Protein AF-A0AAJ6CI31-F1 (afdb_monomer_lite)

Radius of gyration: 35.27 Å; chains: 1; bounding box: 76×98×104 Å

Organism: NCBI:txid253288

Structure (mmCIF, N/CA/C/O backbone):
data_AF-A0AAJ6CI31-F1
#
_entry.id   AF-A0AAJ6CI31-F1
#
loop_
_atom_site.group_PDB
_atom_site.id
_atom_site.type_symbol
_atom_site.label_atom_id
_atom_site.label_alt_id
_atom_site.label_comp_id
_atom_site.label_asym_id
_atom_site.label_entity_id
_atom_site.label_seq_id
_atom_site.pdbx_PDB_ins_code
_atom_site.Cartn_x
_atom_site.Cartn_y
_atom_site.Cartn_z
_atom_site.occupancy
_atom_site.B_iso_or_equiv
_atom_site.auth_seq_id
_atom_site.auth_comp_id
_atom_site.auth_asym_id
_atom_site.auth_atom_id
_atom_site.pdbx_PDB_model_num
ATOM 1 N N . MET A 1 1 ? 13.721 4.854 -47.690 1.00 51.12 1 MET A N 1
ATOM 2 C CA . MET A 1 1 ? 14.120 5.705 -48.837 1.00 51.12 1 MET A CA 1
ATOM 3 C C . MET A 1 1 ? 13.159 5.573 -50.008 1.00 51.12 1 MET A C 1
ATOM 5 O O . MET A 1 1 ? 12.505 6.559 -50.286 1.00 51.12 1 MET A O 1
ATOM 9 N N . VAL A 1 2 ? 12.984 4.397 -50.630 1.00 42.69 2 VAL A N 1
ATOM 10 C CA . VAL A 1 2 ? 12.002 4.215 -51.731 1.00 42.69 2 VAL A CA 1
ATOM 11 C C . VAL A 1 2 ? 10.577 4.599 -51.308 1.00 42.69 2 VAL A C 1
ATOM 13 O O . VAL A 1 2 ? 9.932 5.374 -51.995 1.00 42.69 2 VAL A O 1
ATOM 16 N N . ALA A 1 3 ? 10.131 4.178 -50.120 1.00 44.16 3 ALA A N 1
ATOM 17 C CA . ALA A 1 3 ? 8.831 4.589 -49.576 1.00 44.16 3 ALA A CA 1
ATOM 18 C C . ALA A 1 3 ? 8.696 6.113 -49.361 1.00 44.16 3 ALA A C 1
ATOM 20 O O . ALA A 1 3 ? 7.618 6.657 -49.529 1.00 44.16 3 ALA A O 1
ATOM 21 N N . LEU A 1 4 ? 9.794 6.809 -49.045 1.00 49.81 4 LEU A N 1
ATOM 22 C CA . LEU A 1 4 ? 9.805 8.262 -48.825 1.00 49.81 4 LEU A CA 1
ATOM 23 C C . LEU A 1 4 ? 9.842 9.058 -50.133 1.00 49.81 4 LEU A C 1
ATOM 25 O O . LEU A 1 4 ? 9.200 10.097 -50.235 1.00 49.81 4 LEU A O 1
ATOM 29 N N . LEU A 1 5 ? 10.558 8.542 -51.134 1.00 49.31 5 LEU A N 1
ATOM 30 C CA . LEU A 1 5 ? 10.564 9.084 -52.493 1.00 49.31 5 LEU A CA 1
ATOM 31 C C . LEU A 1 5 ? 9.191 8.915 -53.155 1.00 49.31 5 LEU A C 1
ATOM 33 O O . LEU A 1 5 ? 8.713 9.831 -53.812 1.00 49.31 5 LEU A O 1
ATOM 37 N N . ASN A 1 6 ? 8.521 7.787 -52.903 1.00 44.12 6 ASN A N 1
ATOM 38 C CA . ASN A 1 6 ? 7.146 7.550 -53.345 1.00 44.12 6 ASN A CA 1
ATOM 39 C C . ASN A 1 6 ? 6.120 8.458 -52.639 1.00 44.12 6 ASN A C 1
ATOM 41 O O . ASN A 1 6 ? 5.031 8.659 -53.166 1.00 44.12 6 ASN A O 1
ATOM 45 N N . GLU A 1 7 ? 6.461 9.020 -51.475 1.00 48.44 7 GLU A N 1
ATOM 46 C CA . GLU A 1 7 ? 5.644 9.992 -50.728 1.00 48.44 7 GLU A CA 1
ATOM 47 C C . GLU A 1 7 ? 5.974 11.458 -51.075 1.00 48.44 7 GLU A C 1
ATOM 49 O O . GLU A 1 7 ? 5.431 12.371 -50.458 1.00 48.44 7 GLU A O 1
ATOM 54 N N . GLY A 1 8 ? 6.840 11.702 -52.068 1.00 46.19 8 GLY A N 1
ATOM 55 C CA . GLY A 1 8 ? 7.150 13.047 -52.567 1.00 46.19 8 GLY A CA 1
ATOM 56 C C . GLY A 1 8 ? 8.189 13.821 -51.750 1.00 46.19 8 GLY A C 1
ATOM 57 O O . GLY A 1 8 ? 8.361 15.018 -51.967 1.00 46.19 8 GLY A O 1
ATOM 58 N N . TYR A 1 9 ? 8.902 13.172 -50.824 1.00 52.16 9 TYR A N 1
ATOM 59 C CA . TYR A 1 9 ? 10.015 13.808 -50.118 1.00 52.16 9 TYR A CA 1
ATOM 60 C C . TYR A 1 9 ? 11.269 13.822 -51.002 1.00 52.16 9 TYR A C 1
ATOM 62 O O . TYR A 1 9 ? 11.850 12.772 -51.284 1.00 52.16 9 TYR A O 1
ATOM 70 N N . GLU A 1 10 ? 11.713 15.011 -51.412 1.00 52.81 10 GLU A N 1
ATOM 71 C CA . GLU A 1 10 ? 12.963 15.181 -52.156 1.00 52.81 10 GLU A CA 1
ATOM 72 C C . GLU A 1 10 ? 14.174 14.875 -51.259 1.00 52.81 10 GLU A C 1
ATOM 74 O O . GLU A 1 10 ? 14.308 15.398 -50.149 1.00 52.81 10 GLU A O 1
ATOM 79 N N . LEU A 1 11 ? 15.078 14.010 -51.735 1.00 52.03 11 LEU A N 1
ATOM 80 C CA . LEU A 1 11 ? 16.403 13.864 -51.133 1.00 52.03 11 LEU A CA 1
ATOM 81 C C . LEU A 1 11 ? 17.182 15.150 -51.430 1.00 52.03 11 LEU A C 1
ATOM 83 O O . LEU A 1 11 ? 17.403 15.446 -52.605 1.00 52.03 11 LEU A O 1
ATOM 87 N N . PRO A 1 12 ? 17.623 15.911 -50.417 1.00 52.44 12 PRO A N 1
ATOM 88 C CA . PRO A 1 12 ? 18.374 17.129 -50.671 1.00 52.44 12 PRO A CA 1
ATOM 89 C C . PRO A 1 12 ? 19.657 16.766 -51.410 1.00 52.44 12 PRO A C 1
ATOM 91 O O . PRO A 1 12 ? 20.409 15.906 -50.949 1.00 52.44 12 PRO A O 1
ATOM 94 N N . ILE A 1 13 ? 19.934 17.446 -52.521 1.00 50.19 13 ILE A N 1
ATOM 95 C CA . ILE A 1 13 ? 21.174 17.290 -53.300 1.00 50.19 13 ILE A CA 1
ATOM 96 C C . ILE A 1 13 ? 22.408 17.416 -52.381 1.00 50.19 13 ILE A C 1
ATOM 98 O O . ILE A 1 13 ? 23.344 16.629 -52.485 1.00 50.19 13 ILE A O 1
ATOM 102 N N . ALA A 1 14 ? 22.329 18.272 -51.355 1.00 45.56 14 ALA A N 1
ATOM 103 C CA . ALA A 1 14 ? 23.337 18.427 -50.306 1.00 45.56 14 ALA A CA 1
ATOM 104 C C . ALA A 1 14 ? 23.653 17.141 -49.503 1.00 45.56 14 ALA A C 1
ATOM 106 O O . ALA A 1 14 ? 24.770 16.983 -49.025 1.00 45.56 14 ALA A O 1
ATOM 107 N N . VAL A 1 15 ? 22.707 16.205 -49.348 1.00 48.69 15 VAL A N 1
ATOM 108 C CA . VAL A 1 15 ? 22.927 14.908 -48.667 1.00 48.69 15 VAL A CA 1
ATOM 109 C C . VAL A 1 15 ? 23.720 13.945 -49.556 1.00 48.69 15 VAL A C 1
ATOM 111 O O . VAL A 1 15 ? 24.491 13.133 -49.049 1.00 48.69 15 VAL A O 1
ATOM 114 N N . ILE A 1 16 ? 23.556 14.055 -50.877 1.00 49.38 16 ILE A N 1
ATOM 115 C CA . ILE A 1 16 ? 24.309 13.290 -51.880 1.00 49.38 16 ILE A CA 1
ATOM 116 C C . ILE A 1 16 ? 25.720 13.887 -52.043 1.00 49.38 16 ILE A C 1
ATOM 118 O O . ILE A 1 16 ? 26.695 13.149 -52.168 1.00 49.38 16 ILE A O 1
ATOM 122 N N . GLU A 1 17 ? 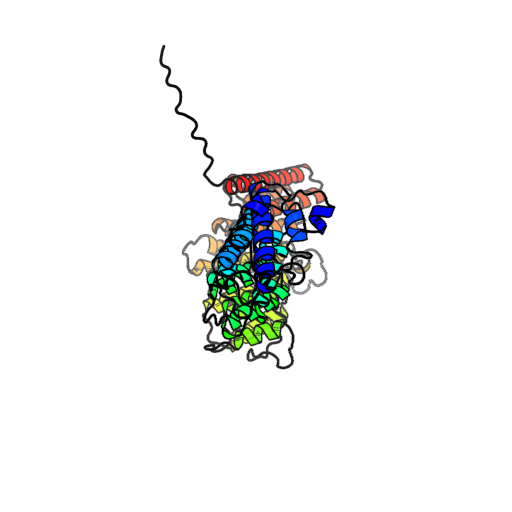25.842 15.215 -51.975 1.00 45.06 17 GLU A N 1
ATOM 123 C CA . GLU A 1 17 ? 27.107 15.952 -52.102 1.00 45.06 17 GLU A CA 1
ATOM 124 C C . GLU A 1 17 ? 27.970 15.949 -50.826 1.00 45.06 17 GLU A C 1
ATOM 126 O O . GLU A 1 17 ? 29.191 16.055 -50.919 1.00 45.06 17 GLU A O 1
ATOM 131 N N . ALA A 1 18 ? 27.376 15.774 -49.637 1.00 43.75 18 ALA A N 1
ATOM 132 C CA . ALA A 1 18 ? 28.099 15.669 -48.362 1.00 43.75 18 ALA A CA 1
ATOM 133 C C . ALA A 1 18 ? 28.802 14.310 -48.144 1.00 43.75 18 ALA A C 1
ATOM 135 O O . ALA A 1 18 ? 29.528 14.139 -47.159 1.00 43.75 18 ALA A O 1
ATOM 136 N N . CYS A 1 19 ? 28.620 13.341 -49.050 1.00 43.75 19 CYS A N 1
ATOM 137 C CA . CYS A 1 19 ? 29.377 12.093 -49.037 1.00 43.75 19 CYS A CA 1
ATOM 138 C C . CYS A 1 19 ? 30.865 12.369 -49.341 1.00 43.75 19 CYS A C 1
ATOM 140 O O . CYS A 1 19 ? 31.175 12.931 -50.393 1.00 43.75 19 CYS A O 1
ATOM 142 N N . PRO A 1 20 ? 31.819 11.959 -48.479 1.00 44.19 20 PRO A N 1
ATOM 143 C CA . PRO A 1 20 ? 33.236 12.228 -48.711 1.00 44.19 20 PRO A CA 1
ATOM 144 C C . PRO A 1 20 ? 33.724 11.561 -50.008 1.00 44.19 20 PRO A C 1
ATOM 146 O O . PRO A 1 20 ? 33.775 10.335 -50.107 1.00 44.19 20 PRO A O 1
ATOM 149 N N . GLN A 1 21 ? 34.100 12.388 -50.989 1.00 46.25 21 GLN A N 1
ATOM 150 C CA . GLN A 1 21 ? 34.782 12.015 -52.235 1.00 46.25 21 GLN A CA 1
ATOM 151 C C . GLN A 1 21 ? 36.153 11.399 -51.894 1.00 46.25 21 GLN A C 1
ATOM 153 O O . GLN A 1 21 ? 37.054 12.126 -51.477 1.00 46.25 21 GLN A O 1
ATOM 158 N N . PRO A 1 22 ? 36.326 10.068 -52.007 1.00 44.25 22 PRO A N 1
ATOM 159 C CA . PRO A 1 22 ? 37.068 9.580 -53.174 1.00 44.25 22 PRO A CA 1
ATOM 160 C C . PRO A 1 22 ? 36.561 8.217 -53.684 1.00 44.25 22 PRO A C 1
ATOM 162 O O . PRO A 1 22 ? 36.974 7.184 -53.170 1.00 44.25 22 PRO A O 1
ATOM 165 N N . TRP A 1 23 ? 35.674 8.171 -54.690 1.00 43.44 23 TRP A N 1
ATOM 166 C CA . TRP A 1 23 ? 35.120 6.874 -55.147 1.00 43.44 23 TRP A CA 1
ATOM 167 C C . TRP A 1 23 ? 34.718 6.835 -56.626 1.00 43.44 23 TRP A C 1
ATOM 169 O O . TRP A 1 23 ? 33.735 6.190 -56.984 1.00 43.44 23 TRP A O 1
ATOM 179 N N . LYS A 1 24 ? 35.461 7.498 -57.524 1.00 35.47 24 LYS A N 1
ATOM 180 C CA . LYS A 1 24 ? 35.184 7.339 -58.963 1.00 35.47 24 LYS A CA 1
ATOM 181 C C . LYS A 1 24 ? 35.595 5.976 -59.522 1.00 35.47 24 LYS A C 1
ATOM 183 O O . LYS A 1 24 ? 35.001 5.574 -60.514 1.00 35.47 24 LYS A O 1
ATOM 188 N N . HIS A 1 25 ? 36.515 5.227 -58.909 1.00 38.72 25 HIS A N 1
ATOM 189 C CA . HIS A 1 25 ? 36.983 3.944 -59.455 1.00 38.72 25 HIS A CA 1
ATOM 190 C C . HIS A 1 25 ? 37.160 2.881 -58.359 1.00 38.72 25 HIS A C 1
ATOM 192 O O . HIS A 1 25 ? 38.184 2.866 -57.687 1.00 38.72 25 HIS A O 1
ATOM 198 N N . SER A 1 26 ? 36.154 2.017 -58.177 1.00 36.81 26 SER A N 1
ATOM 199 C CA . SER A 1 26 ? 36.257 0.591 -57.796 1.00 36.81 26 SER A CA 1
ATOM 200 C C . SER A 1 26 ? 34.900 0.111 -57.266 1.00 36.81 26 SER A C 1
ATOM 202 O O . SER A 1 26 ? 34.461 0.512 -56.193 1.00 36.81 26 SER A O 1
ATOM 204 N N . MET A 1 27 ? 34.200 -0.725 -58.036 1.00 40.22 27 MET A N 1
ATOM 205 C CA . MET A 1 27 ? 32.965 -1.376 -57.597 1.00 40.22 27 MET A CA 1
ATOM 206 C C . MET A 1 27 ? 33.307 -2.662 -56.838 1.00 40.22 27 MET A C 1
ATOM 208 O O . MET A 1 27 ? 33.505 -3.722 -57.429 1.00 40.22 27 MET A O 1
ATOM 212 N N . HIS A 1 28 ? 33.357 -2.571 -55.513 1.00 44.81 28 HIS A N 1
ATOM 213 C CA . HIS A 1 28 ? 33.280 -3.730 -54.626 1.00 44.81 28 HIS A CA 1
ATOM 214 C C . HIS A 1 28 ? 32.063 -3.578 -53.709 1.00 44.81 28 HIS A C 1
ATOM 216 O O . HIS A 1 28 ? 31.867 -2.516 -53.118 1.00 44.81 28 HIS A O 1
ATOM 222 N N . ASP A 1 29 ? 31.262 -4.640 -53.565 1.00 53.91 29 ASP A N 1
ATOM 223 C CA . ASP A 1 29 ? 29.960 -4.646 -52.868 1.00 53.91 29 ASP A CA 1
ATOM 224 C C . ASP A 1 29 ? 29.991 -4.016 -51.464 1.00 53.91 29 ASP A C 1
ATOM 226 O O . ASP A 1 29 ? 29.069 -3.303 -51.070 1.00 53.91 29 ASP A O 1
ATOM 230 N N . ARG A 1 30 ? 31.110 -4.151 -50.745 1.00 49.94 30 ARG A N 1
ATOM 231 C CA . ARG A 1 30 ? 31.315 -3.581 -49.400 1.00 49.94 30 ARG A CA 1
ATOM 232 C C . ARG A 1 30 ? 31.361 -2.047 -49.360 1.00 49.94 30 ARG A C 1
ATOM 234 O O . ARG A 1 30 ? 31.043 -1.447 -48.335 1.00 49.94 30 ARG A O 1
ATOM 241 N N . GLN A 1 31 ? 31.766 -1.390 -50.448 1.00 55.78 31 GLN A N 1
ATOM 242 C CA . GLN A 1 31 ? 31.816 0.077 -50.528 1.00 55.78 31 GLN A CA 1
ATOM 243 C C . GLN A 1 31 ? 30.412 0.672 -50.740 1.00 55.78 31 GLN A C 1
ATOM 245 O O . GLN A 1 31 ? 30.079 1.703 -50.152 1.00 55.78 31 GLN A O 1
ATOM 250 N N . ASN A 1 32 ? 29.552 -0.035 -51.483 1.00 63.47 32 ASN A N 1
ATOM 251 C CA . ASN A 1 32 ? 28.141 0.322 -51.666 1.00 63.47 32 ASN A CA 1
ATOM 252 C C . ASN A 1 32 ? 27.343 0.231 -50.357 1.00 63.47 32 ASN A C 1
ATOM 254 O O . ASN A 1 32 ? 26.457 1.047 -50.105 1.00 63.47 32 ASN A O 1
ATOM 258 N N . GLU A 1 33 ? 27.674 -0.735 -49.503 1.00 65.50 33 GLU A N 1
ATOM 259 C CA . GLU A 1 33 ? 27.059 -0.913 -48.185 1.00 65.50 33 GLU A CA 1
ATOM 260 C C . GLU A 1 33 ? 27.354 0.255 -47.232 1.00 65.50 33 GLU A C 1
ATOM 262 O O . GLU A 1 33 ? 26.437 0.817 -46.631 1.00 65.50 33 GLU A O 1
ATOM 267 N N . ALA A 1 34 ? 28.620 0.678 -47.138 1.00 67.81 34 ALA A N 1
ATOM 268 C CA . ALA A 1 34 ? 29.020 1.815 -46.309 1.00 67.81 34 ALA A CA 1
ATOM 269 C C . ALA A 1 34 ? 28.411 3.144 -46.798 1.00 67.81 34 ALA A C 1
ATOM 271 O O . ALA A 1 34 ? 28.054 4.000 -45.985 1.00 67.81 34 ALA A O 1
ATOM 272 N N . LEU A 1 35 ? 28.262 3.306 -48.117 1.00 70.38 35 LEU A N 1
ATOM 273 C CA . LEU A 1 35 ? 27.644 4.481 -48.732 1.00 70.38 35 LEU A CA 1
ATOM 274 C C . LEU A 1 35 ? 26.143 4.568 -48.424 1.00 70.38 35 LEU A C 1
ATOM 276 O O . LEU A 1 35 ? 25.664 5.620 -48.003 1.00 70.38 35 LEU A O 1
ATOM 280 N N . ARG A 1 36 ? 25.402 3.463 -48.579 1.00 71.31 36 ARG A N 1
ATOM 281 C CA . ARG A 1 36 ? 23.963 3.406 -48.260 1.00 71.31 36 ARG A CA 1
ATOM 282 C C . ARG A 1 36 ? 23.693 3.790 -46.808 1.00 71.31 36 ARG A C 1
ATOM 284 O O . ARG A 1 36 ? 22.790 4.571 -46.527 1.00 71.31 36 ARG A O 1
ATOM 291 N N . ASP A 1 37 ? 24.512 3.278 -45.904 1.00 72.69 37 ASP A N 1
ATOM 292 C CA . ASP A 1 37 ? 24.417 3.525 -44.470 1.00 72.69 37 ASP A CA 1
ATOM 293 C C . ASP A 1 37 ? 24.764 4.989 -44.109 1.00 72.69 37 ASP A C 1
ATOM 295 O O . ASP A 1 37 ? 24.095 5.631 -43.293 1.00 72.69 37 ASP A O 1
ATOM 299 N N . HIS A 1 38 ? 25.749 5.579 -44.798 1.00 75.88 38 HIS A N 1
ATOM 300 C CA . HIS A 1 38 ? 26.078 6.999 -44.657 1.00 75.88 38 HIS A CA 1
ATOM 301 C C . HIS A 1 38 ? 24.926 7.904 -45.106 1.00 75.88 38 HIS A C 1
ATOM 303 O O . HIS A 1 38 ? 24.543 8.811 -44.367 1.00 75.88 38 HIS A O 1
ATOM 309 N N . ILE A 1 39 ? 24.339 7.623 -46.274 1.00 75.06 39 ILE A N 1
ATOM 310 C CA . ILE A 1 39 ? 23.202 8.375 -46.822 1.00 75.06 39 ILE A CA 1
ATOM 311 C C . ILE A 1 39 ? 21.995 8.288 -45.883 1.00 75.06 39 ILE A C 1
ATOM 313 O O . ILE A 1 39 ? 21.366 9.307 -45.607 1.00 75.06 39 ILE A O 1
ATOM 317 N N . GLN A 1 40 ? 21.694 7.106 -45.329 1.00 77.75 40 GLN A N 1
ATOM 318 C CA . GLN A 1 40 ? 20.612 6.942 -44.350 1.00 77.75 40 GLN A CA 1
ATOM 319 C C . GLN A 1 40 ? 20.812 7.834 -43.114 1.00 77.75 40 GLN A C 1
ATOM 321 O O . GLN A 1 40 ? 19.867 8.479 -42.655 1.00 77.75 40 GLN A O 1
ATOM 326 N N . CYS A 1 41 ? 22.036 7.902 -42.587 1.00 79.31 41 CYS A N 1
ATOM 327 C CA . CYS A 1 41 ? 22.353 8.731 -41.424 1.00 79.31 41 CYS A CA 1
ATOM 328 C C . CYS A 1 41 ? 22.321 10.228 -41.739 1.00 79.31 41 CYS A C 1
ATOM 330 O O . CYS A 1 41 ? 21.774 11.000 -40.953 1.00 79.31 41 CYS A O 1
ATOM 332 N N . ALA A 1 42 ? 22.880 10.629 -42.883 1.00 79.12 42 ALA A N 1
ATOM 333 C CA . ALA A 1 42 ? 22.899 12.018 -43.325 1.00 79.12 42 ALA A CA 1
ATOM 334 C C . ALA A 1 42 ? 21.482 12.531 -43.593 1.00 79.12 42 ALA A C 1
ATOM 336 O O . ALA A 1 42 ? 21.125 13.622 -43.154 1.00 79.12 42 ALA A O 1
ATOM 337 N N . PHE A 1 43 ? 20.639 11.702 -44.211 1.00 79.00 43 PHE A N 1
ATOM 338 C CA . PHE A 1 43 ? 19.225 11.998 -44.393 1.00 79.00 43 PHE A CA 1
ATOM 339 C C . PHE A 1 43 ? 18.496 12.155 -43.053 1.00 79.00 43 PHE A C 1
ATOM 341 O O . PHE A 1 43 ? 17.795 13.145 -42.853 1.00 79.00 43 PHE A O 1
ATOM 348 N N . LEU A 1 44 ? 18.689 11.228 -42.105 1.00 82.38 44 LEU A N 1
ATOM 349 C CA . LEU A 1 44 ? 18.068 11.330 -40.781 1.00 82.38 44 LEU A CA 1
ATOM 350 C C . LEU A 1 44 ? 18.469 12.632 -40.069 1.00 82.38 44 LEU A C 1
ATOM 352 O O . LEU A 1 44 ? 17.607 13.325 -39.533 1.00 82.38 44 LEU A O 1
ATOM 356 N N . ILE A 1 45 ? 19.756 12.986 -40.081 1.00 83.56 45 ILE A N 1
ATOM 357 C CA . ILE A 1 45 ? 20.252 14.232 -39.477 1.00 83.56 45 ILE A CA 1
ATOM 358 C C . ILE A 1 45 ? 19.638 15.446 -40.172 1.00 83.56 45 ILE A C 1
ATOM 360 O O . ILE A 1 45 ? 19.077 16.304 -39.492 1.00 83.56 45 ILE A O 1
ATOM 364 N N . TYR A 1 46 ? 19.662 15.483 -41.506 1.00 81.44 46 TYR A N 1
ATOM 365 C CA . TYR A 1 46 ? 19.084 16.574 -42.286 1.00 81.44 46 TYR A CA 1
ATOM 366 C C . TYR A 1 46 ? 17.613 16.807 -41.925 1.00 81.44 46 TYR A C 1
ATOM 368 O O . TYR A 1 46 ? 17.208 17.938 -41.649 1.00 81.44 46 TYR A O 1
ATOM 376 N N . VAL A 1 47 ? 16.815 15.738 -41.871 1.00 82.19 47 VAL A N 1
ATOM 377 C CA . VAL A 1 47 ? 15.389 15.825 -41.545 1.00 82.19 47 VAL A CA 1
ATOM 378 C C . VAL A 1 47 ? 15.173 16.318 -40.105 1.00 82.19 47 VAL A C 1
ATOM 380 O O . VAL A 1 47 ? 14.273 17.124 -39.859 1.00 82.19 47 VAL A O 1
ATOM 383 N N . LEU A 1 48 ? 16.011 15.893 -39.153 1.00 82.94 48 LEU A N 1
ATOM 384 C CA . LEU A 1 48 ? 15.932 16.301 -37.742 1.00 82.94 48 LEU A CA 1
ATOM 385 C C . LEU A 1 48 ? 16.374 17.747 -37.480 1.00 82.94 48 LEU A C 1
ATOM 387 O O . LEU A 1 48 ? 15.867 18.399 -36.554 1.00 82.94 48 LEU A O 1
ATOM 391 N N . GLU A 1 49 ? 17.346 18.238 -38.243 1.00 82.19 49 GLU A N 1
ATOM 392 C CA . GLU A 1 49 ? 17.861 19.603 -38.139 1.00 82.19 49 GLU A CA 1
ATOM 393 C C . GLU A 1 49 ? 16.922 20.600 -38.814 1.00 82.19 49 GLU A C 1
ATOM 395 O O . GLU A 1 49 ? 16.545 21.592 -38.189 1.00 82.19 49 GLU A O 1
ATOM 400 N N . ASN A 1 50 ? 16.446 20.278 -40.019 1.00 78.44 50 ASN A N 1
ATOM 401 C CA . ASN A 1 50 ? 15.580 21.151 -40.814 1.00 78.44 50 ASN A CA 1
ATOM 402 C C . ASN A 1 50 ? 14.087 21.006 -40.487 1.00 78.44 50 ASN A C 1
ATOM 404 O O . ASN A 1 50 ? 13.262 21.696 -41.077 1.00 78.44 50 ASN A O 1
ATOM 408 N N . LYS A 1 51 ? 13.719 20.112 -39.553 1.00 76.19 51 LYS A N 1
ATOM 409 C CA . LYS A 1 51 ? 12.319 19.783 -39.213 1.00 76.19 51 LYS A CA 1
ATOM 410 C C . LYS A 1 51 ? 11.478 19.437 -40.452 1.00 76.19 51 LYS A C 1
ATOM 412 O O . LYS A 1 51 ? 10.275 19.680 -40.471 1.00 76.19 51 LYS A O 1
ATOM 417 N N . ALA A 1 52 ? 12.109 18.850 -41.469 1.00 72.56 52 ALA A N 1
ATOM 418 C CA . ALA A 1 52 ? 11.484 18.561 -42.760 1.00 72.56 52 ALA A CA 1
ATOM 419 C C . ALA A 1 52 ? 10.399 17.468 -42.672 1.00 72.56 52 ALA A C 1
ATOM 421 O O . ALA A 1 52 ? 9.639 17.266 -43.614 1.00 72.56 52 ALA A O 1
ATOM 422 N N . MET A 1 53 ? 10.316 16.759 -41.539 1.00 78.69 53 MET A N 1
ATOM 423 C CA . MET A 1 53 ? 9.328 15.714 -41.282 1.00 78.69 53 MET A CA 1
ATOM 424 C C . MET A 1 53 ? 8.895 15.711 -39.806 1.00 78.69 53 MET A C 1
ATOM 426 O O . MET A 1 53 ? 9.736 15.917 -38.922 1.00 78.69 53 MET A O 1
ATOM 430 N N . PRO A 1 54 ? 7.612 15.430 -39.501 1.00 82.31 54 PRO A N 1
ATOM 431 C CA . PRO A 1 54 ? 7.153 15.235 -38.129 1.00 82.31 54 PRO A CA 1
ATOM 432 C C . PRO A 1 54 ? 7.886 14.082 -37.429 1.00 82.31 54 PRO A C 1
ATOM 434 O O . PRO A 1 54 ? 8.070 13.010 -38.004 1.00 82.31 54 PRO A O 1
ATOM 437 N N . LEU A 1 55 ? 8.239 14.261 -36.151 1.00 83.19 55 LEU A N 1
ATOM 438 C CA . LEU A 1 55 ? 8.976 13.253 -35.369 1.00 83.19 55 LEU A CA 1
ATOM 439 C C . LEU A 1 55 ? 8.253 11.900 -35.274 1.00 83.19 55 LEU A C 1
ATOM 441 O O . LEU A 1 55 ? 8.918 10.867 -35.258 1.00 83.19 55 LEU A O 1
ATOM 445 N N . GLY A 1 56 ? 6.915 11.901 -35.223 1.00 79.81 56 GLY A N 1
ATOM 446 C CA . GLY A 1 56 ? 6.115 10.671 -35.226 1.00 79.81 56 GLY A CA 1
ATOM 447 C C . GLY A 1 56 ? 6.308 9.872 -36.514 1.00 79.81 56 GLY A C 1
ATOM 448 O O . GLY A 1 56 ? 6.598 8.681 -36.460 1.00 79.81 56 GLY A O 1
ATOM 449 N N . ARG A 1 57 ? 6.293 10.556 -37.666 1.00 80.31 57 ARG A N 1
ATOM 450 C CA . ARG A 1 57 ? 6.511 9.931 -38.974 1.00 80.31 57 ARG A CA 1
ATOM 451 C C . ARG A 1 57 ? 7.928 9.380 -39.118 1.00 80.31 57 ARG A C 1
ATOM 453 O O . ARG A 1 57 ? 8.107 8.261 -39.585 1.00 80.31 57 ARG A O 1
ATOM 460 N N . ILE A 1 58 ? 8.930 10.123 -38.639 1.00 82.12 58 ILE A N 1
ATOM 461 C CA . ILE A 1 58 ? 10.314 9.627 -38.576 1.00 82.12 58 ILE A CA 1
ATOM 462 C C . ILE A 1 58 ? 10.371 8.337 -37.748 1.00 82.12 58 ILE A C 1
ATOM 464 O O . ILE A 1 58 ? 11.007 7.375 -38.169 1.00 82.12 58 ILE A O 1
ATOM 468 N N . ASN A 1 59 ? 9.689 8.289 -36.599 1.00 82.06 59 ASN A N 1
ATOM 469 C CA . ASN A 1 59 ? 9.678 7.113 -35.733 1.00 82.06 59 ASN A CA 1
ATOM 470 C C . ASN A 1 59 ? 8.993 5.899 -36.381 1.00 82.06 59 ASN A C 1
ATOM 472 O O . ASN A 1 59 ? 9.511 4.799 -36.257 1.00 82.06 59 ASN A O 1
ATOM 476 N N . GLU A 1 60 ? 7.888 6.085 -37.106 1.00 81.31 60 GLU A N 1
ATOM 477 C CA . GLU A 1 60 ? 7.212 5.007 -37.849 1.00 81.31 60 GLU A CA 1
ATOM 478 C C . GLU A 1 60 ? 8.113 4.373 -38.914 1.00 81.31 60 GLU A C 1
ATOM 480 O O . GLU A 1 60 ? 8.110 3.158 -39.091 1.00 81.31 60 GLU A O 1
ATOM 485 N N . ILE A 1 61 ? 8.903 5.196 -39.607 1.00 79.75 61 ILE A N 1
ATOM 486 C CA . ILE A 1 61 ? 9.810 4.736 -40.664 1.00 79.75 61 ILE A CA 1
ATOM 487 C C . ILE A 1 61 ? 11.044 4.061 -40.063 1.00 79.75 61 ILE A C 1
ATOM 489 O O . ILE A 1 61 ? 11.523 3.054 -40.584 1.00 79.75 61 ILE A O 1
ATOM 493 N N . TRP A 1 62 ? 11.595 4.632 -38.988 1.00 80.19 62 TRP A N 1
ATOM 494 C CA . TRP A 1 62 ? 12.841 4.146 -38.396 1.00 80.19 62 TRP A CA 1
ATOM 495 C C . TRP A 1 62 ? 12.641 2.995 -37.404 1.00 80.19 62 TRP A C 1
ATOM 497 O O . TRP A 1 62 ? 13.522 2.154 -37.267 1.00 80.19 62 TRP A O 1
ATOM 507 N N . TYR A 1 63 ? 11.496 2.927 -36.736 1.00 84.06 63 TYR A N 1
ATOM 508 C CA . TYR A 1 63 ? 11.157 1.899 -35.753 1.00 84.06 63 TYR A CA 1
ATOM 509 C C . TYR A 1 63 ? 9.703 1.458 -35.950 1.00 84.06 63 TYR A C 1
ATOM 511 O O . TYR A 1 63 ? 8.851 1.736 -35.093 1.00 84.06 63 TYR A O 1
ATOM 519 N N . PRO A 1 64 ? 9.379 0.780 -37.065 1.00 78.69 64 PRO A N 1
ATOM 520 C CA . PRO A 1 64 ? 8.034 0.260 -37.255 1.00 78.69 64 PRO A CA 1
ATOM 521 C C . PRO A 1 64 ? 7.694 -0.687 -36.104 1.00 78.69 64 PRO A C 1
ATOM 523 O O . PRO A 1 64 ? 8.518 -1.485 -35.656 1.00 78.69 64 PRO A O 1
ATOM 526 N N . ASN A 1 65 ? 6.480 -0.558 -35.569 1.00 76.25 65 ASN A N 1
ATOM 527 C CA . ASN A 1 65 ? 6.028 -1.288 -34.378 1.00 76.25 65 ASN A CA 1
ATOM 528 C C . ASN A 1 65 ? 6.879 -1.047 -33.109 1.00 76.25 65 ASN A C 1
ATOM 530 O O . ASN A 1 65 ? 6.795 -1.819 -32.154 1.00 76.25 65 ASN A O 1
ATOM 534 N N . GLY A 1 66 ? 7.684 0.022 -33.070 1.00 74.69 66 GLY A N 1
ATOM 535 C CA . GLY A 1 66 ? 8.490 0.409 -31.908 1.00 74.69 66 GLY A CA 1
ATOM 536 C C . GLY A 1 66 ? 9.752 -0.428 -31.681 1.00 74.69 66 GLY A C 1
ATOM 537 O O . GLY A 1 66 ? 10.305 -0.410 -30.579 1.00 74.69 66 GLY A O 1
ATOM 538 N N . VAL A 1 67 ? 10.214 -1.170 -32.692 1.00 80.25 67 VAL A N 1
ATOM 539 C CA . VAL A 1 67 ? 11.405 -2.027 -32.604 1.00 80.25 67 VAL A CA 1
ATOM 540 C C . VAL A 1 67 ? 12.346 -1.742 -33.770 1.00 80.25 67 VAL A C 1
ATOM 542 O O . VAL A 1 67 ? 11.917 -1.405 -34.870 1.00 80.25 67 VAL A O 1
ATOM 545 N N . PHE A 1 68 ? 13.649 -1.865 -33.524 1.00 82.25 68 PHE A N 1
ATOM 546 C CA . PHE A 1 68 ? 14.658 -1.832 -34.575 1.00 82.25 68 PHE A CA 1
ATOM 547 C C . PHE A 1 68 ? 14.541 -3.049 -35.503 1.00 82.25 68 PHE A C 1
ATOM 549 O O . PHE A 1 68 ? 14.656 -4.192 -35.055 1.00 82.25 68 PHE A O 1
ATOM 556 N N . ASP A 1 69 ? 14.370 -2.786 -36.796 1.00 80.31 69 ASP A N 1
ATOM 557 C CA . ASP A 1 69 ? 14.271 -3.802 -37.841 1.00 80.31 69 ASP A CA 1
ATOM 558 C C . ASP A 1 69 ? 15.549 -3.832 -38.699 1.00 80.31 69 ASP A C 1
ATOM 560 O O . ASP A 1 69 ? 15.866 -2.878 -39.413 1.00 80.31 69 ASP A O 1
ATOM 564 N N . GLU A 1 70 ? 16.286 -4.942 -38.636 1.00 74.94 70 GLU A N 1
ATOM 565 C CA . GLU A 1 70 ? 17.514 -5.160 -39.417 1.00 74.94 70 GLU A CA 1
ATOM 566 C C . GLU A 1 70 ? 17.255 -5.309 -40.920 1.00 74.94 70 GLU A C 1
ATOM 568 O O . GLU A 1 70 ? 18.172 -5.121 -41.715 1.00 74.94 70 GLU A O 1
ATOM 573 N N . THR A 1 71 ? 16.022 -5.622 -41.329 1.00 72.06 71 THR A N 1
ATOM 574 C CA . THR A 1 71 ? 15.657 -5.688 -42.751 1.00 72.06 71 THR A CA 1
ATOM 575 C C . THR A 1 71 ? 15.500 -4.297 -43.368 1.00 72.06 71 THR A C 1
ATOM 577 O O . THR A 1 71 ? 15.685 -4.127 -44.573 1.00 72.06 71 THR A O 1
ATOM 580 N N . LEU A 1 72 ? 15.212 -3.286 -42.541 1.00 68.94 72 LEU A N 1
ATOM 581 C CA . LEU A 1 72 ? 15.027 -1.895 -42.961 1.00 68.94 72 LEU A CA 1
ATOM 582 C C . LEU A 1 72 ? 16.284 -1.044 -42.772 1.00 68.94 72 LEU A C 1
ATOM 584 O O . LEU A 1 72 ? 16.508 -0.090 -43.524 1.00 68.94 72 LEU A O 1
ATOM 588 N N . HIS A 1 73 ? 17.112 -1.388 -41.784 1.00 72.06 73 HIS A N 1
ATOM 589 C CA . HIS A 1 73 ? 18.300 -0.626 -41.409 1.00 72.06 73 HIS A CA 1
ATOM 590 C C . HIS A 1 73 ? 19.559 -1.461 -41.552 1.00 72.06 73 HIS A C 1
ATOM 592 O O . HIS A 1 73 ? 19.736 -2.475 -40.878 1.00 72.06 73 HIS A O 1
ATOM 598 N N . TRP A 1 74 ? 20.482 -0.979 -42.379 1.00 68.31 74 TRP A N 1
ATOM 599 C CA . TRP A 1 74 ? 21.751 -1.654 -42.602 1.00 68.31 74 TRP A CA 1
ATOM 600 C C . TRP A 1 74 ? 22.634 -1.585 -41.340 1.00 68.31 74 TRP A C 1
ATOM 602 O O . TRP A 1 74 ? 22.826 -0.513 -40.758 1.00 68.31 74 TRP A O 1
ATOM 612 N N . CYS A 1 75 ? 23.161 -2.727 -40.879 1.00 66.31 75 CYS A N 1
ATOM 613 C CA . CYS A 1 75 ? 24.016 -2.812 -39.686 1.00 66.31 75 CYS A CA 1
ATOM 614 C C . CYS A 1 75 ? 25.198 -3.787 -39.890 1.00 66.31 75 CYS A C 1
ATOM 616 O O . CYS A 1 75 ? 25.215 -4.874 -39.309 1.00 66.31 75 CYS A O 1
ATOM 618 N N . PRO A 1 76 ? 26.206 -3.412 -40.697 1.00 65.69 76 PRO A N 1
ATOM 619 C CA . PRO A 1 76 ? 27.334 -4.280 -41.013 1.00 65.69 76 PRO A CA 1
ATOM 620 C C . PRO A 1 76 ? 28.268 -4.423 -39.803 1.00 65.69 76 PRO A C 1
ATOM 622 O O . PRO A 1 76 ? 28.508 -3.458 -39.067 1.00 65.69 76 PRO A O 1
ATOM 625 N N . THR A 1 77 ? 28.800 -5.630 -39.594 1.00 62.94 77 THR A N 1
ATOM 626 C CA . THR A 1 77 ? 29.693 -5.968 -38.470 1.00 62.94 77 THR A CA 1
ATOM 627 C C . THR A 1 77 ? 31.076 -5.324 -38.587 1.00 62.94 77 THR A C 1
ATOM 629 O O . THR A 1 77 ? 31.616 -4.889 -37.572 1.00 62.94 77 THR A O 1
ATOM 632 N N . ASP A 1 78 ? 31.600 -5.176 -39.808 1.00 64.62 78 ASP A N 1
ATOM 633 C CA . ASP A 1 78 ? 32.899 -4.556 -40.099 1.00 64.62 78 ASP A CA 1
ATOM 634 C C . ASP A 1 78 ? 32.704 -3.233 -40.845 1.00 64.62 78 ASP A C 1
ATOM 636 O O . ASP A 1 78 ? 32.555 -3.197 -42.066 1.00 64.62 78 ASP A O 1
ATOM 640 N N . ARG A 1 79 ? 32.681 -2.119 -40.104 1.00 70.38 79 ARG A N 1
ATOM 641 C CA . ARG A 1 79 ? 32.451 -0.777 -40.665 1.00 70.38 79 ARG A CA 1
ATOM 642 C C . ARG A 1 79 ? 33.497 0.248 -40.225 1.00 70.38 79 ARG A C 1
ATOM 644 O O . ARG A 1 79 ? 33.973 0.184 -39.087 1.00 70.38 79 ARG A O 1
ATOM 651 N N . PRO A 1 80 ? 33.815 1.250 -41.070 1.00 76.19 80 PRO A N 1
ATOM 652 C CA . PRO A 1 80 ? 34.748 2.312 -40.714 1.00 76.19 80 PRO A CA 1
ATOM 653 C C . PRO A 1 80 ? 34.343 3.065 -39.439 1.00 76.19 80 PRO A C 1
ATOM 655 O O . PRO A 1 80 ? 33.162 3.315 -39.166 1.00 76.19 80 PRO A O 1
ATOM 658 N N . ARG A 1 81 ? 35.344 3.489 -38.656 1.00 76.12 81 ARG A N 1
ATOM 659 C CA . ARG A 1 81 ? 35.133 4.173 -37.369 1.00 76.12 81 ARG A CA 1
ATOM 660 C C . ARG A 1 81 ? 34.332 5.471 -37.511 1.00 76.12 81 ARG A C 1
ATOM 662 O O . ARG A 1 81 ? 33.496 5.743 -36.652 1.00 76.12 81 ARG A O 1
ATOM 669 N N . TYR A 1 82 ? 34.563 6.251 -38.570 1.00 76.44 82 TYR A N 1
ATOM 670 C CA . TYR A 1 82 ? 33.856 7.518 -38.798 1.00 76.44 82 TYR A CA 1
ATOM 671 C C . TYR A 1 82 ? 32.352 7.296 -39.025 1.00 76.44 82 TYR A C 1
ATOM 673 O O . TYR A 1 82 ? 31.536 7.985 -38.419 1.00 76.44 82 TYR A O 1
ATOM 681 N N . LEU A 1 83 ? 31.981 6.273 -39.802 1.00 76.31 83 LEU A N 1
ATOM 682 C CA . LEU A 1 83 ? 30.587 5.939 -40.092 1.00 76.31 83 LEU A CA 1
ATOM 683 C C . LEU A 1 83 ? 29.852 5.476 -38.828 1.00 76.31 83 LEU A C 1
ATOM 685 O O . LEU A 1 83 ? 28.747 5.930 -38.541 1.00 76.31 83 LEU A O 1
ATOM 689 N N . SER A 1 84 ? 30.527 4.672 -37.999 1.00 78.00 84 SER A N 1
ATOM 690 C CA . SER A 1 84 ? 30.018 4.288 -36.676 1.00 78.00 84 SER A CA 1
ATOM 691 C C . SER A 1 84 ? 29.780 5.486 -35.753 1.00 78.00 84 SER A C 1
ATOM 693 O O . SER A 1 84 ? 28.855 5.466 -34.947 1.00 78.00 84 SER A O 1
ATOM 695 N N . LEU A 1 85 ? 30.640 6.509 -35.797 1.00 81.44 85 LEU A N 1
ATOM 696 C CA . LEU A 1 85 ? 30.457 7.726 -34.998 1.00 81.44 85 LEU A CA 1
ATOM 697 C C . LEU A 1 85 ? 29.268 8.542 -35.509 1.00 81.44 85 LEU A C 1
ATOM 699 O O . LEU A 1 85 ? 28.467 9.010 -34.702 1.00 81.44 85 LEU A O 1
ATOM 703 N N . TYR A 1 86 ? 29.130 8.650 -36.828 1.00 81.62 86 TYR A N 1
ATOM 704 C CA . TYR A 1 86 ? 28.070 9.412 -37.473 1.00 81.62 86 TYR A CA 1
ATOM 705 C C . TYR A 1 86 ? 26.678 8.809 -37.235 1.00 81.62 86 TYR A C 1
ATOM 707 O O . TYR A 1 86 ? 25.762 9.517 -36.830 1.00 81.62 86 TYR A O 1
ATOM 715 N N . GLN A 1 87 ? 26.539 7.486 -37.339 1.00 82.81 87 GLN A N 1
ATOM 716 C CA . GLN A 1 87 ? 25.314 6.764 -36.961 1.00 82.81 87 GLN A CA 1
ATOM 717 C C . GLN A 1 87 ? 24.905 7.013 -35.519 1.00 82.81 87 GLN A C 1
ATOM 719 O O . GLN A 1 87 ? 23.755 7.316 -35.214 1.00 82.81 87 GLN A O 1
ATOM 724 N N . ARG A 1 88 ? 25.869 6.862 -34.609 1.00 86.75 88 ARG A N 1
ATOM 725 C CA . ARG A 1 88 ? 25.642 7.046 -33.179 1.00 86.75 88 ARG A CA 1
ATOM 726 C C . ARG A 1 88 ? 25.196 8.465 -32.881 1.00 86.75 88 ARG A C 1
ATOM 728 O O . ARG A 1 88 ? 24.323 8.641 -32.039 1.00 86.75 88 ARG A O 1
ATOM 735 N N . TYR A 1 89 ? 25.780 9.442 -33.568 1.00 86.75 89 TYR A N 1
ATOM 736 C CA . TYR A 1 89 ? 25.349 10.826 -33.495 1.00 86.75 89 TYR A CA 1
ATOM 737 C C . TYR A 1 89 ? 23.912 10.984 -34.006 1.00 86.75 89 TYR A C 1
ATOM 739 O O . TYR A 1 89 ? 23.083 11.495 -33.265 1.00 86.75 89 TYR A O 1
ATOM 747 N N . ALA A 1 90 ? 23.578 10.456 -35.187 1.00 86.19 90 ALA A N 1
ATOM 748 C CA . ALA A 1 90 ? 22.231 10.535 -35.756 1.00 86.19 90 ALA A CA 1
ATOM 749 C C . ALA A 1 90 ? 21.153 9.946 -34.821 1.00 86.19 90 ALA A C 1
ATOM 751 O O . ALA A 1 90 ? 20.158 10.606 -34.519 1.00 86.19 90 ALA A O 1
ATOM 752 N N . ILE A 1 91 ? 21.381 8.735 -34.296 1.00 90.06 91 ILE A N 1
ATOM 753 C CA . ILE A 1 91 ? 20.454 8.051 -33.376 1.00 90.06 91 ILE A CA 1
ATOM 754 C C . ILE A 1 91 ? 20.332 8.821 -32.054 1.00 90.06 91 ILE A C 1
ATOM 756 O O . ILE A 1 91 ? 19.234 8.987 -31.521 1.00 90.06 91 ILE A O 1
ATOM 760 N N . GLN A 1 92 ? 21.449 9.326 -31.521 1.00 90.81 92 GLN A N 1
ATOM 761 C CA . GLN A 1 92 ? 21.447 10.122 -30.295 1.00 90.81 92 GLN A CA 1
ATOM 762 C C . GLN A 1 92 ? 20.692 11.446 -30.494 1.00 90.81 92 GLN A C 1
ATOM 764 O O . GLN A 1 92 ? 19.908 11.837 -29.630 1.00 90.81 92 GLN A O 1
ATOM 769 N N . THR A 1 93 ? 20.871 12.110 -31.636 1.00 90.62 93 THR A N 1
ATOM 770 C CA . THR A 1 93 ? 20.139 13.328 -32.000 1.00 90.62 93 THR A CA 1
ATOM 771 C C . THR A 1 93 ? 18.641 13.057 -32.113 1.00 90.62 93 THR A C 1
ATOM 773 O O . THR A 1 93 ? 17.855 13.813 -31.539 1.00 90.62 93 THR A O 1
ATOM 776 N N . LEU A 1 94 ? 18.236 11.956 -32.760 1.00 91.50 94 LEU A N 1
ATOM 777 C CA . LEU A 1 94 ? 16.834 11.530 -32.826 1.00 91.50 94 LEU A CA 1
ATOM 778 C C . LEU A 1 94 ? 16.240 11.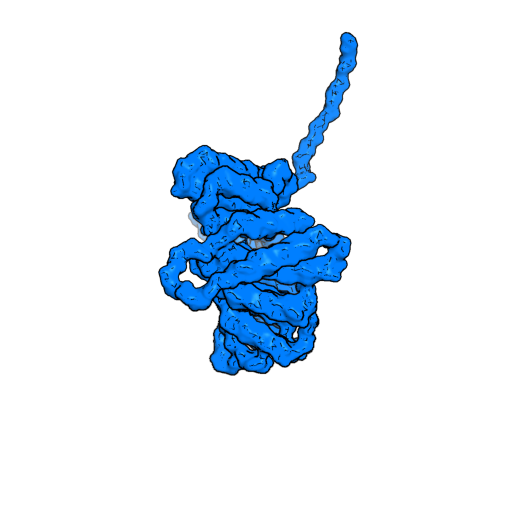352 -31.423 1.00 91.50 94 LEU A C 1
ATOM 780 O O . LEU A 1 94 ? 15.207 11.946 -31.116 1.00 91.50 94 LEU A O 1
ATOM 784 N N . PHE A 1 95 ? 16.934 10.610 -30.555 1.00 94.44 95 PHE A N 1
ATOM 785 C CA . PHE A 1 95 ? 16.513 10.384 -29.173 1.00 94.44 95 PHE A CA 1
ATOM 786 C C . PHE A 1 95 ? 16.286 11.695 -28.413 1.00 94.44 95 PHE A C 1
ATOM 788 O O . PHE A 1 95 ? 15.228 11.887 -27.818 1.00 94.44 95 PHE A O 1
ATOM 795 N N . TYR A 1 96 ? 17.250 12.622 -28.437 1.00 94.00 96 TYR A N 1
ATOM 796 C CA . TYR A 1 96 ? 17.111 13.887 -27.709 1.00 94.00 96 TYR A CA 1
ATOM 797 C C . TYR A 1 96 ? 16.030 14.791 -28.303 1.00 94.00 96 TYR A C 1
ATOM 799 O O . TYR A 1 96 ? 15.333 15.471 -27.550 1.00 94.00 96 TYR A O 1
ATOM 807 N N . LYS A 1 97 ? 15.845 14.792 -29.628 1.00 91.00 97 LYS A N 1
ATOM 808 C CA . LYS A 1 97 ? 14.754 15.532 -30.280 1.00 91.00 97 LYS A CA 1
ATOM 809 C C . LYS A 1 97 ? 13.387 14.986 -29.859 1.00 91.00 97 LYS A C 1
ATOM 811 O O . LYS A 1 97 ? 12.523 15.779 -29.497 1.00 91.00 97 LYS A O 1
ATOM 816 N N . GLN A 1 98 ? 13.216 13.662 -29.829 1.00 91.12 98 GLN A N 1
ATOM 817 C CA . GLN A 1 98 ? 11.993 13.009 -29.341 1.00 91.12 98 GLN A CA 1
ATOM 818 C C . GLN A 1 98 ? 11.754 13.295 -27.852 1.00 91.12 98 GLN A C 1
ATOM 820 O O . GLN A 1 98 ? 10.653 13.680 -27.465 1.00 91.12 98 GLN A O 1
ATOM 825 N N . LEU A 1 99 ? 12.799 13.189 -27.027 1.00 91.62 99 LEU A N 1
ATOM 826 C CA . LEU A 1 99 ? 12.717 13.427 -25.589 1.00 91.62 99 LEU A CA 1
ATOM 827 C C . LEU A 1 99 ? 12.332 14.881 -25.260 1.00 91.62 99 LEU A C 1
ATOM 829 O O . LEU A 1 99 ? 11.477 15.113 -24.408 1.00 91.62 99 LEU A O 1
ATOM 833 N N . ASN A 1 100 ? 12.923 15.854 -25.961 1.00 89.50 100 ASN A N 1
ATOM 834 C CA . ASN A 1 100 ? 12.612 17.277 -25.796 1.00 89.50 100 ASN A CA 1
ATOM 835 C C . ASN A 1 100 ? 11.203 17.637 -26.289 1.00 89.50 100 ASN A C 1
ATOM 837 O O . ASN A 1 100 ? 10.603 18.575 -25.771 1.00 89.50 100 ASN A O 1
ATOM 841 N N . ALA A 1 101 ? 10.675 16.896 -27.266 1.00 85.88 101 ALA A N 1
ATOM 842 C CA . ALA A 1 101 ? 9.305 17.048 -27.747 1.00 85.88 101 ALA A CA 1
ATOM 843 C C . ALA A 1 101 ? 8.256 16.401 -26.820 1.00 85.88 101 ALA A C 1
ATOM 845 O O . ALA A 1 101 ? 7.064 16.584 -27.041 1.00 85.88 101 ALA A O 1
ATOM 846 N N . GLY A 1 102 ? 8.679 15.660 -25.787 1.00 84.06 102 GLY A N 1
ATOM 847 C CA . GLY A 1 102 ? 7.779 14.930 -24.890 1.00 84.06 102 GLY A CA 1
ATOM 848 C C . GLY A 1 102 ? 7.335 13.558 -25.410 1.00 84.06 102 GLY A C 1
ATOM 849 O O . GLY A 1 102 ? 6.563 12.886 -24.731 1.00 84.06 102 GLY A O 1
ATOM 850 N N . ASN A 1 103 ? 7.863 13.104 -26.552 1.00 88.19 103 ASN A N 1
ATOM 851 C CA . ASN A 1 103 ? 7.546 11.805 -27.155 1.00 88.19 103 ASN A CA 1
ATOM 852 C C . ASN A 1 103 ? 8.386 10.698 -26.496 1.00 88.19 103 ASN A C 1
ATOM 854 O O . ASN A 1 103 ? 9.372 10.202 -27.054 1.00 88.19 103 ASN A O 1
ATOM 858 N N . VAL A 1 104 ? 8.052 10.373 -25.245 1.00 90.06 104 VAL A N 1
ATOM 859 C CA . VAL A 1 104 ? 8.834 9.459 -24.400 1.00 90.06 104 VAL A CA 1
ATOM 860 C C . VAL A 1 104 ? 8.810 8.009 -24.883 1.00 90.06 104 VAL A C 1
ATOM 862 O O . VAL A 1 104 ? 9.798 7.301 -24.679 1.00 90.06 104 VAL A O 1
ATOM 865 N N . TYR A 1 105 ? 7.732 7.551 -25.526 1.00 91.12 105 TYR A N 1
ATOM 866 C CA . TYR A 1 105 ? 7.666 6.201 -26.090 1.00 91.12 105 TYR A CA 1
ATOM 867 C C . TYR A 1 105 ? 8.559 6.094 -27.321 1.00 91.12 105 TYR A C 1
ATOM 869 O O . TYR A 1 105 ? 9.408 5.202 -27.388 1.00 91.12 105 TYR A O 1
ATOM 877 N N . SER A 1 106 ? 8.439 7.051 -28.243 1.00 90.50 106 SER A N 1
ATOM 878 C CA . SER A 1 106 ? 9.303 7.134 -29.423 1.00 90.50 106 SER A CA 1
ATOM 879 C C . SER A 1 106 ? 10.788 7.189 -29.028 1.00 90.50 106 SER A C 1
ATOM 881 O O . SER A 1 106 ? 11.600 6.417 -29.537 1.00 90.50 106 SER A O 1
ATOM 883 N N . ALA A 1 107 ? 11.134 8.001 -28.020 1.00 93.00 107 ALA A N 1
ATOM 884 C CA . ALA A 1 107 ? 12.488 8.043 -27.468 1.00 93.00 107 ALA A CA 1
ATOM 885 C C . ALA A 1 107 ? 12.934 6.679 -26.907 1.00 93.00 107 ALA A C 1
ATOM 887 O O . ALA A 1 107 ? 14.070 6.258 -27.129 1.00 93.00 107 ALA A O 1
ATOM 888 N N . ALA A 1 108 ? 12.057 5.947 -26.213 1.00 93.69 108 ALA A N 1
ATOM 889 C CA . ALA A 1 108 ? 12.373 4.612 -25.710 1.00 93.69 108 ALA A CA 1
ATOM 890 C C . ALA A 1 108 ? 12.631 3.589 -26.834 1.00 93.69 108 ALA A C 1
ATOM 892 O O . ALA A 1 108 ? 13.496 2.731 -26.662 1.00 93.69 108 ALA A O 1
ATOM 893 N N . CYS A 1 109 ? 11.953 3.701 -27.982 1.00 91.62 109 CYS A N 1
ATOM 894 C CA . CYS A 1 109 ? 12.156 2.817 -29.139 1.00 91.62 109 CYS A CA 1
ATOM 895 C C . CYS A 1 109 ? 13.603 2.867 -29.649 1.00 91.62 109 CYS A C 1
ATOM 897 O O . CYS A 1 109 ? 14.187 1.824 -29.947 1.00 91.62 109 CYS A O 1
ATOM 899 N N . THR A 1 110 ? 14.238 4.045 -29.629 1.00 92.56 110 THR A N 1
ATOM 900 C CA . THR A 1 110 ? 15.647 4.205 -30.043 1.00 92.56 110 THR A CA 1
ATOM 901 C C . THR A 1 110 ? 16.637 3.391 -29.205 1.00 92.56 110 THR A C 1
ATOM 903 O O . THR A 1 110 ? 17.726 3.072 -29.675 1.00 92.56 110 THR A O 1
ATOM 906 N N . LEU A 1 111 ? 16.273 2.996 -27.975 1.00 91.81 111 LEU A N 1
ATOM 907 C CA . LEU A 1 111 ? 17.114 2.143 -27.125 1.00 91.81 111 LEU A CA 1
ATOM 908 C C . LEU A 1 111 ? 17.260 0.719 -27.682 1.00 91.81 111 LEU A C 1
ATOM 910 O O . LEU A 1 111 ? 18.181 0.011 -27.274 1.00 91.81 111 LEU A O 1
ATOM 914 N N . THR A 1 112 ? 16.361 0.297 -28.578 1.00 87.88 112 THR A N 1
ATOM 915 C CA . THR A 1 112 ? 16.426 -1.005 -29.261 1.00 87.88 112 THR A CA 1
ATOM 916 C C . THR A 1 112 ? 17.421 -1.018 -30.425 1.00 87.88 112 THR A C 1
ATOM 918 O O . THR A 1 112 ? 17.742 -2.095 -30.925 1.00 87.88 112 THR A O 1
ATOM 921 N N . ASP A 1 113 ? 17.937 0.146 -30.844 1.00 88.38 113 ASP A N 1
ATOM 922 C CA . ASP A 1 113 ? 18.823 0.250 -32.003 1.00 88.38 113 ASP A CA 1
ATOM 923 C C . ASP A 1 113 ? 20.169 -0.445 -31.740 1.00 88.38 113 ASP A C 1
ATOM 925 O O . ASP A 1 113 ? 20.980 -0.028 -30.902 1.00 88.38 113 ASP A O 1
ATOM 929 N N . LYS A 1 114 ? 20.419 -1.523 -32.491 1.00 83.25 114 LYS A N 1
ATOM 930 C CA . LYS A 1 114 ? 21.608 -2.375 -32.348 1.00 83.25 114 LYS A CA 1
ATOM 931 C C . LYS A 1 114 ? 22.908 -1.667 -32.742 1.00 83.25 114 LYS A C 1
ATOM 933 O O . LYS A 1 114 ? 23.988 -2.143 -32.395 1.00 83.25 114 LYS A O 1
ATOM 938 N N . ARG A 1 115 ? 22.840 -0.522 -33.434 1.00 83.12 115 ARG A N 1
ATOM 939 C CA . ARG A 1 115 ? 24.018 0.253 -33.861 1.00 83.12 115 ARG A CA 1
ATOM 940 C C . ARG A 1 115 ? 24.634 1.062 -32.714 1.00 83.12 115 ARG A C 1
ATOM 942 O O . ARG A 1 115 ? 25.780 1.514 -32.838 1.00 83.12 115 ARG A O 1
ATOM 949 N N . LEU A 1 116 ? 23.915 1.235 -31.600 1.00 86.06 116 LEU A N 1
ATOM 950 C CA . LEU A 1 116 ? 24.406 1.918 -30.402 1.00 86.06 116 LEU A CA 1
ATOM 951 C C . LEU A 1 116 ? 25.589 1.172 -29.763 1.00 86.06 116 LEU A C 1
ATOM 953 O O . LEU A 1 116 ? 25.632 -0.053 -29.680 1.00 86.06 116 LEU A O 1
ATOM 957 N N . ARG A 1 117 ? 26.574 1.919 -29.246 1.00 84.31 117 ARG A N 1
ATOM 958 C CA . ARG A 1 117 ? 27.660 1.336 -28.440 1.00 84.31 117 ARG A CA 1
ATOM 959 C C . ARG A 1 117 ? 27.083 0.815 -27.113 1.00 84.31 117 ARG A C 1
ATOM 961 O O . ARG A 1 117 ? 26.265 1.522 -26.530 1.00 84.31 117 ARG A O 1
ATOM 968 N N . PRO A 1 118 ? 27.589 -0.291 -26.531 1.00 77.50 118 PRO A N 1
ATOM 969 C CA . PRO A 1 118 ? 27.075 -0.848 -25.268 1.00 77.50 118 PRO A CA 1
ATOM 970 C C . PRO A 1 118 ? 26.940 0.124 -24.076 1.00 77.50 118 PRO A C 1
ATOM 972 O O . PRO A 1 118 ? 26.172 -0.137 -23.152 1.00 77.50 118 PRO A O 1
ATOM 975 N N . SER A 1 119 ? 27.673 1.245 -24.069 1.00 81.75 119 SER A N 1
ATOM 976 C CA . SER A 1 119 ? 27.609 2.275 -23.022 1.00 81.75 119 SER A CA 1
ATOM 977 C C . SER A 1 119 ? 26.608 3.412 -23.284 1.00 81.75 119 SER A C 1
ATOM 979 O O . SER A 1 119 ? 26.301 4.163 -22.356 1.00 81.75 119 SER A O 1
ATOM 981 N N . GLN A 1 120 ? 26.105 3.576 -24.513 1.00 87.38 120 GLN A N 1
ATOM 982 C CA . GLN A 1 120 ? 25.193 4.667 -24.886 1.00 87.38 120 GLN A CA 1
ATOM 983 C C . GLN A 1 120 ? 23.759 4.469 -24.375 1.00 87.38 120 GLN A C 1
ATOM 985 O O . GLN A 1 120 ? 23.256 5.406 -23.744 1.00 87.38 120 GLN A O 1
ATOM 990 N N . PRO A 1 121 ? 23.125 3.282 -24.521 1.00 90.50 121 PRO A N 1
ATOM 991 C CA . PRO A 1 121 ? 21.768 3.059 -24.025 1.00 90.50 121 PRO A CA 1
ATOM 992 C C . PRO A 1 121 ? 21.633 3.387 -22.541 1.00 90.50 121 PRO A C 1
ATOM 994 O O . PRO A 1 121 ? 20.632 3.949 -22.116 1.00 90.50 121 PRO A O 1
ATOM 997 N N . LYS A 1 122 ? 22.677 3.121 -21.744 1.00 90.75 122 LYS A N 1
ATOM 998 C CA . LYS A 1 122 ? 22.740 3.478 -20.321 1.00 90.75 122 LYS A CA 1
ATOM 999 C C . LYS A 1 122 ? 22.486 4.965 -20.066 1.00 90.75 122 LYS A C 1
ATOM 1001 O O . LYS A 1 122 ? 21.716 5.304 -19.170 1.00 90.75 122 LYS A O 1
ATOM 1006 N N . ARG A 1 123 ? 23.166 5.849 -20.807 1.00 90.94 123 ARG A N 1
ATOM 1007 C CA . ARG A 1 123 ? 23.034 7.309 -20.655 1.00 90.94 123 ARG A CA 1
ATOM 1008 C C . ARG A 1 123 ? 21.674 7.780 -21.159 1.00 90.94 123 ARG A C 1
ATOM 1010 O O . ARG A 1 123 ? 21.015 8.558 -20.482 1.00 90.94 123 ARG A O 1
ATOM 1017 N N . MET A 1 124 ? 21.231 7.247 -22.293 1.00 94.25 124 MET A N 1
ATOM 1018 C CA . MET A 1 124 ? 19.917 7.554 -22.861 1.00 94.25 124 MET A CA 1
ATOM 1019 C C . MET A 1 124 ? 18.790 7.148 -21.898 1.00 94.25 124 MET A C 1
ATOM 1021 O O . MET A 1 124 ? 17.920 7.956 -21.594 1.00 94.25 124 MET A O 1
ATOM 1025 N N . LEU A 1 125 ? 18.866 5.960 -21.289 1.00 95.06 125 LEU A N 1
ATOM 1026 C CA . LEU A 1 125 ? 17.926 5.524 -20.254 1.00 95.06 125 LEU A CA 1
ATOM 1027 C C . LEU A 1 125 ? 17.919 6.466 -19.040 1.00 95.06 125 LEU A C 1
ATOM 1029 O O . LEU A 1 125 ? 16.857 6.756 -18.497 1.00 95.06 125 LEU A O 1
ATOM 1033 N N . GLN A 1 126 ? 19.081 6.961 -18.601 1.00 93.88 126 GLN A N 1
ATOM 1034 C CA . GLN A 1 126 ? 19.148 7.918 -17.490 1.00 93.88 126 GLN A CA 1
ATOM 1035 C C . GLN A 1 126 ? 18.383 9.209 -17.796 1.00 93.88 126 GLN A C 1
ATOM 1037 O O . GLN A 1 126 ? 17.641 9.681 -16.935 1.00 93.88 126 GLN A O 1
ATOM 1042 N N . GLU A 1 127 ? 18.529 9.755 -19.004 1.00 94.88 127 GLU A N 1
ATOM 1043 C CA . GLU A 1 127 ? 17.787 10.950 -19.422 1.00 94.88 127 GLU A CA 1
ATOM 1044 C C . GLU A 1 127 ? 16.291 10.666 -19.595 1.00 94.88 127 GLU A C 1
ATOM 1046 O O . GLU A 1 127 ? 15.464 11.442 -19.113 1.00 94.88 127 GLU A O 1
ATOM 1051 N N . LEU A 1 128 ? 15.933 9.514 -20.173 1.00 95.31 128 LEU A N 1
ATOM 1052 C CA . LEU A 1 128 ? 14.541 9.081 -20.308 1.00 95.31 128 LEU A CA 1
ATOM 1053 C C . LEU A 1 128 ? 13.840 9.027 -18.943 1.00 95.31 128 LEU A C 1
ATOM 1055 O O . LEU A 1 128 ? 12.781 9.623 -18.756 1.00 95.31 128 LEU A O 1
ATOM 1059 N N . LEU A 1 129 ? 14.461 8.379 -17.952 1.00 94.19 129 LEU A N 1
ATOM 1060 C CA . LEU A 1 129 ? 13.905 8.282 -16.601 1.00 94.19 129 LEU A CA 1
ATOM 1061 C C . LEU A 1 129 ? 13.799 9.647 -15.907 1.00 94.19 129 LEU A C 1
ATOM 1063 O O . LEU A 1 129 ? 12.861 9.865 -15.139 1.00 94.19 129 LEU A O 1
ATOM 1067 N N . ARG A 1 130 ? 14.729 10.580 -16.160 1.00 92.88 130 ARG A N 1
ATOM 1068 C CA . ARG A 1 130 ? 14.640 11.953 -15.629 1.00 92.88 130 ARG A CA 1
ATOM 1069 C C . ARG A 1 130 ? 13.423 12.688 -16.178 1.00 92.88 130 ARG A C 1
ATOM 1071 O O . ARG A 1 130 ? 12.725 13.333 -15.400 1.00 92.88 130 ARG A O 1
ATOM 1078 N N . VAL A 1 131 ? 13.154 12.578 -17.476 1.00 90.44 131 VAL A N 1
ATOM 1079 C CA . VAL A 1 131 ? 11.991 13.224 -18.101 1.00 90.44 131 VAL A CA 1
ATOM 1080 C C . VAL A 1 131 ? 10.687 12.575 -17.652 1.00 90.44 131 VAL A C 1
ATOM 1082 O O . VAL A 1 131 ? 9.782 13.297 -17.246 1.00 90.44 131 VAL A O 1
ATOM 1085 N N . ILE A 1 132 ? 10.625 11.240 -17.585 1.00 89.94 132 ILE A N 1
ATOM 1086 C CA . ILE A 1 132 ? 9.462 10.521 -17.037 1.00 89.94 132 ILE A CA 1
ATOM 1087 C C . ILE A 1 132 ? 9.130 11.004 -15.621 1.00 89.94 132 ILE A C 1
ATOM 1089 O O . ILE A 1 132 ? 7.968 11.255 -15.328 1.00 89.94 132 ILE A O 1
ATOM 1093 N N . THR A 1 133 ? 10.145 11.216 -14.776 1.00 87.00 133 THR A N 1
ATOM 1094 C CA . THR A 1 133 ? 9.944 11.745 -13.413 1.00 87.00 133 THR A CA 1
ATOM 1095 C C . THR A 1 133 ? 9.249 13.109 -13.434 1.00 87.00 133 THR A C 1
ATOM 1097 O O . THR A 1 133 ? 8.286 13.329 -12.707 1.00 87.00 133 THR A O 1
ATOM 1100 N N . ARG A 1 134 ? 9.703 14.021 -14.304 1.00 85.75 134 ARG A N 1
ATOM 1101 C CA . ARG A 1 134 ? 9.125 15.369 -14.418 1.00 85.75 134 ARG A CA 1
ATOM 1102 C C . ARG A 1 134 ? 7.674 15.338 -14.895 1.00 85.75 134 ARG A C 1
ATOM 1104 O O . ARG A 1 134 ? 6.877 16.130 -14.409 1.00 85.75 134 ARG A O 1
ATOM 1111 N N . ILE A 1 135 ? 7.347 14.439 -15.824 1.00 81.50 135 ILE A N 1
ATOM 1112 C CA . ILE A 1 135 ? 5.977 14.254 -16.327 1.00 81.50 135 ILE A CA 1
ATOM 1113 C C . ILE A 1 135 ? 5.074 13.729 -15.205 1.00 81.50 135 ILE A C 1
ATOM 1115 O O . ILE A 1 135 ? 3.996 14.272 -14.975 1.00 81.50 135 ILE A O 1
ATOM 1119 N N . THR A 1 136 ? 5.532 12.717 -14.457 1.00 76.50 136 THR A N 1
ATOM 1120 C CA . THR A 1 136 ? 4.750 12.147 -13.350 1.00 76.50 136 THR A CA 1
ATOM 1121 C C . THR A 1 136 ? 4.524 13.137 -12.210 1.00 76.50 136 THR A C 1
ATOM 1123 O O . THR A 1 136 ? 3.428 13.169 -11.663 1.00 76.50 136 THR A O 1
ATOM 1126 N N . ASP A 1 137 ? 5.510 13.975 -11.876 1.00 73.75 137 ASP A N 1
ATOM 1127 C CA . ASP A 1 137 ? 5.385 14.962 -10.791 1.00 73.75 137 ASP A CA 1
ATOM 1128 C C . ASP A 1 137 ? 4.376 16.074 -11.117 1.00 73.75 137 ASP A C 1
ATOM 1130 O O . ASP A 1 137 ? 3.778 16.659 -10.215 1.00 73.75 137 ASP A O 1
ATOM 1134 N N . ARG A 1 138 ? 4.173 16.367 -12.406 1.00 71.12 138 ARG A N 1
ATOM 1135 C CA . ARG A 1 138 ? 3.230 17.391 -12.873 1.00 71.12 138 ARG A CA 1
ATOM 1136 C C . ARG A 1 138 ? 1.802 16.876 -13.058 1.00 71.12 138 ARG A C 1
ATOM 1138 O O . ARG A 1 138 ? 0.919 17.679 -13.322 1.00 71.12 138 ARG A O 1
ATOM 1145 N N . ASN A 1 139 ? 1.560 15.568 -12.893 1.00 60.97 139 ASN A N 1
ATOM 1146 C CA . ASN A 1 139 ? 0.299 14.908 -13.263 1.00 60.97 139 ASN A CA 1
ATOM 1147 C C . ASN A 1 139 ? -0.139 15.198 -14.713 1.00 60.97 139 ASN A C 1
ATOM 1149 O O . ASN A 1 139 ? -1.329 15.140 -15.030 1.00 60.97 139 ASN A O 1
ATOM 1153 N N . ASP A 1 140 ? 0.815 15.479 -15.603 1.00 58.53 140 ASP A N 1
ATOM 1154 C CA . ASP A 1 140 ? 0.531 15.714 -17.014 1.00 58.53 140 ASP A CA 1
ATOM 1155 C C . ASP A 1 140 ? 0.205 14.361 -17.664 1.00 58.53 140 ASP A C 1
ATOM 1157 O O . ASP A 1 140 ? 1.089 13.563 -17.989 1.00 58.53 140 ASP A O 1
ATOM 1161 N N . LEU A 1 141 ? -1.087 14.062 -17.813 1.00 56.88 141 LEU A N 1
ATOM 1162 C CA . LEU A 1 141 ? -1.535 12.922 -18.607 1.00 56.88 141 LEU A CA 1
ATOM 1163 C C . LEU A 1 141 ? -1.127 13.168 -20.065 1.00 56.88 141 LEU A C 1
ATOM 1165 O O . LEU A 1 141 ? -1.459 14.207 -20.639 1.00 56.88 141 LEU A O 1
ATOM 1169 N N . SER A 1 142 ? -0.400 12.219 -20.666 1.00 59.78 142 SER A N 1
ATOM 1170 C CA . SER A 1 142 ? -0.080 12.283 -22.096 1.00 59.78 142 SER A CA 1
ATOM 1171 C C . SER A 1 142 ? -1.374 12.417 -22.901 1.00 59.78 142 SER A C 1
ATOM 1173 O O . SER A 1 142 ? -2.320 11.660 -22.680 1.00 59.78 142 SER A O 1
ATOM 1175 N N . LYS A 1 143 ? -1.403 13.369 -23.840 1.00 62.88 143 LYS A N 1
ATOM 1176 C CA . LYS A 1 143 ? -2.538 13.575 -24.754 1.00 62.88 143 LYS A CA 1
ATOM 1177 C C . LYS A 1 143 ? -2.743 12.380 -25.692 1.00 62.88 143 LYS A C 1
ATOM 1179 O O . LYS A 1 143 ? -3.865 12.145 -26.124 1.00 62.88 143 LYS A O 1
ATOM 1184 N N . ASP A 1 144 ? -1.676 11.628 -25.964 1.00 69.12 144 ASP A N 1
ATOM 1185 C CA . ASP A 1 144 ? -1.701 10.387 -26.736 1.00 69.12 144 ASP A CA 1
ATOM 1186 C C . ASP A 1 144 ? -1.428 9.178 -25.810 1.00 69.12 144 ASP A C 1
ATOM 1188 O O . ASP A 1 144 ? -0.362 9.118 -25.177 1.00 69.12 144 ASP A O 1
ATOM 1192 N N . PRO A 1 145 ? -2.355 8.203 -25.710 1.00 65.94 145 PRO A N 1
ATOM 1193 C CA . PRO A 1 145 ? -2.159 6.966 -24.954 1.00 65.94 145 PRO A CA 1
ATOM 1194 C C . PRO A 1 145 ? -0.930 6.149 -25.384 1.00 65.94 145 PRO A C 1
ATOM 1196 O O . PRO A 1 145 ? -0.338 5.453 -24.549 1.00 65.94 145 PRO A O 1
ATOM 1199 N N . GLN A 1 146 ? -0.532 6.222 -26.659 1.00 72.19 146 GLN A N 1
ATOM 1200 C CA . GLN A 1 146 ? 0.627 5.495 -27.185 1.00 72.19 146 GLN A CA 1
ATOM 1201 C C . GLN A 1 146 ? 1.942 6.064 -26.640 1.00 72.19 146 GLN A C 1
ATOM 1203 O O . GLN A 1 146 ? 2.810 5.297 -26.222 1.00 72.19 146 GLN A O 1
ATOM 1208 N N . GLU A 1 147 ? 2.027 7.387 -26.482 1.00 78.75 147 GLU A N 1
ATOM 1209 C CA . GLU A 1 147 ? 3.170 8.111 -25.901 1.00 78.75 147 GLU A CA 1
ATOM 1210 C C . GLU A 1 147 ? 3.179 8.124 -24.360 1.00 78.75 147 GLU A C 1
ATOM 1212 O O . GLU A 1 147 ? 3.842 8.936 -23.712 1.00 78.75 147 GLU A O 1
ATOM 1217 N N . SER A 1 148 ? 2.453 7.199 -23.726 1.00 85.31 148 SER A N 1
ATOM 1218 C CA . SER A 1 148 ? 2.409 7.125 -22.268 1.00 85.31 148 SER A CA 1
ATOM 1219 C C . SER A 1 148 ? 3.776 6.753 -21.657 1.00 85.31 148 SER A C 1
ATOM 1221 O O . SER A 1 148 ? 4.475 5.862 -22.159 1.00 85.31 148 SER A O 1
ATOM 1223 N N . PRO A 1 149 ? 4.137 7.323 -20.485 1.00 89.06 149 PRO A N 1
ATOM 1224 C CA . PRO A 1 149 ? 5.325 6.905 -19.735 1.00 89.06 149 PRO A CA 1
ATOM 1225 C C . PRO A 1 149 ? 5.348 5.399 -19.440 1.00 89.06 149 PRO A C 1
ATOM 1227 O O . PRO A 1 149 ? 6.407 4.777 -19.408 1.00 89.06 149 PRO A O 1
ATOM 1230 N N . ARG A 1 150 ? 4.168 4.786 -19.273 1.00 90.12 150 ARG A N 1
ATOM 1231 C CA . ARG A 1 150 ? 4.011 3.343 -19.061 1.00 90.12 150 ARG A CA 1
ATOM 1232 C C . ARG A 1 150 ? 4.530 2.531 -20.253 1.00 90.12 150 ARG A C 1
ATOM 1234 O O . ARG A 1 150 ? 5.258 1.563 -20.038 1.00 90.12 150 ARG A O 1
ATOM 1241 N N . ASN A 1 151 ? 4.192 2.912 -21.485 1.00 89.38 151 ASN A N 1
ATOM 1242 C CA . ASN A 1 151 ? 4.667 2.217 -22.686 1.00 89.38 151 ASN A CA 1
ATOM 1243 C C . ASN A 1 151 ? 6.166 2.430 -22.900 1.00 89.38 151 ASN A C 1
ATOM 1245 O O . ASN A 1 151 ? 6.885 1.465 -23.162 1.00 89.38 151 ASN A O 1
ATOM 1249 N N . ALA A 1 152 ? 6.652 3.656 -22.687 1.00 92.06 152 ALA A N 1
ATOM 1250 C CA . ALA A 1 152 ? 8.078 3.968 -22.748 1.00 92.06 152 ALA A CA 1
ATOM 1251 C C . ALA A 1 152 ? 8.904 3.066 -21.812 1.00 92.06 152 ALA A C 1
ATOM 1253 O O . ALA A 1 152 ? 9.927 2.511 -22.211 1.00 92.06 152 ALA A O 1
ATOM 1254 N N . LEU A 1 153 ? 8.429 2.844 -20.580 1.00 94.38 153 LEU A N 1
ATOM 1255 C CA . LEU A 1 153 ? 9.076 1.942 -19.623 1.00 94.38 153 LEU A CA 1
ATOM 1256 C C . LEU A 1 153 ? 9.063 0.475 -20.082 1.00 94.38 153 LEU A C 1
ATOM 1258 O O . LEU A 1 153 ? 10.057 -0.226 -19.891 1.00 94.38 153 LEU A O 1
ATOM 1262 N N . ARG A 1 154 ? 7.969 -0.002 -20.695 1.00 92.88 154 ARG A N 1
ATOM 1263 C CA . ARG A 1 154 ? 7.902 -1.370 -21.247 1.00 92.88 154 ARG A CA 1
ATOM 1264 C C . ARG A 1 154 ? 8.933 -1.572 -22.353 1.00 92.88 154 ARG A C 1
ATOM 1266 O O . ARG A 1 154 ? 9.683 -2.543 -22.296 1.00 92.88 154 ARG A O 1
ATOM 1273 N N . VAL A 1 155 ? 8.996 -0.648 -23.313 1.00 92.50 155 VAL A N 1
ATOM 1274 C CA . VAL A 1 155 ? 9.941 -0.717 -24.438 1.00 92.50 155 VAL A CA 1
ATOM 1275 C C . VAL A 1 155 ? 11.380 -0.613 -23.947 1.00 92.50 155 VAL A C 1
ATOM 1277 O O . VAL A 1 155 ? 12.213 -1.437 -24.315 1.00 92.50 155 VAL A O 1
ATOM 1280 N N . ALA A 1 156 ? 11.670 0.325 -23.042 1.00 94.38 156 ALA A N 1
ATOM 1281 C CA . ALA A 1 156 ? 13.000 0.457 -22.455 1.00 94.38 156 ALA A CA 1
ATOM 1282 C C . ALA A 1 156 ? 13.430 -0.812 -21.696 1.00 94.38 156 ALA A C 1
ATOM 1284 O O . ALA A 1 156 ? 14.582 -1.231 -21.796 1.00 94.38 156 ALA A O 1
ATOM 1285 N N . CYS A 1 157 ? 12.516 -1.452 -20.958 1.00 94.56 157 CYS A N 1
ATOM 1286 C CA . CYS A 1 157 ? 12.787 -2.727 -20.296 1.00 94.56 157 CYS A CA 1
ATOM 1287 C C . CYS A 1 157 ? 13.134 -3.820 -21.320 1.00 94.56 157 CYS A C 1
ATOM 1289 O O . CYS A 1 157 ? 14.203 -4.429 -21.226 1.00 94.56 157 CYS A O 1
ATOM 1291 N N . ALA A 1 158 ? 12.281 -4.002 -22.335 1.00 92.62 158 ALA A N 1
ATOM 1292 C CA . ALA A 1 158 ? 12.475 -4.992 -23.390 1.00 92.62 158 ALA A CA 1
ATOM 1293 C C . ALA A 1 158 ? 13.823 -4.800 -24.110 1.00 92.62 158 ALA A C 1
ATOM 1295 O O . ALA A 1 158 ? 14.606 -5.748 -24.210 1.00 92.62 158 ALA A O 1
ATOM 1296 N N . ALA A 1 159 ? 14.146 -3.561 -24.495 1.00 91.06 159 ALA A N 1
ATOM 1297 C CA . ALA A 1 159 ? 15.393 -3.202 -25.169 1.00 91.06 159 ALA A CA 1
ATOM 1298 C C . ALA A 1 159 ? 16.631 -3.699 -24.408 1.00 91.06 159 ALA A C 1
ATOM 1300 O O . ALA A 1 159 ? 17.481 -4.388 -24.966 1.00 91.06 159 ALA A O 1
ATOM 1301 N N . PHE A 1 160 ? 16.716 -3.409 -23.109 1.00 92.31 160 PHE A N 1
ATOM 1302 C CA . PHE A 1 160 ? 17.855 -3.826 -22.291 1.00 92.31 160 PHE A CA 1
ATOM 1303 C C . PHE A 1 160 ? 17.864 -5.323 -21.983 1.00 92.31 160 PHE A C 1
ATOM 1305 O O . PHE A 1 160 ? 18.937 -5.913 -21.869 1.00 92.31 160 PHE A O 1
ATOM 1312 N N . THR A 1 161 ? 16.697 -5.958 -21.846 1.00 89.69 161 THR A N 1
ATOM 1313 C CA . THR A 1 161 ? 16.626 -7.405 -21.590 1.00 89.69 161 THR A CA 1
ATOM 1314 C C . THR A 1 161 ? 17.137 -8.233 -22.770 1.00 89.69 161 THR A C 1
ATOM 1316 O O . THR A 1 161 ? 17.761 -9.274 -22.536 1.00 89.69 161 THR A O 1
ATOM 1319 N N . ALA A 1 162 ? 16.958 -7.731 -23.997 1.00 87.12 162 ALA A N 1
ATOM 1320 C CA . ALA A 1 162 ? 17.458 -8.329 -25.232 1.00 87.12 162 ALA A CA 1
ATOM 1321 C C . ALA A 1 162 ? 18.972 -8.126 -25.453 1.00 87.12 162 ALA A C 1
ATOM 1323 O O . ALA A 1 162 ? 19.586 -8.851 -26.237 1.00 87.12 162 ALA A O 1
ATOM 1324 N N . MET A 1 163 ? 19.610 -7.173 -24.761 1.00 86.81 163 MET A N 1
ATOM 1325 C CA . MET A 1 163 ? 21.053 -6.939 -24.889 1.00 86.81 163 MET A CA 1
ATOM 1326 C C . MET A 1 163 ? 21.862 -8.094 -24.282 1.00 86.81 163 MET A C 1
ATOM 1328 O O . MET A 1 163 ? 21.604 -8.535 -23.162 1.00 86.81 163 MET A O 1
ATOM 1332 N N . ARG A 1 164 ? 22.902 -8.548 -24.998 1.00 78.06 164 ARG A N 1
ATOM 1333 C CA . ARG A 1 164 ? 23.802 -9.625 -24.534 1.00 78.06 164 ARG A CA 1
ATOM 1334 C C . ARG A 1 164 ? 24.662 -9.218 -23.331 1.00 78.06 164 ARG A C 1
ATOM 1336 O O . ARG A 1 164 ? 24.818 -10.004 -22.405 1.00 78.06 164 ARG A O 1
ATOM 1343 N N . ALA A 1 165 ? 25.201 -7.996 -23.338 1.00 75.56 165 ALA A N 1
ATOM 1344 C CA . ALA A 1 165 ? 26.061 -7.457 -22.276 1.00 75.56 165 ALA A CA 1
ATOM 1345 C C . ALA A 1 165 ? 25.618 -6.034 -21.866 1.00 75.56 165 ALA A C 1
ATOM 1347 O O . ALA A 1 165 ? 26.289 -5.048 -22.185 1.00 75.56 165 ALA A O 1
ATOM 1348 N N . PRO A 1 166 ? 24.457 -5.899 -21.205 1.00 81.06 166 PRO A N 1
ATOM 1349 C CA . PRO A 1 166 ? 23.911 -4.604 -20.824 1.00 81.06 166 PRO A CA 1
ATOM 1350 C C . PRO A 1 166 ? 24.739 -3.973 -19.702 1.00 81.06 166 PRO A C 1
ATOM 1352 O O . PRO A 1 166 ? 25.007 -4.599 -18.675 1.00 81.06 166 PRO A O 1
ATOM 1355 N N . THR A 1 167 ? 25.115 -2.702 -19.877 1.00 83.44 167 THR A N 1
ATOM 1356 C CA . THR A 1 167 ? 25.808 -1.924 -18.840 1.00 83.44 167 THR A CA 1
ATOM 1357 C C . THR A 1 167 ? 24.834 -0.954 -18.176 1.00 83.44 167 THR A C 1
ATOM 1359 O O . THR A 1 167 ? 24.290 -0.061 -18.818 1.00 83.44 167 THR A O 1
ATOM 1362 N N . ILE A 1 168 ? 24.582 -1.108 -16.875 1.00 87.06 168 ILE A N 1
ATOM 1363 C CA . ILE A 1 168 ? 23.665 -0.245 -16.109 1.00 87.06 168 ILE A CA 1
ATOM 1364 C C . ILE A 1 168 ? 24.312 0.068 -14.753 1.00 87.06 168 ILE A C 1
ATOM 1366 O O . ILE A 1 168 ? 25.097 -0.724 -14.244 1.00 87.06 168 ILE A O 1
ATOM 1370 N N . THR A 1 169 ? 24.049 1.241 -14.169 1.00 86.25 169 THR A N 1
ATOM 1371 C CA . THR A 1 169 ? 24.427 1.515 -12.768 1.00 86.25 169 THR A CA 1
ATOM 1372 C C . THR A 1 169 ? 23.359 1.013 -11.804 1.00 86.25 169 THR A C 1
ATOM 1374 O O . THR A 1 169 ? 22.174 1.027 -12.132 1.00 86.25 169 THR A O 1
ATOM 1377 N N . SER A 1 170 ? 23.750 0.663 -10.577 1.00 83.06 170 SER A N 1
ATOM 1378 C CA . SER A 1 170 ? 22.820 0.260 -9.511 1.00 83.06 170 SER A CA 1
ATOM 1379 C C . SER A 1 170 ? 21.694 1.281 -9.308 1.00 83.06 170 SER A C 1
ATOM 1381 O O . SER A 1 170 ? 20.526 0.910 -9.240 1.00 83.06 170 SER A O 1
ATOM 1383 N N . MET A 1 171 ? 22.027 2.577 -9.323 1.00 85.12 171 MET A N 1
ATOM 1384 C CA . MET A 1 171 ? 21.059 3.671 -9.208 1.00 85.12 171 MET A CA 1
ATOM 1385 C C . MET A 1 171 ? 20.045 3.703 -10.364 1.00 85.12 171 MET A C 1
ATOM 1387 O O . MET A 1 171 ? 18.846 3.820 -10.119 1.00 85.12 171 MET A O 1
ATOM 1391 N N . THR A 1 172 ? 20.489 3.578 -11.622 1.00 88.62 172 THR A N 1
ATOM 1392 C CA . THR A 1 172 ? 19.570 3.543 -12.776 1.00 88.62 172 THR A CA 1
ATOM 1393 C C . THR A 1 172 ? 18.691 2.297 -12.727 1.00 88.62 172 THR A C 1
ATOM 1395 O O . THR A 1 172 ? 17.495 2.383 -12.990 1.00 88.62 172 THR A O 1
ATOM 1398 N N . ALA A 1 173 ? 19.264 1.154 -12.348 1.00 88.81 173 ALA A N 1
ATOM 1399 C CA . ALA A 1 173 ? 18.535 -0.100 -12.245 1.00 88.81 173 ALA A CA 1
ATOM 1400 C C . ALA A 1 173 ? 17.460 -0.057 -11.147 1.00 88.81 173 ALA A C 1
ATOM 1402 O O . ALA A 1 173 ? 16.326 -0.463 -11.399 1.00 88.81 173 ALA A O 1
ATOM 1403 N N . ALA A 1 174 ? 17.779 0.504 -9.976 1.00 86.25 174 ALA A N 1
ATOM 1404 C CA . ALA A 1 174 ? 16.830 0.714 -8.885 1.00 86.25 174 ALA A CA 1
ATOM 1405 C C . ALA A 1 174 ? 15.710 1.692 -9.271 1.00 86.25 174 ALA A C 1
ATOM 1407 O O . ALA A 1 174 ? 14.539 1.431 -9.006 1.00 86.25 174 ALA A O 1
ATOM 1408 N N . ARG A 1 175 ? 16.055 2.798 -9.943 1.00 88.19 175 ARG A N 1
ATOM 1409 C CA . ARG A 1 175 ? 15.080 3.798 -10.396 1.00 88.19 175 ARG A CA 1
ATOM 1410 C C . ARG A 1 175 ? 14.132 3.231 -11.452 1.00 88.19 175 ARG A C 1
ATOM 1412 O O . ARG A 1 175 ? 12.928 3.443 -11.359 1.00 88.19 175 ARG A O 1
ATOM 1419 N N . MET A 1 176 ? 14.653 2.474 -12.416 1.00 92.25 176 MET A N 1
ATOM 1420 C CA . MET A 1 176 ? 13.828 1.766 -13.399 1.00 92.25 176 MET A CA 1
ATOM 1421 C C . MET A 1 176 ? 12.876 0.787 -12.705 1.00 92.25 176 MET A C 1
ATOM 1423 O O . MET A 1 176 ? 11.676 0.812 -12.957 1.00 92.25 176 MET A O 1
ATOM 1427 N N . LEU A 1 177 ? 13.383 -0.007 -11.758 1.00 90.44 177 LEU A N 1
ATOM 1428 C CA . LEU A 1 177 ? 12.572 -0.943 -10.980 1.00 90.44 177 LEU A CA 1
ATOM 1429 C C . LEU A 1 177 ? 11.450 -0.235 -10.198 1.00 90.44 177 LEU A C 1
ATOM 1431 O O . LEU A 1 177 ? 10.322 -0.723 -10.174 1.00 90.44 177 LEU A O 1
ATOM 1435 N N . GLN A 1 178 ? 11.727 0.934 -9.611 1.00 88.06 178 GLN A N 1
ATOM 1436 C CA . GLN A 1 178 ? 10.721 1.765 -8.945 1.00 88.06 178 GLN A CA 1
ATOM 1437 C C . GLN A 1 178 ? 9.622 2.220 -9.912 1.00 88.06 178 GLN A C 1
ATOM 1439 O O . GLN A 1 178 ? 8.445 2.115 -9.576 1.00 88.06 178 GLN A O 1
ATOM 1444 N N . PHE A 1 179 ? 9.987 2.696 -11.104 1.00 89.81 179 PHE A N 1
ATOM 1445 C CA . PHE A 1 179 ? 9.016 3.142 -12.105 1.00 89.81 179 PHE A CA 1
ATOM 1446 C C . PHE A 1 179 ? 8.176 1.999 -12.669 1.00 89.81 179 PHE A C 1
ATOM 1448 O O . PHE A 1 179 ? 6.964 2.157 -12.822 1.00 89.81 179 PHE A O 1
ATOM 1455 N N . LEU A 1 180 ? 8.789 0.844 -12.934 1.00 91.56 180 LEU A N 1
ATOM 1456 C CA . LEU A 1 180 ? 8.084 -0.356 -13.386 1.00 91.56 180 LEU A CA 1
ATOM 1457 C C . LEU A 1 180 ? 7.081 -0.843 -12.334 1.00 91.56 180 LEU A C 1
ATOM 1459 O O . LEU A 1 180 ? 5.932 -1.132 -12.668 1.00 91.56 180 LEU A O 1
ATOM 1463 N N . ALA A 1 181 ? 7.495 -0.866 -11.065 1.00 87.19 181 ALA A N 1
ATOM 1464 C CA . ALA A 1 181 ? 6.632 -1.223 -9.948 1.00 87.19 181 ALA A CA 1
ATOM 1465 C C . ALA A 1 181 ? 5.484 -0.214 -9.779 1.00 87.19 181 ALA A C 1
ATOM 1467 O O . ALA A 1 181 ? 4.321 -0.608 -9.769 1.00 87.19 181 ALA A O 1
ATOM 1468 N N . ALA A 1 182 ? 5.780 1.090 -9.720 1.00 84.88 182 ALA A N 1
ATOM 1469 C CA . ALA A 1 182 ? 4.765 2.139 -9.591 1.00 84.88 182 ALA A CA 1
ATOM 1470 C C . ALA A 1 182 ? 3.757 2.129 -10.755 1.00 84.88 182 ALA A C 1
ATOM 1472 O O . ALA A 1 182 ? 2.565 2.346 -10.544 1.00 84.88 182 ALA A O 1
ATOM 1473 N N . SER A 1 183 ? 4.223 1.794 -11.961 1.00 86.62 183 SER A N 1
ATOM 1474 C CA . SER A 1 183 ? 3.389 1.649 -13.159 1.00 86.62 183 SER A CA 1
ATOM 1475 C C . SER A 1 183 ? 2.677 0.293 -13.255 1.00 86.62 183 SER A C 1
ATOM 1477 O O . SER A 1 183 ? 1.990 0.056 -14.246 1.00 86.62 183 SER A O 1
ATOM 1479 N N . ARG A 1 184 ? 2.816 -0.599 -12.262 1.00 85.62 184 ARG A N 1
ATOM 1480 C CA . ARG A 1 184 ? 2.194 -1.938 -12.214 1.00 85.62 184 ARG A CA 1
ATOM 1481 C C . ARG A 1 184 ? 2.478 -2.771 -13.469 1.00 85.62 184 ARG A C 1
ATOM 1483 O O . ARG A 1 184 ? 1.566 -3.256 -14.143 1.00 85.62 184 ARG A O 1
ATOM 1490 N N . LEU A 1 185 ? 3.754 -2.854 -13.840 1.00 88.00 185 LEU A N 1
ATOM 1491 C CA . LEU A 1 185 ? 4.244 -3.614 -14.991 1.00 88.00 185 LEU A CA 1
ATOM 1492 C C . LEU A 1 185 ? 4.943 -4.902 -14.529 1.00 88.00 185 LEU A C 1
ATOM 1494 O O . LEU A 1 185 ? 6.155 -5.035 -14.674 1.00 88.00 185 LEU A O 1
ATOM 1498 N N . ASP A 1 186 ? 4.188 -5.852 -13.976 1.00 84.94 186 ASP A N 1
ATOM 1499 C CA . ASP A 1 186 ? 4.739 -7.023 -13.268 1.00 84.94 186 ASP A CA 1
ATOM 1500 C C . ASP A 1 186 ? 5.666 -7.900 -14.124 1.00 84.94 186 ASP A C 1
ATOM 1502 O O . ASP A 1 186 ? 6.714 -8.345 -13.651 1.00 84.94 186 ASP A O 1
ATOM 1506 N N . GLN A 1 187 ? 5.325 -8.107 -15.401 1.00 89.62 187 GLN A N 1
ATOM 1507 C CA . GLN A 1 187 ? 6.181 -8.860 -16.321 1.00 89.62 187 GLN A CA 1
ATOM 1508 C C . GLN A 1 187 ? 7.512 -8.133 -16.560 1.00 89.62 187 GLN A C 1
ATOM 1510 O O . GLN A 1 187 ? 8.575 -8.726 -16.408 1.00 89.62 187 GLN A O 1
ATOM 1515 N N . ALA A 1 188 ? 7.468 -6.822 -16.812 1.00 91.31 188 ALA A N 1
ATOM 1516 C CA . ALA A 1 188 ? 8.673 -6.017 -16.997 1.00 91.31 188 ALA A CA 1
ATOM 1517 C C . ALA A 1 188 ? 9.510 -5.928 -15.707 1.00 91.31 188 ALA A C 1
ATOM 1519 O O . ALA A 1 188 ? 10.734 -5.910 -15.765 1.00 91.31 188 ALA A O 1
ATOM 1520 N N . VAL A 1 189 ? 8.877 -5.920 -14.528 1.00 90.56 189 VAL A N 1
ATOM 1521 C CA . VAL A 1 189 ? 9.573 -6.044 -13.236 1.00 90.56 189 VAL A CA 1
ATOM 1522 C C . VAL A 1 189 ? 10.358 -7.355 -13.177 1.00 90.56 189 VAL A C 1
ATOM 1524 O O . VAL A 1 189 ? 11.537 -7.338 -12.825 1.00 90.56 189 VAL A O 1
ATOM 1527 N N . LYS A 1 190 ? 9.733 -8.483 -13.535 1.00 90.38 190 LYS A N 1
ATOM 1528 C CA . LYS A 1 190 ? 10.386 -9.800 -13.551 1.00 90.38 190 LYS A CA 1
ATOM 1529 C C . LYS A 1 190 ? 11.565 -9.827 -14.526 1.00 90.38 190 LYS A C 1
ATOM 1531 O O . LYS A 1 190 ? 12.662 -10.235 -14.139 1.00 90.38 190 LYS A O 1
ATOM 1536 N N . ASP A 1 191 ? 11.362 -9.333 -15.744 1.00 91.56 191 ASP A N 1
ATOM 1537 C CA . ASP A 1 191 ? 12.396 -9.295 -16.783 1.00 91.56 191 ASP A CA 1
ATOM 1538 C C . ASP A 1 191 ? 13.571 -8.396 -16.364 1.00 91.56 191 ASP A C 1
ATOM 1540 O O . ASP A 1 191 ? 14.741 -8.769 -16.500 1.00 91.56 191 ASP A O 1
ATOM 1544 N N . TRP A 1 192 ? 13.274 -7.243 -15.758 1.00 92.88 192 TRP A N 1
ATOM 1545 C CA . TRP A 1 192 ? 14.280 -6.319 -15.237 1.00 92.88 192 TRP A CA 1
ATOM 1546 C C . TRP A 1 192 ? 15.062 -6.900 -14.055 1.00 92.88 192 TRP A C 1
ATOM 1548 O O . TRP A 1 192 ? 16.279 -6.741 -13.986 1.00 92.88 192 TRP A O 1
ATOM 1558 N N . ILE A 1 193 ? 14.412 -7.627 -13.142 1.00 89.88 193 ILE A N 1
ATOM 1559 C CA . ILE A 1 193 ? 15.109 -8.340 -12.060 1.00 89.88 193 ILE A CA 1
ATOM 1560 C C . ILE A 1 193 ? 16.056 -9.398 -12.643 1.00 89.88 193 ILE A C 1
ATOM 1562 O O . ILE A 1 193 ? 17.211 -9.479 -12.215 1.00 89.88 193 ILE A O 1
ATOM 1566 N N . GLY A 1 194 ? 15.612 -10.164 -13.646 1.00 89.06 194 GLY A N 1
ATOM 1567 C CA . GLY A 1 194 ? 16.457 -11.138 -14.347 1.00 89.06 194 GLY A CA 1
ATOM 1568 C C . GLY A 1 194 ? 17.665 -10.486 -15.029 1.00 89.06 194 GLY A C 1
ATOM 1569 O O . GLY A 1 194 ? 18.793 -10.972 -14.929 1.00 89.06 194 GLY A O 1
ATOM 1570 N N . LEU A 1 195 ? 17.468 -9.327 -15.660 1.00 90.12 195 LEU A N 1
ATOM 1571 C CA . LEU A 1 195 ? 18.545 -8.495 -16.196 1.00 90.12 195 LEU A CA 1
ATOM 1572 C C . LEU A 1 195 ? 19.539 -8.058 -15.108 1.00 90.12 195 LEU A C 1
ATOM 1574 O O . LEU A 1 195 ? 20.745 -8.231 -15.267 1.00 90.12 195 LEU A O 1
ATOM 1578 N N . MET A 1 196 ? 19.049 -7.527 -13.989 1.00 88.00 196 MET A N 1
ATOM 1579 C CA . MET A 1 196 ? 19.888 -7.053 -12.887 1.00 88.00 196 MET A CA 1
ATOM 1580 C C . MET A 1 196 ? 20.732 -8.172 -12.262 1.00 88.00 196 MET A C 1
ATOM 1582 O O . MET A 1 196 ? 21.870 -7.928 -11.858 1.00 88.00 196 MET A O 1
ATOM 1586 N N . GLN A 1 197 ? 20.208 -9.400 -12.204 1.00 84.56 197 GLN A N 1
ATOM 1587 C CA . GLN A 1 197 ? 20.975 -10.571 -11.773 1.00 84.56 197 GLN A CA 1
ATOM 1588 C C . GLN A 1 197 ? 22.127 -10.881 -12.737 1.00 84.56 197 GLN A C 1
ATOM 1590 O O . GLN A 1 197 ? 23.250 -11.104 -12.283 1.00 84.56 197 GLN A O 1
ATOM 1595 N N . ARG A 1 198 ? 21.886 -10.823 -14.058 1.00 83.94 198 ARG A N 1
ATOM 1596 C CA . ARG A 1 198 ? 22.935 -10.991 -15.085 1.00 83.94 198 ARG A CA 1
ATOM 1597 C C . ARG A 1 198 ? 24.023 -9.921 -14.982 1.00 83.94 198 ARG A C 1
ATOM 1599 O O . ARG A 1 198 ? 25.197 -10.233 -15.152 1.00 83.94 198 ARG A O 1
ATOM 1606 N N . CYS A 1 199 ? 23.653 -8.688 -14.636 1.00 82.19 199 CYS A N 1
ATOM 1607 C CA . CYS A 1 199 ? 24.592 -7.585 -14.406 1.00 82.19 199 CYS A CA 1
ATOM 1608 C C . CYS A 1 199 ? 25.385 -7.691 -13.086 1.00 82.19 199 CYS A C 1
ATOM 1610 O O . CYS A 1 199 ? 26.179 -6.797 -12.807 1.00 82.19 199 CYS A O 1
ATOM 1612 N N . ARG A 1 200 ? 25.185 -8.749 -12.280 1.00 78.19 200 ARG A N 1
ATOM 1613 C CA . ARG A 1 200 ? 25.899 -9.011 -11.015 1.00 78.19 200 ARG A CA 1
ATOM 1614 C C . ARG A 1 200 ? 25.873 -7.833 -10.033 1.00 78.19 200 ARG A C 1
ATOM 1616 O O . ARG A 1 200 ? 26.879 -7.501 -9.422 1.00 78.19 200 ARG A O 1
ATOM 1623 N N . PHE A 1 201 ? 24.716 -7.192 -9.854 1.00 76.50 201 PHE A N 1
ATOM 1624 C CA . PHE A 1 201 ? 24.577 -6.220 -8.769 1.00 76.50 201 PHE A CA 1
ATOM 1625 C C . PHE A 1 201 ? 24.642 -6.939 -7.415 1.00 76.50 201 PHE A C 1
ATOM 1627 O O . PHE A 1 201 ? 23.749 -7.720 -7.070 1.00 76.50 201 PHE A O 1
ATOM 1634 N N . ASP A 1 202 ? 25.701 -6.676 -6.650 1.00 59.94 202 ASP A N 1
ATOM 1635 C CA . ASP A 1 202 ? 25.923 -7.352 -5.371 1.00 59.94 202 ASP A CA 1
ATOM 1636 C C . ASP A 1 202 ? 24.937 -6.887 -4.299 1.00 59.94 202 ASP A C 1
ATOM 1638 O O . ASP A 1 202 ? 24.407 -7.717 -3.559 1.00 59.94 202 ASP A O 1
ATOM 1642 N N . GLN A 1 203 ? 24.595 -5.594 -4.267 1.00 59.56 203 GLN A N 1
ATOM 1643 C CA . GLN A 1 203 ? 23.618 -5.043 -3.328 1.00 59.56 203 GLN A CA 1
ATOM 1644 C C . GLN A 1 203 ? 22.786 -3.927 -3.974 1.00 59.56 203 GLN A C 1
ATOM 1646 O O . GLN A 1 203 ? 23.309 -2.922 -4.458 1.00 59.56 203 GLN A O 1
ATOM 1651 N N . LEU A 1 204 ? 21.466 -4.106 -3.970 1.00 68.38 204 LEU A N 1
ATOM 1652 C CA . LEU A 1 204 ? 20.520 -2.994 -4.041 1.00 68.38 204 LEU A CA 1
ATOM 1653 C C . LEU A 1 204 ? 20.303 -2.478 -2.627 1.00 68.38 204 LEU A C 1
ATOM 1655 O O . LEU A 1 204 ? 20.272 -3.264 -1.683 1.00 68.38 204 LEU A O 1
ATOM 1659 N N . ASP A 1 205 ? 20.103 -1.173 -2.484 1.00 71.81 205 ASP A N 1
ATOM 1660 C CA . ASP A 1 205 ? 19.741 -0.611 -1.191 1.00 71.81 205 ASP A CA 1
ATOM 1661 C C . ASP A 1 205 ? 18.395 -1.197 -0.719 1.00 71.81 205 ASP A C 1
ATOM 1663 O O . ASP A 1 205 ? 17.324 -0.925 -1.275 1.00 71.81 205 ASP A O 1
ATOM 1667 N N . ASN A 1 206 ? 18.460 -2.016 0.332 1.00 72.75 206 ASN A N 1
ATOM 1668 C CA . ASN A 1 206 ? 17.317 -2.674 0.960 1.00 72.75 206 ASN A CA 1
ATOM 1669 C C . ASN A 1 206 ? 16.235 -1.677 1.402 1.00 72.75 206 ASN A C 1
ATOM 1671 O O . ASN A 1 206 ? 15.046 -2.020 1.422 1.00 72.75 206 ASN A O 1
ATOM 1675 N N . MET A 1 207 ? 16.620 -0.439 1.736 1.00 73.69 207 MET A N 1
ATOM 1676 C CA . MET A 1 207 ? 15.673 0.617 2.081 1.00 73.69 207 MET A CA 1
ATOM 1677 C C . MET A 1 207 ? 14.801 0.976 0.880 1.00 73.69 207 MET A C 1
ATOM 1679 O O . MET A 1 207 ? 13.575 1.008 1.015 1.00 73.69 207 MET A O 1
ATOM 1683 N N . HIS A 1 208 ? 15.396 1.161 -0.301 1.00 79.44 208 HIS A N 1
ATOM 1684 C CA . HIS A 1 208 ? 14.680 1.505 -1.533 1.00 79.44 208 HIS A CA 1
ATOM 1685 C C . HIS A 1 208 ? 13.650 0.436 -1.922 1.00 79.44 208 HIS A C 1
ATOM 1687 O O . HIS A 1 208 ? 12.481 0.750 -2.150 1.00 79.44 208 HIS A O 1
ATOM 1693 N N . LEU A 1 209 ? 14.036 -0.841 -1.915 1.00 84.75 209 LEU A N 1
ATOM 1694 C CA . LEU A 1 209 ? 13.117 -1.948 -2.212 1.00 84.75 209 LEU A CA 1
ATOM 1695 C C . LEU A 1 209 ? 11.973 -2.047 -1.174 1.00 84.75 209 LEU A C 1
ATOM 1697 O O . LEU A 1 209 ? 10.810 -2.292 -1.516 1.00 84.75 209 LEU A O 1
ATOM 1701 N N . GLY A 1 210 ? 12.270 -1.764 0.101 1.00 82.75 210 GLY A N 1
ATOM 1702 C CA . GLY A 1 210 ? 11.261 -1.627 1.156 1.00 82.75 210 GLY A CA 1
ATOM 1703 C C . GLY A 1 210 ? 10.323 -0.428 0.970 1.00 82.75 210 GLY A C 1
ATOM 1704 O O . GLY A 1 210 ? 9.152 -0.493 1.352 1.00 82.75 210 GLY A O 1
ATOM 1705 N N . HIS A 1 211 ? 10.797 0.676 0.386 1.00 82.75 211 HIS A N 1
ATOM 1706 C CA . HIS A 1 211 ? 9.960 1.823 0.019 1.00 82.75 211 HIS A CA 1
ATOM 1707 C C . HIS A 1 211 ? 8.997 1.486 -1.123 1.00 82.75 211 HIS A C 1
ATOM 1709 O O . HIS A 1 211 ? 7.813 1.793 -0.996 1.00 82.75 211 HIS A O 1
ATOM 1715 N N . ILE A 1 212 ? 9.464 0.799 -2.171 1.00 84.44 212 I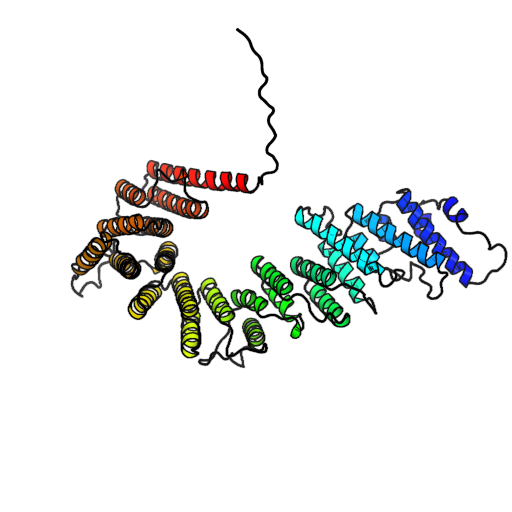LE A N 1
ATOM 1716 C CA . ILE A 1 212 ? 8.617 0.351 -3.292 1.00 84.44 212 ILE A CA 1
ATOM 1717 C C . ILE A 1 212 ? 7.472 -0.527 -2.776 1.00 84.44 212 ILE A C 1
ATOM 1719 O O . ILE A 1 212 ? 6.305 -0.255 -3.047 1.00 84.44 212 ILE A O 1
ATOM 1723 N N . THR A 1 213 ? 7.791 -1.520 -1.941 1.00 85.50 213 THR A N 1
ATOM 1724 C CA . THR A 1 213 ? 6.785 -2.432 -1.370 1.00 85.50 213 THR A CA 1
ATOM 1725 C C . THR A 1 213 ? 5.720 -1.676 -0.565 1.00 85.50 213 THR A C 1
ATOM 1727 O O . THR A 1 213 ? 4.521 -1.902 -0.734 1.00 85.50 213 THR A O 1
ATOM 1730 N N . ARG A 1 214 ? 6.142 -0.726 0.285 1.00 83.69 214 ARG A N 1
ATOM 1731 C CA . ARG A 1 214 ? 5.223 0.116 1.070 1.00 83.69 214 ARG A CA 1
ATOM 1732 C C . ARG A 1 214 ? 4.372 1.027 0.192 1.00 83.69 214 ARG A C 1
ATOM 1734 O O . ARG A 1 214 ? 3.196 1.208 0.492 1.00 83.69 214 ARG A O 1
ATOM 1741 N N . TYR A 1 215 ? 4.952 1.605 -0.857 1.00 85.00 215 TYR A N 1
ATOM 1742 C CA . TYR A 1 215 ? 4.237 2.456 -1.804 1.00 85.00 215 TYR A CA 1
ATOM 1743 C C . TYR A 1 215 ? 3.118 1.680 -2.509 1.00 85.00 215 TYR A C 1
ATOM 1745 O O . TYR A 1 215 ? 1.978 2.138 -2.526 1.00 85.00 215 TYR A O 1
ATOM 1753 N N . LEU A 1 216 ? 3.409 0.475 -3.006 1.00 83.81 216 LEU A N 1
ATOM 1754 C CA . LEU A 1 216 ? 2.411 -0.377 -3.658 1.00 83.81 216 LEU A CA 1
ATOM 1755 C C . LEU A 1 216 ? 1.271 -0.762 -2.708 1.00 83.81 216 LEU A C 1
ATOM 1757 O O . LEU A 1 216 ? 0.102 -0.586 -3.047 1.00 83.81 216 LEU A O 1
ATOM 1761 N N . CYS A 1 217 ? 1.597 -1.192 -1.484 1.00 84.00 217 CYS A N 1
ATOM 1762 C CA . CYS A 1 217 ? 0.581 -1.537 -0.485 1.00 84.00 217 CYS A CA 1
ATOM 1763 C C . CYS A 1 217 ? -0.317 -0.337 -0.130 1.00 84.00 217 CYS A C 1
ATOM 1765 O O . CYS A 1 217 ? -1.534 -0.483 -0.048 1.00 84.00 217 CYS A O 1
ATOM 1767 N N . ARG A 1 218 ? 0.258 0.867 0.026 1.00 83.81 218 ARG A N 1
ATOM 1768 C CA . ARG A 1 218 ? -0.504 2.100 0.314 1.00 83.81 218 ARG A CA 1
ATOM 1769 C C . ARG A 1 218 ? -1.470 2.483 -0.806 1.00 83.81 218 ARG A C 1
ATOM 1771 O O . ARG A 1 218 ? -2.543 2.994 -0.516 1.00 83.81 218 ARG A O 1
ATOM 1778 N N . ASN A 1 219 ? -1.116 2.205 -2.058 1.00 79.81 219 ASN A N 1
ATOM 1779 C CA . ASN A 1 219 ? -1.956 2.479 -3.228 1.00 79.81 219 ASN A CA 1
ATOM 1780 C C . ASN A 1 219 ? -2.907 1.319 -3.572 1.00 79.81 219 ASN A C 1
ATOM 1782 O O . ASN A 1 219 ? -3.315 1.169 -4.724 1.00 79.81 219 ASN A O 1
ATOM 1786 N N . SER A 1 220 ? -3.248 0.489 -2.579 1.00 78.19 220 SER A N 1
ATOM 1787 C CA . SER A 1 220 ? -4.140 -0.672 -2.711 1.00 78.19 220 SER A CA 1
ATOM 1788 C C . SER A 1 220 ? -3.697 -1.709 -3.757 1.00 78.19 220 SER A C 1
ATOM 1790 O O . SER A 1 220 ? -4.508 -2.507 -4.211 1.00 78.19 220 SER A O 1
ATOM 1792 N N . ALA A 1 221 ? -2.409 -1.739 -4.109 1.00 81.69 221 ALA A N 1
ATOM 1793 C CA . ALA A 1 221 ? -1.807 -2.671 -5.065 1.00 81.69 221 ALA A CA 1
ATOM 1794 C C . ALA A 1 221 ? -1.026 -3.775 -4.326 1.00 81.69 221 ALA A C 1
ATOM 1796 O O . ALA A 1 221 ? 0.184 -3.952 -4.488 1.00 81.69 221 ALA A O 1
ATOM 1797 N N . SER A 1 222 ? -1.698 -4.456 -3.392 1.00 83.38 222 SER A N 1
ATOM 1798 C CA . SER A 1 222 ? -1.054 -5.441 -2.512 1.00 83.38 222 SER A CA 1
ATOM 1799 C C . SER A 1 222 ? -0.642 -6.717 -3.257 1.00 83.38 222 SER A C 1
ATOM 1801 O O . SER A 1 222 ? 0.398 -7.294 -2.941 1.00 83.38 222 SER A O 1
ATOM 1803 N N . ALA A 1 223 ? -1.402 -7.149 -4.269 1.00 84.81 223 ALA A N 1
ATOM 1804 C CA . ALA A 1 223 ? -1.076 -8.328 -5.078 1.00 84.81 223 ALA A CA 1
ATOM 1805 C C . ALA A 1 223 ? 0.169 -8.093 -5.947 1.00 84.81 223 ALA A C 1
ATOM 1807 O O . ALA A 1 223 ? 1.036 -8.962 -6.055 1.00 84.81 223 ALA A O 1
ATOM 1808 N N . GLU A 1 224 ? 0.293 -6.891 -6.496 1.00 84.88 224 GLU A N 1
ATOM 1809 C CA . GLU A 1 224 ? 1.453 -6.420 -7.244 1.00 84.88 224 GLU A CA 1
ATOM 1810 C C . GLU A 1 224 ? 2.663 -6.281 -6.311 1.00 84.88 224 GLU A C 1
ATOM 1812 O O . GLU A 1 224 ? 3.755 -6.736 -6.639 1.00 84.88 224 GLU A O 1
ATOM 1817 N N . ALA A 1 225 ? 2.471 -5.759 -5.092 1.00 85.88 225 ALA A N 1
ATOM 1818 C CA . ALA A 1 225 ? 3.522 -5.713 -4.072 1.00 85.88 225 ALA A CA 1
ATOM 1819 C C . ALA A 1 225 ? 4.037 -7.113 -3.698 1.00 85.88 225 ALA A C 1
ATOM 1821 O O . ALA A 1 225 ? 5.245 -7.313 -3.560 1.00 85.88 225 ALA A O 1
ATOM 1822 N N . TYR A 1 226 ? 3.133 -8.084 -3.544 1.00 89.62 226 TYR A N 1
ATOM 1823 C CA . TYR A 1 226 ? 3.493 -9.480 -3.302 1.00 89.62 226 TYR A CA 1
ATOM 1824 C C . TYR A 1 226 ? 4.316 -10.035 -4.465 1.00 89.62 226 TYR A C 1
ATOM 1826 O O . TYR A 1 226 ? 5.408 -10.557 -4.247 1.00 89.62 226 TYR A O 1
ATOM 1834 N N . THR A 1 227 ? 3.831 -9.864 -5.695 1.00 87.56 227 THR A N 1
ATOM 1835 C CA . THR A 1 227 ? 4.500 -10.340 -6.912 1.00 87.56 227 THR A CA 1
ATOM 1836 C C . THR A 1 227 ? 5.887 -9.715 -7.063 1.00 87.56 227 THR A C 1
ATOM 1838 O O . THR A 1 227 ? 6.860 -10.426 -7.302 1.00 87.56 227 THR A O 1
ATOM 1841 N N . PHE A 1 228 ? 6.009 -8.407 -6.820 1.00 88.88 228 PHE A N 1
ATOM 1842 C CA . PHE A 1 228 ? 7.282 -7.690 -6.788 1.00 88.88 228 PHE A CA 1
ATOM 1843 C C . PHE A 1 228 ? 8.270 -8.332 -5.807 1.00 88.88 228 PHE A C 1
ATOM 1845 O O . PHE A 1 228 ? 9.353 -8.745 -6.218 1.00 88.88 228 PHE A O 1
ATOM 1852 N N . VAL A 1 229 ? 7.898 -8.470 -4.529 1.00 89.56 229 VAL A N 1
ATOM 1853 C CA . VAL A 1 229 ? 8.797 -9.026 -3.503 1.00 89.56 229 VAL A CA 1
ATOM 1854 C C . VAL A 1 229 ? 9.152 -10.484 -3.796 1.00 89.56 229 VAL A C 1
ATOM 1856 O O . VAL A 1 229 ? 10.302 -10.882 -3.613 1.00 89.56 229 VAL A O 1
ATOM 1859 N N . MET A 1 230 ? 8.196 -11.281 -4.278 1.00 88.81 230 MET A N 1
ATOM 1860 C CA . MET A 1 230 ? 8.415 -12.698 -4.583 1.00 88.81 230 MET A CA 1
ATOM 1861 C C . MET A 1 230 ? 9.207 -12.933 -5.874 1.00 88.81 230 MET A C 1
ATOM 1863 O O . MET A 1 230 ? 9.813 -13.993 -6.011 1.00 88.81 230 MET A O 1
ATOM 1867 N N . ASN A 1 231 ? 9.282 -11.957 -6.779 1.00 87.94 231 ASN A N 1
ATOM 1868 C CA . ASN A 1 231 ? 10.169 -12.013 -7.943 1.00 87.94 231 ASN A CA 1
ATOM 1869 C C . ASN A 1 231 ? 11.617 -11.623 -7.606 1.00 87.94 231 ASN A C 1
ATOM 1871 O O . ASN A 1 231 ? 12.534 -12.004 -8.333 1.00 87.94 231 ASN A O 1
ATOM 1875 N N . LEU A 1 232 ? 11.861 -10.892 -6.510 1.00 88.06 232 LEU A N 1
ATOM 1876 C CA . LEU A 1 232 ? 13.225 -10.557 -6.089 1.00 88.06 232 LEU A CA 1
ATOM 1877 C C . LEU A 1 232 ? 13.995 -11.832 -5.692 1.00 88.06 232 LEU A C 1
ATOM 1879 O O . LEU A 1 232 ? 13.426 -12.702 -5.024 1.00 88.06 232 LEU A O 1
ATOM 1883 N N . PRO A 1 233 ? 15.293 -11.959 -6.020 1.00 85.81 233 PRO A N 1
ATOM 1884 C CA . PRO A 1 233 ? 16.126 -13.034 -5.487 1.00 85.81 233 PRO A CA 1
ATOM 1885 C C . PRO A 1 233 ? 16.229 -12.940 -3.961 1.00 85.81 233 PRO A C 1
ATOM 1887 O O . PRO A 1 233 ? 16.240 -11.844 -3.399 1.00 85.81 233 PRO A O 1
ATOM 1890 N N . LEU A 1 234 ? 16.342 -14.092 -3.288 1.00 82.50 234 LEU A N 1
ATOM 1891 C CA . LEU A 1 234 ? 16.266 -14.189 -1.823 1.00 82.50 234 LEU A CA 1
ATOM 1892 C C . LEU A 1 234 ? 17.248 -13.245 -1.108 1.00 82.50 234 LEU A C 1
ATOM 1894 O O . LEU A 1 234 ? 16.860 -12.576 -0.157 1.00 82.50 234 LEU A O 1
ATOM 1898 N N . LYS A 1 235 ? 18.477 -13.111 -1.628 1.00 81.12 235 LYS A N 1
ATOM 1899 C CA . LYS A 1 235 ? 19.521 -12.217 -1.094 1.00 81.12 235 LYS A CA 1
ATOM 1900 C C . LYS A 1 235 ? 19.163 -10.722 -1.097 1.00 81.12 235 LYS A C 1
ATOM 1902 O O . LYS A 1 235 ? 19.779 -9.958 -0.367 1.00 81.12 235 LYS A O 1
ATOM 1907 N N . TRP A 1 236 ? 18.202 -10.294 -1.920 1.00 84.94 236 TRP A N 1
ATOM 1908 C CA . TRP A 1 236 ? 17.731 -8.900 -1.988 1.00 84.94 236 TRP A CA 1
ATOM 1909 C C . TRP A 1 236 ? 16.436 -8.673 -1.205 1.00 84.94 236 TRP A C 1
ATOM 1911 O O . TRP A 1 236 ? 15.982 -7.537 -1.066 1.00 84.94 236 TRP A O 1
ATOM 1921 N N . ARG A 1 237 ? 15.805 -9.740 -0.703 1.00 85.56 237 ARG A N 1
ATOM 1922 C CA . ARG A 1 237 ? 14.597 -9.612 0.108 1.00 85.56 237 ARG A CA 1
ATOM 1923 C C . ARG A 1 237 ? 14.993 -9.229 1.524 1.00 85.56 237 ARG A C 1
ATOM 1925 O O . ARG A 1 237 ? 15.675 -9.975 2.217 1.00 85.56 237 ARG A O 1
ATOM 1932 N N . HIS A 1 238 ? 14.513 -8.078 1.974 1.00 83.12 238 HIS A N 1
ATOM 1933 C CA . HIS A 1 238 ? 14.804 -7.564 3.305 1.00 83.12 238 HIS A CA 1
ATOM 1934 C C . HIS A 1 238 ? 13.571 -7.623 4.206 1.00 83.12 238 HIS A C 1
ATOM 1936 O O . HIS A 1 238 ? 12.436 -7.444 3.757 1.00 83.12 238 HIS A O 1
ATOM 1942 N N . ARG A 1 239 ? 13.798 -7.790 5.515 1.00 79.25 239 ARG A N 1
ATOM 1943 C CA . ARG A 1 239 ? 12.736 -7.895 6.530 1.00 79.25 239 ARG A CA 1
ATOM 1944 C C . ARG A 1 239 ? 11.719 -6.753 6.482 1.00 79.25 239 ARG A C 1
ATOM 1946 O O . ARG A 1 239 ? 10.547 -6.976 6.745 1.00 79.25 239 ARG A O 1
ATOM 1953 N N . SER A 1 240 ? 12.140 -5.539 6.123 1.00 82.25 240 SER A N 1
ATOM 1954 C CA . SER A 1 240 ? 11.267 -4.355 6.087 1.00 82.25 240 SER A CA 1
ATOM 1955 C C . SER A 1 240 ? 10.178 -4.415 5.007 1.00 82.25 240 SER A C 1
ATOM 1957 O O . SER A 1 240 ? 9.234 -3.631 5.069 1.00 82.25 240 SER A O 1
ATOM 1959 N N . MET A 1 241 ? 10.282 -5.333 4.040 1.00 86.94 241 MET A N 1
ATOM 1960 C CA . MET A 1 241 ? 9.305 -5.502 2.957 1.00 86.94 241 MET A CA 1
ATOM 1961 C C . MET A 1 241 ? 8.062 -6.282 3.412 1.00 86.94 241 MET A C 1
ATOM 1963 O O . MET A 1 241 ? 6.947 -6.001 2.979 1.00 86.94 241 MET A O 1
ATOM 1967 N N . TYR A 1 242 ? 8.235 -7.242 4.322 1.00 88.44 242 TYR A N 1
ATOM 1968 C CA . TYR A 1 242 ? 7.194 -8.203 4.689 1.00 88.44 242 TYR A CA 1
ATOM 1969 C C . TYR A 1 242 ? 6.081 -7.658 5.602 1.00 88.44 242 TYR A C 1
ATOM 1971 O O . TYR A 1 242 ? 4.933 -8.031 5.373 1.00 88.44 242 TYR A O 1
ATOM 1979 N N . PRO A 1 243 ? 6.326 -6.760 6.582 1.00 86.19 243 PRO A N 1
ATOM 1980 C CA . PRO A 1 243 ? 5.262 -6.194 7.416 1.00 86.19 243 PRO A CA 1
ATOM 1981 C C . PRO A 1 243 ? 4.148 -5.517 6.609 1.00 86.19 243 PRO A C 1
ATOM 1983 O O . PRO A 1 243 ? 2.970 -5.656 6.933 1.00 86.19 243 PRO A O 1
ATOM 1986 N N . ALA A 1 244 ? 4.501 -4.819 5.524 1.00 84.88 244 ALA A N 1
ATOM 1987 C CA . ALA A 1 244 ? 3.513 -4.201 4.644 1.00 84.88 244 ALA A CA 1
ATOM 1988 C C . ALA A 1 244 ? 2.639 -5.268 3.964 1.00 84.88 244 ALA A C 1
ATOM 1990 O O . ALA A 1 244 ? 1.418 -5.166 3.997 1.00 84.88 244 ALA A O 1
ATOM 1991 N N . LEU A 1 245 ? 3.250 -6.339 3.444 1.00 88.38 245 LEU A N 1
ATOM 1992 C CA . LEU A 1 245 ? 2.526 -7.449 2.817 1.00 88.38 245 LEU A CA 1
ATOM 1993 C C . LEU A 1 245 ? 1.642 -8.205 3.815 1.00 88.38 245 LEU A C 1
ATOM 1995 O O . LEU A 1 245 ? 0.468 -8.435 3.542 1.00 88.38 245 LEU A O 1
ATOM 1999 N N . LEU A 1 246 ? 2.168 -8.545 4.995 1.00 86.69 246 LEU A N 1
ATOM 2000 C CA . LEU A 1 246 ? 1.424 -9.252 6.044 1.00 86.69 246 LEU A CA 1
ATOM 2001 C C . LEU A 1 246 ? 0.244 -8.442 6.593 1.00 86.69 246 LEU A C 1
ATOM 2003 O O . LEU A 1 246 ? -0.715 -9.029 7.085 1.00 86.69 246 LEU A O 1
ATOM 2007 N N . SER A 1 247 ? 0.277 -7.111 6.475 1.00 83.50 247 SER A N 1
ATOM 2008 C CA . SER A 1 247 ? -0.874 -6.266 6.816 1.00 83.50 247 SER A CA 1
ATOM 2009 C C . SER A 1 247 ? -2.065 -6.493 5.871 1.00 83.50 247 SER A C 1
ATOM 2011 O O . SER A 1 247 ? -3.210 -6.291 6.276 1.00 83.50 247 SER A O 1
ATOM 2013 N N . HIS A 1 248 ? -1.822 -6.959 4.641 1.00 80.62 248 HIS A N 1
ATOM 2014 C CA . HIS A 1 248 ? -2.856 -7.227 3.637 1.00 80.62 248 HIS A CA 1
ATOM 2015 C C . HIS A 1 248 ? -3.151 -8.722 3.437 1.00 80.62 248 HIS A C 1
ATOM 2017 O O . HIS A 1 248 ? -4.294 -9.058 3.138 1.00 80.62 248 HIS A O 1
ATOM 2023 N N . PHE A 1 249 ? -2.163 -9.598 3.647 1.00 78.75 249 PHE A N 1
ATOM 2024 C CA . PHE A 1 249 ? -2.237 -11.051 3.454 1.00 78.75 249 PHE A CA 1
ATOM 2025 C C . PHE A 1 249 ? -2.046 -11.802 4.784 1.00 78.75 249 PHE A C 1
ATOM 2027 O O . PHE A 1 249 ? -1.027 -12.466 4.969 1.00 78.75 249 PHE A O 1
ATOM 2034 N N . SER A 1 250 ? -3.002 -11.735 5.711 1.00 68.50 250 SER A N 1
ATOM 2035 C CA . SER A 1 250 ? -2.856 -12.290 7.075 1.00 68.50 250 SER A CA 1
ATOM 2036 C C . SER A 1 250 ? -3.555 -13.624 7.340 1.00 68.50 250 SER A C 1
ATOM 2038 O O . SER A 1 250 ? -3.566 -14.107 8.474 1.00 68.50 250 SER A O 1
ATOM 2040 N N . ASP A 1 251 ? -4.117 -14.248 6.316 1.00 73.06 251 ASP A N 1
ATOM 2041 C CA . ASP A 1 251 ? -4.834 -15.521 6.384 1.00 73.06 251 ASP A CA 1
ATOM 2042 C C . ASP A 1 251 ? -3.830 -16.673 6.491 1.00 73.06 251 ASP A C 1
ATOM 2044 O O . ASP A 1 251 ? -3.635 -17.413 5.539 1.00 73.06 251 ASP A O 1
ATOM 2048 N N . ILE A 1 252 ? -3.133 -16.787 7.624 1.00 77.88 252 ILE A N 1
ATOM 2049 C CA . ILE A 1 252 ? -2.278 -17.953 7.903 1.00 77.88 252 ILE A CA 1
ATOM 2050 C C . ILE A 1 252 ? -2.769 -18.675 9.139 1.00 77.88 252 ILE A C 1
ATOM 2052 O O . ILE A 1 252 ? -3.202 -18.034 10.108 1.00 77.88 252 ILE A O 1
ATOM 2056 N N . MET A 1 253 ? -2.647 -19.994 9.132 1.00 74.88 253 MET A N 1
ATOM 2057 C CA . MET A 1 253 ? -2.838 -20.804 10.326 1.00 74.88 253 MET A CA 1
ATOM 2058 C C . MET A 1 253 ? -1.483 -21.101 10.971 1.00 74.88 253 MET A C 1
ATOM 2060 O O . MET A 1 253 ? -0.598 -21.694 10.360 1.00 74.88 253 MET A O 1
ATOM 2064 N N . LEU A 1 254 ? -1.314 -20.639 12.215 1.00 80.12 254 LEU A N 1
ATOM 2065 C CA . LEU A 1 254 ? -0.119 -20.894 13.019 1.00 80.12 254 LEU A CA 1
ATOM 2066 C C . LEU A 1 254 ? -0.417 -21.919 14.109 1.00 80.12 254 LEU A C 1
ATOM 2068 O O . LEU A 1 254 ? -1.423 -21.814 14.819 1.00 80.12 254 LEU A O 1
ATOM 2072 N N . ASN A 1 255 ? 0.480 -22.880 14.272 1.00 81.50 255 ASN A N 1
ATOM 2073 C CA . ASN A 1 255 ? 0.480 -23.841 15.365 1.00 81.50 255 ASN A CA 1
ATOM 2074 C C . ASN A 1 255 ? 0.740 -23.151 16.716 1.00 81.50 255 ASN A C 1
ATOM 2076 O O . ASN A 1 255 ? 1.079 -21.968 16.788 1.00 81.50 255 ASN A O 1
ATOM 2080 N N . LYS A 1 256 ? 0.546 -23.882 17.822 1.00 77.75 256 LYS A N 1
ATOM 2081 C CA . LYS A 1 256 ? 0.690 -23.333 19.188 1.00 77.75 256 LYS A CA 1
ATOM 2082 C C . LYS A 1 256 ? 2.105 -22.820 19.488 1.00 77.75 256 LYS A C 1
ATOM 2084 O O . LYS A 1 256 ? 2.262 -21.931 20.317 1.00 77.75 256 LYS A O 1
ATOM 2089 N N . ASP A 1 257 ? 3.100 -23.367 18.805 1.00 75.38 257 ASP A N 1
ATOM 2090 C CA . ASP A 1 257 ? 4.513 -22.988 18.850 1.00 75.38 257 ASP A CA 1
ATOM 2091 C C . ASP A 1 257 ? 4.861 -21.833 17.888 1.00 75.38 257 ASP A C 1
ATOM 2093 O O . ASP A 1 257 ? 6.029 -21.480 17.745 1.00 75.38 257 ASP A O 1
ATOM 2097 N N . GLY A 1 258 ? 3.869 -21.243 17.209 1.00 73.88 258 GLY A N 1
ATOM 2098 C CA . GLY A 1 258 ? 4.060 -20.174 16.229 1.00 73.88 258 GLY A CA 1
ATOM 2099 C C . GLY A 1 258 ? 4.615 -20.638 14.882 1.00 73.88 258 GLY A C 1
ATOM 2100 O O . GLY A 1 258 ? 4.856 -19.790 14.018 1.00 73.88 258 GLY A O 1
ATOM 2101 N N . SER A 1 259 ? 4.798 -21.949 14.682 1.00 77.75 259 SER A N 1
ATOM 2102 C CA . SER A 1 259 ? 5.166 -22.502 13.380 1.00 77.75 259 SER A CA 1
ATOM 2103 C C . SER A 1 259 ? 3.989 -22.420 12.408 1.00 77.75 259 SER A C 1
ATOM 2105 O O . SER A 1 259 ? 2.820 -22.446 12.798 1.00 77.75 259 SER A O 1
ATOM 2107 N N . LEU A 1 260 ? 4.300 -22.260 11.126 1.00 82.94 260 LEU A N 1
ATOM 2108 C CA . LEU A 1 260 ? 3.303 -22.286 10.063 1.00 82.94 260 LEU A CA 1
ATOM 2109 C C . LEU A 1 260 ? 2.806 -23.719 9.866 1.00 82.94 260 LEU A C 1
ATOM 2111 O O . LEU A 1 260 ? 3.625 -24.637 9.837 1.00 82.94 260 LEU A O 1
ATOM 2115 N N . ASP A 1 261 ? 1.497 -23.897 9.689 1.00 81.38 261 ASP A N 1
ATOM 2116 C CA . ASP A 1 261 ? 0.943 -25.185 9.271 1.00 81.38 261 ASP A CA 1
ATOM 2117 C C . ASP A 1 261 ? 1.612 -25.635 7.950 1.00 81.38 261 ASP A C 1
ATOM 2119 O O . ASP A 1 261 ? 1.552 -24.898 6.958 1.00 81.38 261 ASP A O 1
ATOM 2123 N N . PRO A 1 262 ? 2.279 -26.808 7.905 1.00 77.50 262 PRO A N 1
ATOM 2124 C CA . PRO A 1 262 ? 2.950 -27.296 6.702 1.00 77.50 262 PRO A CA 1
ATOM 2125 C C . PRO A 1 262 ? 2.028 -27.419 5.483 1.00 77.50 262 PRO A C 1
ATOM 2127 O O . PRO A 1 262 ? 2.508 -27.310 4.355 1.00 77.50 262 PRO A O 1
ATOM 2130 N N . GLN A 1 263 ? 0.724 -27.620 5.701 1.00 79.50 263 GLN A N 1
ATOM 2131 C CA . GLN A 1 263 ? -0.271 -27.774 4.637 1.00 79.50 263 GLN A CA 1
ATOM 2132 C C . GLN A 1 263 ? -0.786 -26.429 4.093 1.00 79.50 263 GLN A C 1
ATOM 2134 O O . GLN A 1 263 ? -1.444 -26.394 3.052 1.00 79.50 263 GLN A O 1
ATOM 2139 N N . ASP A 1 264 ? -0.475 -25.303 4.746 1.00 80.75 264 ASP A N 1
ATOM 2140 C CA . ASP A 1 264 ? -0.904 -23.979 4.295 1.00 80.75 264 ASP A CA 1
ATOM 2141 C C . ASP A 1 264 ? -0.007 -23.477 3.144 1.00 80.75 264 ASP A C 1
ATOM 2143 O O . ASP A 1 264 ? 1.160 -23.085 3.312 1.00 80.75 264 ASP A O 1
ATOM 2147 N N . GLN A 1 265 ? -0.571 -23.510 1.935 1.00 79.81 265 GLN A N 1
ATOM 2148 C CA . GLN A 1 265 ? 0.052 -23.027 0.697 1.00 79.81 265 GLN A CA 1
ATOM 2149 C C . GLN A 1 265 ? -0.467 -21.649 0.262 1.00 79.81 265 GLN A C 1
ATOM 2151 O O . GLN A 1 265 ? -0.188 -21.195 -0.850 1.00 79.81 265 GLN A O 1
ATOM 2156 N N . SER A 1 266 ? -1.215 -20.948 1.118 1.00 85.25 266 SER A N 1
ATOM 2157 C CA . SER A 1 266 ? -1.729 -19.619 0.792 1.00 85.25 266 SER A CA 1
ATOM 2158 C C . SER A 1 266 ? -0.603 -18.610 0.496 1.00 85.25 266 SER A C 1
ATOM 2160 O O . SER A 1 266 ? 0.558 -18.753 0.908 1.00 85.25 266 SER A O 1
ATOM 2162 N N . ARG A 1 267 ? -0.941 -17.514 -0.204 1.00 84.75 267 ARG A N 1
ATOM 2163 C CA . ARG A 1 267 ? -0.002 -16.389 -0.401 1.00 84.75 267 ARG A CA 1
ATOM 2164 C C . ARG A 1 267 ? 0.502 -15.868 0.940 1.00 84.75 267 ARG A C 1
ATOM 2166 O O . ARG A 1 267 ? 1.693 -15.619 1.095 1.00 84.75 267 ARG A O 1
ATOM 2173 N N . SER A 1 268 ? -0.397 -15.766 1.911 1.00 82.75 268 SER A N 1
ATOM 2174 C CA . SER A 1 268 ? -0.120 -15.367 3.286 1.00 82.75 268 SER A CA 1
ATOM 2175 C C . SER A 1 268 ? 0.914 -16.282 3.950 1.00 82.75 268 SER A C 1
ATOM 2177 O O . SER A 1 268 ? 1.903 -15.791 4.499 1.00 82.75 268 SER A O 1
ATOM 2179 N N . ALA A 1 269 ? 0.747 -17.601 3.827 1.00 86.75 269 ALA A N 1
ATOM 2180 C CA . ALA A 1 269 ? 1.686 -18.596 4.334 1.00 86.75 269 ALA A CA 1
ATOM 2181 C C . ALA A 1 269 ? 3.064 -18.482 3.666 1.00 86.75 269 ALA A C 1
ATOM 2183 O O . ALA A 1 269 ? 4.096 -18.532 4.335 1.00 86.75 269 ALA A O 1
ATOM 2184 N N . THR A 1 270 ? 3.091 -18.220 2.358 1.00 87.31 270 THR A N 1
ATOM 2185 C CA . THR A 1 270 ? 4.330 -17.983 1.602 1.00 87.31 270 THR A CA 1
ATOM 2186 C C . THR A 1 270 ? 5.068 -16.727 2.077 1.00 87.31 270 THR A C 1
ATOM 2188 O O . THR A 1 270 ? 6.279 -16.778 2.297 1.00 87.31 270 THR A O 1
ATOM 2191 N N . VAL A 1 271 ? 4.356 -15.607 2.280 1.00 88.12 271 VAL A N 1
ATOM 2192 C CA . VAL A 1 271 ? 4.931 -14.362 2.832 1.00 88.12 271 VAL A CA 1
ATOM 2193 C C . VAL A 1 271 ? 5.506 -14.614 4.222 1.00 88.12 271 VAL A C 1
ATOM 2195 O O . VAL A 1 271 ? 6.620 -14.177 4.504 1.00 88.12 271 VAL A O 1
ATOM 2198 N N . TRP A 1 272 ? 4.768 -15.323 5.080 1.00 86.44 272 TRP A N 1
ATOM 2199 C CA . TRP A 1 272 ? 5.211 -15.638 6.435 1.00 86.44 272 TRP A CA 1
ATOM 2200 C C . TRP A 1 272 ? 6.472 -16.498 6.434 1.00 86.44 272 TRP A C 1
ATOM 2202 O O . TRP A 1 272 ? 7.472 -16.100 7.026 1.00 86.44 272 TRP A O 1
ATOM 2212 N N . ARG A 1 273 ? 6.459 -17.614 5.693 1.00 85.81 273 ARG A N 1
ATOM 2213 C CA . ARG A 1 273 ? 7.596 -18.536 5.563 1.00 85.81 273 ARG A CA 1
ATOM 2214 C C . ARG A 1 273 ? 8.852 -17.806 5.086 1.00 85.81 273 ARG A C 1
ATOM 2216 O O . ARG A 1 273 ? 9.909 -17.956 5.691 1.00 85.81 273 ARG A O 1
ATOM 2223 N N . ALA A 1 274 ? 8.717 -16.970 4.055 1.00 85.75 274 ALA A N 1
ATOM 2224 C CA . ALA A 1 274 ? 9.816 -16.173 3.513 1.00 85.75 274 ALA A CA 1
ATOM 2225 C C . ALA A 1 274 ? 10.335 -15.107 4.496 1.00 85.75 274 ALA A C 1
ATOM 2227 O O . ALA A 1 274 ? 11.526 -14.803 4.504 1.00 85.75 274 ALA A O 1
ATOM 2228 N N . ALA A 1 275 ? 9.463 -14.534 5.330 1.00 84.50 275 ALA A N 1
ATOM 2229 C CA . ALA A 1 275 ? 9.858 -13.556 6.340 1.00 84.50 275 ALA A CA 1
ATOM 2230 C C . ALA A 1 275 ? 10.603 -14.200 7.523 1.00 84.50 275 ALA A C 1
ATOM 2232 O O . ALA A 1 275 ? 11.515 -13.584 8.082 1.00 84.50 275 ALA A O 1
ATOM 2233 N N . THR A 1 276 ? 10.220 -15.426 7.897 1.00 81.00 276 THR A N 1
ATOM 2234 C CA . THR A 1 276 ? 10.808 -16.177 9.016 1.00 81.00 276 THR A CA 1
ATOM 2235 C C . THR A 1 276 ? 12.071 -16.954 8.644 1.00 81.00 276 THR A C 1
ATOM 2237 O O . THR A 1 276 ? 12.852 -17.270 9.531 1.00 81.00 276 THR A O 1
ATOM 2240 N N . SER A 1 277 ? 12.303 -17.254 7.361 1.00 78.12 277 SER A N 1
ATOM 2241 C CA . SER A 1 277 ? 13.463 -18.035 6.897 1.00 78.12 277 SER A CA 1
ATOM 2242 C C . SER A 1 277 ? 14.748 -17.217 6.689 1.00 78.12 277 SER A C 1
ATOM 2244 O O . SER A 1 277 ? 15.728 -17.747 6.172 1.00 78.12 277 SER A O 1
ATOM 2246 N N . LEU A 1 278 ? 14.754 -15.917 7.007 1.00 72.81 278 LEU A N 1
ATOM 2247 C CA . LEU A 1 278 ? 15.937 -15.064 6.842 1.00 72.81 278 LEU A CA 1
ATOM 2248 C C . LEU A 1 278 ? 16.946 -15.287 7.995 1.00 72.81 278 LEU A C 1
ATOM 2250 O O . LEU A 1 278 ? 16.508 -15.367 9.145 1.00 72.81 278 LEU A O 1
ATOM 2254 N N . PRO A 1 279 ? 18.271 -15.344 7.725 1.00 58.94 279 PRO A N 1
ATOM 2255 C CA . PRO A 1 279 ? 19.302 -15.594 8.744 1.00 58.94 279 PRO A CA 1
ATOM 2256 C C . PRO A 1 279 ? 19.250 -14.603 9.925 1.00 58.94 279 PRO A C 1
ATOM 2258 O O . PRO A 1 279 ? 18.879 -13.444 9.737 1.00 58.94 279 PRO A O 1
ATOM 2261 N N . ASN A 1 280 ? 19.675 -15.043 11.120 1.00 55.66 280 ASN A N 1
ATOM 2262 C CA . ASN A 1 280 ? 19.679 -14.301 12.401 1.00 55.66 280 ASN A CA 1
ATOM 2263 C C . ASN A 1 280 ? 18.304 -14.053 13.053 1.00 55.66 280 ASN A C 1
ATOM 2265 O O . ASN A 1 280 ? 18.091 -13.009 13.672 1.00 55.66 280 ASN A O 1
ATOM 2269 N N . GLN A 1 281 ? 17.363 -14.995 12.944 1.00 55.22 281 GLN A N 1
ATOM 2270 C CA . GLN A 1 281 ? 16.095 -14.914 13.673 1.00 55.22 281 GLN A CA 1
ATOM 2271 C C . GLN A 1 281 ? 15.925 -16.061 14.663 1.00 55.22 281 GLN A C 1
ATOM 2273 O O . GLN A 1 281 ? 15.431 -17.137 14.334 1.00 55.22 281 GLN A O 1
ATOM 2278 N N . GLU A 1 282 ? 16.227 -15.769 15.922 1.00 51.91 282 GLU A N 1
ATOM 2279 C CA . GLU A 1 282 ? 15.494 -16.373 17.026 1.00 51.91 282 GLU A CA 1
ATOM 2280 C C . GLU A 1 282 ? 14.022 -15.942 16.875 1.00 51.91 282 GLU A C 1
ATOM 2282 O O . GLU A 1 282 ? 13.693 -14.770 17.027 1.00 51.91 282 GLU A O 1
ATOM 2287 N N . LYS A 1 283 ? 13.152 -16.867 16.451 1.00 51.84 283 LYS A N 1
ATOM 2288 C CA . LYS A 1 283 ? 11.675 -16.776 16.469 1.00 51.84 283 LYS A CA 1
ATOM 2289 C C . LYS A 1 283 ? 11.071 -15.401 16.096 1.00 51.84 283 LYS A C 1
ATOM 2291 O O . LYS A 1 283 ? 10.762 -14.594 16.962 1.00 51.84 283 LYS A O 1
ATOM 2296 N N . GLY A 1 284 ? 10.785 -15.195 14.805 1.00 61.72 284 GLY A N 1
ATOM 2297 C CA . GLY A 1 284 ? 9.804 -14.234 14.264 1.00 61.72 284 GLY A CA 1
ATOM 2298 C C . GLY A 1 284 ? 9.831 -12.811 14.841 1.00 61.72 284 GLY A C 1
ATOM 2299 O O . GLY A 1 284 ? 9.195 -12.528 15.854 1.00 61.72 284 GLY A O 1
ATOM 2300 N N . THR A 1 285 ? 10.484 -11.873 14.143 1.00 74.69 285 THR A N 1
ATOM 2301 C CA . THR A 1 285 ? 10.566 -10.470 14.600 1.00 74.69 285 THR A CA 1
ATOM 2302 C C . THR A 1 285 ? 9.202 -9.881 14.996 1.00 74.69 285 THR A C 1
ATOM 2304 O O . THR A 1 285 ? 8.203 -10.039 14.291 1.00 74.69 285 THR A O 1
ATOM 2307 N N . ILE A 1 286 ? 9.166 -9.123 16.099 1.00 82.38 286 ILE A N 1
ATOM 2308 C CA . ILE A 1 286 ? 7.951 -8.472 16.620 1.00 82.38 286 ILE A CA 1
ATOM 2309 C C . ILE A 1 286 ? 7.181 -7.665 15.561 1.00 82.38 286 ILE A C 1
ATOM 2311 O O . ILE A 1 286 ? 5.955 -7.607 15.583 1.00 82.38 286 ILE A O 1
ATOM 2315 N N . ALA A 1 287 ? 7.888 -7.072 14.597 1.00 83.38 287 ALA A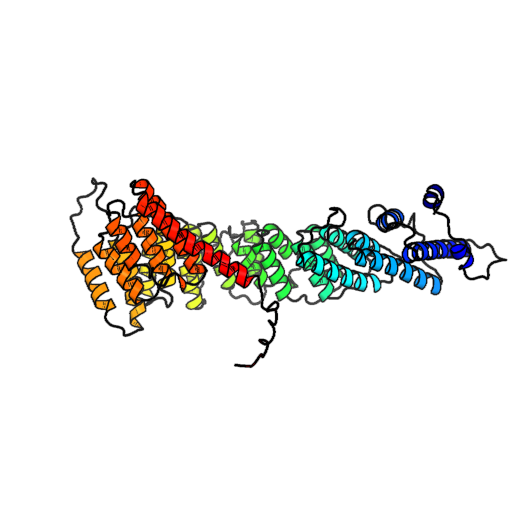 N 1
ATOM 2316 C CA . ALA A 1 287 ? 7.288 -6.306 13.512 1.00 83.38 287 ALA A CA 1
ATOM 2317 C C . ALA A 1 287 ? 6.347 -7.150 12.630 1.00 83.38 287 ALA A C 1
ATOM 2319 O O . ALA A 1 287 ? 5.322 -6.639 12.181 1.00 83.38 287 ALA A O 1
ATOM 2320 N N . LEU A 1 288 ? 6.662 -8.432 12.404 1.00 85.69 288 LEU A N 1
ATOM 2321 C CA . LEU A 1 288 ? 5.819 -9.348 11.624 1.00 85.69 288 LEU A CA 1
ATOM 2322 C C . LEU A 1 288 ? 4.537 -9.691 12.388 1.00 85.69 288 LEU A C 1
ATOM 2324 O O . LEU A 1 288 ? 3.447 -9.647 11.817 1.00 85.69 288 LEU A O 1
ATOM 2328 N N . TRP A 1 289 ? 4.654 -9.948 13.692 1.00 86.44 289 TRP A N 1
ATOM 2329 C CA . TRP A 1 289 ? 3.510 -10.188 14.572 1.00 86.44 289 TRP A CA 1
ATOM 2330 C C . TRP A 1 289 ? 2.592 -8.969 14.686 1.00 86.44 289 TRP A C 1
ATOM 2332 O O . TRP A 1 289 ? 1.373 -9.101 14.581 1.00 86.44 289 TRP A O 1
ATOM 2342 N N . LEU A 1 290 ? 3.159 -7.770 14.835 1.00 88.06 290 LEU A N 1
ATOM 2343 C CA . LEU A 1 290 ? 2.385 -6.527 14.872 1.00 88.06 290 LEU A CA 1
ATOM 2344 C C . LEU A 1 290 ? 1.672 -6.256 13.542 1.00 88.06 290 LEU A C 1
ATOM 2346 O O . LEU A 1 290 ? 0.505 -5.872 13.554 1.00 88.06 290 LEU A O 1
ATOM 2350 N N . ALA A 1 291 ? 2.331 -6.490 12.403 1.00 86.94 291 ALA A N 1
ATOM 2351 C CA . ALA A 1 291 ? 1.701 -6.367 11.089 1.00 86.94 291 ALA A CA 1
ATOM 2352 C C . ALA A 1 291 ? 0.523 -7.335 10.923 1.00 86.94 291 ALA A C 1
ATOM 2354 O O . ALA A 1 291 ? -0.562 -6.939 10.495 1.00 86.94 291 ALA A O 1
ATOM 2355 N N . ARG A 1 292 ? 0.717 -8.592 11.329 1.00 87.25 292 ARG A N 1
ATOM 2356 C CA . ARG A 1 292 ? -0.320 -9.625 11.304 1.00 87.25 292 ARG A CA 1
ATOM 2357 C C . ARG A 1 292 ? -1.526 -9.252 12.174 1.00 87.25 292 ARG A C 1
ATOM 2359 O O . ARG A 1 292 ? -2.656 -9.279 11.693 1.00 87.25 292 ARG A O 1
ATOM 2366 N N . LEU A 1 293 ? -1.300 -8.817 13.414 1.00 88.75 293 LEU A N 1
ATOM 2367 C CA . LEU A 1 293 ? -2.367 -8.339 14.304 1.00 88.75 293 LEU A CA 1
ATOM 2368 C C . LEU A 1 293 ? -3.059 -7.077 13.768 1.00 88.75 293 LEU A C 1
ATOM 2370 O O . LEU A 1 293 ? -4.276 -6.945 13.881 1.00 88.75 293 LEU A O 1
ATOM 2374 N N . GLY A 1 294 ? -2.308 -6.166 13.144 1.00 87.38 294 GLY A N 1
ATOM 2375 C CA . GLY A 1 294 ? -2.866 -5.000 12.458 1.00 87.38 294 GLY A CA 1
ATOM 2376 C C . GLY A 1 294 ? -3.797 -5.388 11.305 1.00 87.38 294 GLY A C 1
ATOM 2377 O O . GLY A 1 294 ? -4.844 -4.766 11.104 1.00 87.38 294 GLY A O 1
ATOM 2378 N N . SER A 1 295 ? -3.469 -6.461 10.589 1.00 86.75 295 SER A N 1
ATOM 2379 C CA . SER A 1 295 ? -4.341 -7.024 9.562 1.00 86.75 295 SER A CA 1
ATOM 2380 C C . SER A 1 295 ? -5.623 -7.613 10.148 1.00 86.75 295 SER A C 1
ATOM 2382 O O . SER A 1 295 ? -6.712 -7.296 9.672 1.00 86.75 295 SER A O 1
ATOM 2384 N N . HIS A 1 296 ? -5.534 -8.380 11.243 1.00 89.50 296 HIS A N 1
ATOM 2385 C CA . HIS A 1 296 ? -6.725 -8.888 11.938 1.00 89.50 296 HIS A CA 1
ATOM 2386 C C . HIS A 1 296 ? -7.637 -7.752 12.389 1.00 89.50 296 HIS A C 1
ATOM 2388 O O . HIS A 1 296 ? -8.854 -7.855 12.232 1.00 89.50 296 HIS A O 1
ATOM 2394 N N . ALA A 1 297 ? -7.064 -6.640 12.860 1.00 85.44 297 ALA A N 1
ATOM 2395 C CA . ALA A 1 297 ? -7.820 -5.441 13.201 1.00 85.44 297 ALA A CA 1
ATOM 2396 C C . ALA A 1 297 ? -8.498 -4.810 11.980 1.00 85.44 297 ALA A C 1
ATOM 2398 O O . ALA A 1 297 ? -9.577 -4.236 12.102 1.00 85.44 297 ALA A O 1
ATOM 2399 N N . THR A 1 298 ? -7.894 -4.893 10.800 1.00 84.69 298 THR A N 1
ATOM 2400 C CA . THR A 1 298 ? -8.466 -4.371 9.550 1.00 84.69 298 THR A CA 1
ATOM 2401 C C . THR A 1 298 ? -9.620 -5.245 9.061 1.00 84.69 298 THR A C 1
ATOM 2403 O O . THR A 1 298 ? -10.694 -4.728 8.765 1.00 84.69 298 THR A O 1
ATOM 2406 N N . TYR A 1 299 ? -9.448 -6.567 9.089 1.00 85.31 299 TYR A N 1
ATOM 2407 C CA . TYR A 1 299 ? -10.437 -7.544 8.621 1.00 85.31 299 TYR A CA 1
ATOM 2408 C C . TYR A 1 299 ? -11.374 -8.077 9.717 1.00 85.31 299 TYR A C 1
ATOM 2410 O O . TYR A 1 299 ? -12.113 -9.031 9.486 1.00 85.31 299 TYR A O 1
ATOM 2418 N N . LYS A 1 300 ? -11.369 -7.469 10.912 1.00 88.81 300 LYS A N 1
ATOM 2419 C CA . LYS A 1 300 ? -12.289 -7.773 12.029 1.00 88.81 300 LYS A CA 1
ATOM 2420 C C . LYS A 1 300 ? -12.202 -9.220 12.550 1.00 88.81 300 LYS A C 1
ATOM 2422 O O . LYS A 1 300 ? -13.197 -9.810 12.969 1.00 88.81 300 LYS A O 1
ATOM 2427 N N . ARG A 1 301 ? -11.006 -9.812 12.571 1.00 88.75 301 ARG A N 1
ATOM 2428 C CA . ARG A 1 301 ? -10.792 -11.234 12.907 1.00 88.75 301 ARG A CA 1
ATOM 2429 C C . ARG A 1 301 ? -10.479 -11.476 14.381 1.00 88.75 301 ARG A C 1
ATOM 2431 O O . ARG A 1 301 ? -9.362 -11.834 14.748 1.00 88.75 301 ARG A O 1
ATOM 2438 N N . ALA A 1 302 ? -11.494 -11.327 15.228 1.00 90.50 302 ALA A N 1
ATOM 2439 C CA . ALA A 1 302 ? -11.369 -11.456 16.684 1.00 90.50 302 ALA A CA 1
ATOM 2440 C C . ALA A 1 302 ? -10.713 -12.770 17.154 1.00 90.50 302 ALA A C 1
ATOM 2442 O O . ALA A 1 302 ? -9.772 -12.734 17.945 1.00 90.50 302 ALA A O 1
ATOM 2443 N N . SER A 1 303 ? -11.184 -13.923 16.665 1.00 89.62 303 SER A N 1
ATOM 2444 C CA . SER A 1 303 ? -10.673 -15.233 17.102 1.00 89.62 303 SER A CA 1
ATOM 2445 C C . SER A 1 303 ? -9.196 -15.433 16.749 1.00 89.62 303 SER A C 1
ATOM 2447 O O . SER A 1 303 ? -8.439 -15.969 17.555 1.00 89.62 303 SER A O 1
ATOM 2449 N N . HIS A 1 304 ? -8.774 -14.952 15.576 1.00 88.62 304 HIS A N 1
ATOM 2450 C CA . HIS A 1 304 ? -7.387 -15.044 15.120 1.00 88.62 304 HIS A CA 1
ATOM 2451 C C . HIS A 1 304 ? -6.466 -14.148 15.949 1.00 88.62 304 HIS A C 1
ATOM 2453 O O . HIS A 1 304 ? -5.426 -14.610 16.402 1.00 88.62 304 HIS A O 1
ATOM 2459 N N . ALA A 1 305 ? -6.877 -12.907 16.231 1.00 90.81 305 ALA A N 1
ATOM 2460 C CA . ALA A 1 305 ? -6.095 -12.002 17.072 1.00 90.81 305 ALA A CA 1
ATOM 2461 C C . ALA A 1 305 ? -5.876 -12.554 18.492 1.00 90.81 305 ALA A C 1
ATOM 2463 O O . ALA A 1 305 ? -4.769 -12.475 19.014 1.00 90.81 305 ALA A O 1
ATOM 2464 N N . LEU A 1 306 ? -6.904 -13.160 19.100 1.00 90.75 306 LEU A N 1
ATOM 2465 C CA . LEU A 1 306 ? -6.782 -13.791 20.420 1.00 90.75 306 LEU A CA 1
ATOM 2466 C C . LEU A 1 306 ? -5.850 -15.010 20.403 1.00 90.75 306 LEU A C 1
ATOM 2468 O O . LEU A 1 306 ? -5.042 -15.170 21.318 1.00 90.75 306 LEU A O 1
ATOM 2472 N N . ARG A 1 307 ? -5.954 -15.858 19.371 1.00 89.44 307 ARG A N 1
ATOM 2473 C CA . ARG A 1 307 ? -5.067 -17.016 19.183 1.00 89.44 307 ARG A CA 1
ATOM 2474 C C . ARG A 1 307 ? -3.618 -16.569 19.011 1.00 89.44 307 ARG A C 1
ATOM 2476 O O . ARG A 1 307 ? -2.748 -17.075 19.713 1.00 89.44 307 ARG A O 1
ATOM 2483 N N . ASP A 1 308 ? -3.372 -15.608 18.127 1.00 89.25 308 ASP A N 1
ATOM 2484 C CA . ASP A 1 308 ? -2.028 -15.099 17.855 1.00 89.25 308 ASP A CA 1
ATOM 2485 C C . ASP A 1 308 ? -1.432 -14.418 19.093 1.00 89.25 308 ASP A C 1
ATOM 2487 O O . ASP A 1 308 ? -0.279 -14.663 19.427 1.00 89.25 308 ASP A O 1
ATOM 2491 N N . GLU A 1 309 ? -2.207 -13.624 19.838 1.00 90.50 309 GLU A N 1
ATOM 2492 C CA . GLU A 1 309 ? -1.727 -13.044 21.095 1.00 90.50 309 GLU A CA 1
ATOM 2493 C C . GLU A 1 309 ? -1.377 -14.113 22.137 1.00 90.50 309 GLU A C 1
ATOM 2495 O O . GLU A 1 309 ? -0.373 -13.977 22.841 1.00 90.50 309 GLU A O 1
ATOM 2500 N N . TYR A 1 310 ? -2.181 -15.174 22.248 1.00 89.38 310 TYR A N 1
ATOM 2501 C CA . TYR A 1 310 ? -1.862 -16.295 23.125 1.00 89.38 310 TYR A CA 1
ATOM 2502 C C . TYR A 1 310 ? -0.535 -16.948 22.723 1.00 89.38 310 TYR A C 1
ATOM 2504 O O . TYR A 1 310 ? 0.331 -17.106 23.580 1.00 89.38 310 TYR A O 1
ATOM 2512 N N . ILE A 1 311 ? -0.344 -17.244 21.433 1.00 88.12 311 ILE A N 1
ATOM 2513 C CA . ILE A 1 311 ? 0.906 -17.809 20.902 1.00 88.12 311 ILE A CA 1
ATOM 2514 C C . ILE A 1 311 ? 2.089 -16.892 21.231 1.00 88.12 311 ILE A C 1
ATOM 2516 O O . ILE A 1 311 ? 3.059 -17.340 21.834 1.00 88.12 311 ILE A O 1
ATOM 2520 N N . ILE A 1 312 ? 1.993 -15.591 20.932 1.00 87.75 312 ILE A N 1
ATOM 2521 C CA . ILE A 1 312 ? 3.073 -14.627 21.196 1.00 87.75 312 ILE A CA 1
ATOM 2522 C C . ILE A 1 312 ? 3.460 -14.602 22.682 1.00 87.75 312 ILE A C 1
ATOM 2524 O O . ILE A 1 312 ? 4.640 -14.514 23.019 1.00 87.75 312 ILE A O 1
ATOM 2528 N N . ARG A 1 313 ? 2.481 -14.699 23.589 1.00 85.75 313 ARG A N 1
ATOM 2529 C CA . ARG A 1 313 ? 2.751 -14.747 25.033 1.00 85.75 313 ARG A CA 1
ATOM 2530 C C . ARG A 1 313 ? 3.456 -16.034 25.460 1.00 85.75 313 ARG A C 1
ATOM 2532 O O . ARG A 1 313 ? 4.273 -15.961 26.370 1.00 85.75 313 ARG A O 1
ATOM 2539 N N . GLN A 1 314 ? 3.154 -17.168 24.824 1.00 85.12 314 GLN A N 1
ATOM 2540 C CA . GLN A 1 314 ? 3.822 -18.449 25.092 1.00 85.12 314 GLN A CA 1
ATOM 2541 C C . GLN A 1 314 ? 5.255 -18.481 24.558 1.00 85.12 314 GLN A C 1
ATOM 2543 O O . GLN A 1 314 ? 6.127 -19.079 25.179 1.00 85.12 314 GLN A O 1
ATOM 2548 N N . LEU A 1 315 ? 5.515 -17.814 23.430 1.00 82.00 315 LEU A N 1
ATOM 2549 C CA . LEU A 1 315 ? 6.851 -17.759 22.835 1.00 82.00 315 LEU A CA 1
ATOM 2550 C C . LEU A 1 315 ? 7.892 -17.079 23.739 1.00 82.00 315 LEU A C 1
ATOM 2552 O O . LEU A 1 315 ? 9.070 -17.422 23.649 1.00 82.00 315 LEU A O 1
ATOM 2556 N N . GLY A 1 316 ? 7.470 -16.162 24.617 1.00 74.12 316 GLY A N 1
ATOM 2557 C CA . GLY A 1 316 ? 8.368 -15.427 25.511 1.00 74.12 316 GLY A CA 1
ATOM 2558 C C . GLY A 1 316 ? 9.326 -14.482 24.768 1.00 74.12 316 GLY A C 1
ATOM 2559 O O . GLY A 1 316 ? 9.234 -14.308 23.558 1.00 74.12 316 GLY A O 1
ATOM 2560 N N . GLY A 1 317 ? 10.220 -13.804 25.495 1.00 76.19 317 GLY A N 1
ATOM 2561 C CA . GLY A 1 317 ? 11.327 -13.030 24.898 1.00 76.19 317 GLY A CA 1
ATOM 2562 C C . GLY A 1 317 ? 10.987 -11.669 24.268 1.00 76.19 317 GLY A C 1
ATOM 2563 O O . GLY A 1 317 ? 11.888 -10.965 23.821 1.00 76.19 317 GLY A O 1
ATOM 2564 N N . PHE A 1 318 ? 9.719 -11.246 24.248 1.00 79.94 318 PHE A N 1
ATOM 2565 C CA . PHE A 1 318 ? 9.326 -9.932 23.719 1.00 79.94 318 PHE A CA 1
ATOM 2566 C C . PHE A 1 318 ? 9.389 -8.818 24.776 1.00 79.94 318 PHE A C 1
ATOM 2568 O O . PHE A 1 318 ? 8.924 -8.991 25.904 1.00 79.94 318 PHE A O 1
ATOM 2575 N N . ASP A 1 319 ? 9.869 -7.634 24.374 1.00 82.25 319 ASP A N 1
ATOM 2576 C CA . ASP A 1 319 ? 9.858 -6.413 25.196 1.00 82.25 319 ASP A CA 1
ATOM 2577 C C . ASP A 1 319 ? 8.438 -6.134 25.749 1.00 82.25 319 ASP A C 1
ATOM 2579 O O . ASP A 1 319 ? 7.457 -6.148 24.990 1.00 82.25 319 ASP A O 1
ATOM 2583 N N . PRO A 1 320 ? 8.288 -5.821 27.052 1.00 82.25 320 PRO A N 1
ATOM 2584 C CA . PRO A 1 320 ? 7.039 -5.337 27.627 1.00 82.25 320 PRO A CA 1
ATOM 2585 C C . PRO A 1 320 ? 6.305 -4.295 26.776 1.00 82.25 320 PRO A C 1
ATOM 2587 O O . PRO A 1 320 ? 5.080 -4.374 26.686 1.00 82.25 320 PRO A O 1
ATOM 2590 N N . ARG A 1 321 ? 7.006 -3.344 26.132 1.00 81.38 321 ARG A N 1
ATOM 2591 C CA . ARG A 1 321 ? 6.405 -2.325 25.242 1.00 81.38 321 ARG A CA 1
ATOM 2592 C C . ARG A 1 321 ? 5.695 -2.956 24.048 1.00 81.38 321 ARG A C 1
ATOM 2594 O O . ARG A 1 321 ? 4.560 -2.578 23.747 1.00 81.38 321 ARG A O 1
ATOM 2601 N N . ALA A 1 322 ? 6.333 -3.931 23.412 1.00 81.69 322 ALA A N 1
ATOM 2602 C CA . ALA A 1 322 ? 5.783 -4.681 22.293 1.00 81.69 322 ALA A CA 1
ATOM 2603 C C . ALA A 1 322 ? 4.539 -5.481 22.699 1.00 81.69 322 ALA A C 1
ATOM 2605 O O . ALA A 1 322 ? 3.511 -5.416 22.024 1.00 81.69 322 ALA A O 1
ATOM 2606 N N . LEU A 1 323 ? 4.579 -6.148 23.856 1.00 84.94 323 LEU A N 1
ATOM 2607 C CA . LEU A 1 323 ? 3.424 -6.874 24.393 1.00 84.94 323 LEU A CA 1
ATOM 2608 C C . LEU A 1 323 ? 2.217 -5.954 24.650 1.00 84.94 323 LEU A C 1
ATOM 2610 O O . LEU A 1 323 ? 1.071 -6.385 24.482 1.00 84.94 323 LEU A O 1
ATOM 2614 N N . ARG A 1 324 ? 2.440 -4.678 25.010 1.00 84.12 324 ARG A N 1
ATOM 2615 C CA . ARG A 1 324 ? 1.341 -3.696 25.121 1.00 84.12 324 ARG A CA 1
ATOM 2616 C C . ARG A 1 324 ? 0.735 -3.369 23.764 1.00 84.12 324 ARG A C 1
ATOM 2618 O O . ARG A 1 324 ? -0.482 -3.268 23.663 1.00 84.12 324 ARG A O 1
ATOM 2625 N N . GLN A 1 325 ? 1.571 -3.189 22.741 1.00 86.62 325 GLN A N 1
ATOM 2626 C CA . GLN A 1 325 ? 1.109 -2.905 21.380 1.00 86.62 325 GLN A CA 1
ATOM 2627 C C . GLN A 1 325 ? 0.308 -4.078 20.808 1.00 86.62 325 GLN A C 1
ATOM 2629 O O . GLN A 1 325 ? -0.754 -3.856 20.236 1.00 86.62 325 GLN A O 1
ATOM 2634 N N . ILE A 1 326 ? 0.758 -5.313 21.044 1.00 89.56 326 ILE A N 1
ATOM 2635 C CA . ILE A 1 326 ? 0.017 -6.538 20.711 1.00 89.56 326 ILE A CA 1
ATOM 2636 C C . ILE A 1 326 ? -1.364 -6.523 21.366 1.00 89.56 326 ILE A C 1
ATOM 2638 O O . ILE A 1 326 ? -2.372 -6.580 20.670 1.00 89.56 326 ILE A O 1
ATOM 2642 N N . SER A 1 327 ? -1.406 -6.347 22.690 1.00 89.50 327 SER A N 1
ATOM 2643 C CA . SER A 1 327 ? -2.661 -6.337 23.452 1.00 89.50 327 SER A CA 1
ATOM 2644 C C . SER A 1 327 ? -3.616 -5.239 22.954 1.00 89.50 327 SER A C 1
ATOM 2646 O O . SER A 1 327 ? -4.829 -5.439 22.874 1.00 89.50 327 SER A O 1
ATOM 2648 N N . PHE A 1 328 ? -3.071 -4.072 22.595 1.00 89.25 328 PHE A N 1
ATOM 2649 C CA . PHE A 1 328 ? -3.834 -2.952 22.050 1.00 89.25 328 PHE A CA 1
ATOM 2650 C C . PHE A 1 328 ? -4.436 -3.275 20.676 1.00 89.25 328 PHE A C 1
ATOM 2652 O O . PHE A 1 328 ? -5.614 -3.001 20.444 1.00 89.25 328 PHE A O 1
ATOM 2659 N N . LEU A 1 329 ? -3.665 -3.891 19.773 1.00 90.44 329 LEU A N 1
ATOM 2660 C CA . LEU A 1 329 ? -4.153 -4.321 18.458 1.00 90.44 329 LEU A CA 1
ATOM 2661 C C . LEU A 1 329 ? -5.209 -5.426 18.572 1.00 90.44 329 LEU A C 1
ATOM 2663 O O . LEU A 1 329 ? -6.196 -5.400 17.829 1.00 90.44 329 LEU A O 1
ATOM 2667 N N . THR A 1 330 ? -5.072 -6.344 19.533 1.00 92.69 330 THR A N 1
ATOM 2668 C CA . THR A 1 330 ? -6.120 -7.324 19.845 1.00 92.69 330 THR A CA 1
ATOM 2669 C C . THR A 1 330 ? -7.413 -6.617 20.228 1.00 92.69 330 THR A C 1
ATOM 2671 O O . THR A 1 330 ? -8.461 -6.908 19.656 1.00 92.69 330 THR A O 1
ATOM 2674 N N . VAL A 1 331 ? -7.363 -5.632 21.130 1.00 91.81 331 VAL A N 1
ATOM 2675 C CA . VAL A 1 331 ? -8.566 -4.880 21.517 1.00 91.81 331 VAL A CA 1
ATOM 2676 C C . VAL A 1 331 ? -9.150 -4.080 20.360 1.00 91.81 331 VAL A C 1
ATOM 2678 O O . VAL A 1 331 ? -10.362 -4.136 20.162 1.00 91.81 331 VAL A O 1
ATOM 2681 N N . CYS A 1 332 ? -8.324 -3.440 19.529 1.00 91.06 332 CYS A N 1
ATOM 2682 C CA . CYS A 1 332 ? -8.797 -2.814 18.289 1.00 91.06 332 CYS A CA 1
ATOM 2683 C C . CYS A 1 332 ? -9.558 -3.812 17.406 1.00 91.06 332 CYS A C 1
ATOM 2685 O O . CYS A 1 332 ? -10.607 -3.481 16.854 1.00 91.06 332 CYS A O 1
ATOM 2687 N N . THR A 1 333 ? -9.054 -5.043 17.302 1.00 92.31 333 THR A N 1
ATOM 2688 C CA . THR A 1 333 ? -9.689 -6.115 16.530 1.00 92.31 333 THR A CA 1
ATOM 2689 C C . THR A 1 333 ? -11.025 -6.540 17.127 1.00 92.31 333 THR A C 1
ATOM 2691 O O . THR A 1 333 ? -12.009 -6.644 16.398 1.00 92.31 333 THR A O 1
ATOM 2694 N N . LEU A 1 334 ? -11.082 -6.762 18.443 1.00 92.62 334 LEU A N 1
ATOM 2695 C CA . LEU A 1 334 ? -12.308 -7.145 19.147 1.00 92.62 334 LEU A CA 1
ATOM 2696 C C . LEU A 1 334 ? -13.401 -6.089 18.975 1.00 92.62 334 LEU A C 1
ATOM 2698 O O . LEU A 1 334 ? -14.531 -6.422 18.627 1.00 92.62 334 LEU A O 1
ATOM 2702 N N . VAL A 1 335 ? -13.043 -4.820 19.166 1.00 90.56 335 VAL A N 1
ATOM 2703 C CA . VAL A 1 335 ? -13.938 -3.670 19.013 1.00 90.56 335 VAL A CA 1
ATOM 2704 C C . VAL A 1 335 ? -14.481 -3.590 17.588 1.00 90.56 335 VAL A C 1
ATOM 2706 O O . VAL A 1 335 ? -15.694 -3.554 17.407 1.00 90.56 335 VAL A O 1
ATOM 2709 N N . ARG A 1 336 ? -13.614 -3.640 16.569 1.00 88.62 336 ARG A N 1
ATOM 2710 C CA . ARG A 1 336 ? -14.033 -3.587 15.156 1.00 88.62 336 ARG A CA 1
ATOM 2711 C C . ARG A 1 336 ? -14.844 -4.804 14.704 1.00 88.62 336 ARG A C 1
ATOM 2713 O O . ARG A 1 336 ? -15.580 -4.718 13.724 1.00 88.62 336 ARG A O 1
ATOM 2720 N N . ALA A 1 337 ? -14.703 -5.932 15.395 1.00 88.19 337 ALA A N 1
ATOM 2721 C CA . ALA A 1 337 ? -15.522 -7.126 15.204 1.00 88.19 337 ALA A CA 1
ATOM 2722 C C . ALA A 1 337 ? -16.867 -7.067 15.955 1.00 88.19 337 ALA A C 1
ATOM 2724 O O . ALA A 1 337 ? -17.575 -8.071 15.998 1.00 88.19 337 ALA A O 1
ATOM 2725 N N . GLY A 1 338 ? -17.207 -5.937 16.587 1.00 85.94 338 GLY A N 1
ATOM 2726 C CA . GLY A 1 338 ? -18.431 -5.771 17.376 1.00 85.94 338 GLY A CA 1
ATOM 2727 C C . GLY A 1 338 ? -18.409 -6.488 18.731 1.00 85.94 338 GLY A C 1
ATOM 2728 O O . GLY A 1 338 ? -19.431 -6.572 19.400 1.00 85.94 338 GLY A O 1
ATOM 2729 N N . ARG A 1 339 ? -17.261 -7.010 19.183 1.00 88.12 339 ARG A N 1
ATOM 2730 C CA . ARG A 1 339 ? -17.130 -7.746 20.454 1.00 88.12 339 ARG A CA 1
ATOM 2731 C C . ARG A 1 339 ? -16.740 -6.821 21.605 1.00 88.12 339 ARG A C 1
ATOM 2733 O O . ARG A 1 339 ? -15.739 -7.055 22.286 1.00 88.12 339 ARG A O 1
ATOM 2740 N N . TRP A 1 340 ? -17.523 -5.767 21.828 1.00 87.06 340 TRP A N 1
ATOM 2741 C CA . TRP A 1 340 ? -17.186 -4.725 22.802 1.00 87.06 340 TRP A CA 1
ATOM 2742 C C . TRP A 1 340 ? -17.109 -5.245 24.243 1.00 87.06 340 TRP A C 1
ATOM 2744 O O . TRP A 1 340 ? -16.115 -4.996 24.916 1.00 87.06 340 TRP A O 1
ATOM 2754 N N . SER A 1 341 ? -18.080 -6.047 24.699 1.00 83.56 341 SER A N 1
ATOM 2755 C CA . SER A 1 341 ? -18.063 -6.629 26.057 1.00 83.56 341 SER A CA 1
ATOM 2756 C C . SER A 1 341 ? -16.802 -7.469 26.318 1.00 83.56 341 SER A C 1
ATOM 2758 O O . SER A 1 341 ? -16.201 -7.418 27.394 1.00 83.56 341 SER A O 1
ATOM 2760 N N . LEU A 1 342 ? -16.345 -8.227 25.314 1.00 88.12 342 LEU A N 1
ATOM 2761 C CA . LEU A 1 342 ? -15.100 -8.988 25.412 1.00 88.12 342 LEU A CA 1
ATOM 2762 C C . LEU A 1 342 ? -13.882 -8.060 25.452 1.00 88.12 342 LEU A C 1
ATOM 2764 O O . LEU A 1 342 ? -12.997 -8.269 26.277 1.00 88.12 342 LEU A O 1
ATOM 2768 N N . ALA A 1 343 ? -13.855 -7.027 24.606 1.00 89.25 343 ALA A N 1
ATOM 2769 C CA . ALA A 1 343 ? -12.802 -6.018 24.605 1.00 89.25 343 ALA A CA 1
ATOM 2770 C C . ALA A 1 343 ? -12.704 -5.297 25.958 1.00 89.25 343 ALA A C 1
ATOM 2772 O O . ALA A 1 343 ? -11.625 -5.231 26.533 1.00 89.25 343 ALA A O 1
ATOM 2773 N N . SER A 1 344 ? -13.825 -4.833 26.508 1.00 85.19 344 SER A N 1
ATOM 2774 C CA . SER A 1 344 ? -13.900 -4.159 27.807 1.00 85.19 344 SER A CA 1
ATOM 2775 C C . SER A 1 344 ? -13.368 -5.043 28.943 1.00 85.19 344 SER A C 1
ATOM 2777 O O . SER A 1 344 ? -12.440 -4.653 29.655 1.00 85.19 344 SER A O 1
ATOM 2779 N N . ARG A 1 345 ? -13.844 -6.295 29.046 1.00 85.00 345 ARG A N 1
ATOM 2780 C CA . ARG A 1 345 ? -13.324 -7.269 30.028 1.00 85.00 345 ARG A CA 1
ATOM 2781 C C . ARG A 1 345 ? -11.830 -7.531 29.848 1.00 85.00 345 ARG A C 1
ATOM 2783 O O . ARG A 1 345 ? -11.106 -7.680 30.835 1.00 85.00 345 ARG A O 1
ATOM 2790 N N . TYR A 1 346 ? -11.365 -7.574 28.601 1.00 86.50 346 TYR A N 1
ATOM 2791 C CA . TYR A 1 346 ? -9.957 -7.748 28.269 1.00 86.50 346 TYR A CA 1
ATOM 2792 C C . TYR A 1 346 ? -9.103 -6.585 28.782 1.00 86.50 346 TYR A C 1
ATOM 2794 O O . TYR A 1 346 ? -8.110 -6.812 29.475 1.00 86.50 346 TYR A O 1
ATOM 2802 N N . VAL A 1 347 ? -9.522 -5.348 28.497 1.00 83.75 347 VAL A N 1
ATOM 2803 C CA . VAL A 1 347 ? -8.874 -4.124 28.984 1.00 83.75 347 VAL A CA 1
ATOM 2804 C C . VAL A 1 347 ? -8.845 -4.103 30.503 1.00 83.75 347 VAL A C 1
ATOM 2806 O O . VAL A 1 347 ? -7.784 -3.936 31.093 1.00 83.75 347 VAL A O 1
ATOM 2809 N N . HIS A 1 348 ? -9.977 -4.359 31.147 1.00 77.69 348 HIS A N 1
ATOM 2810 C CA . HIS A 1 348 ? -10.080 -4.354 32.598 1.00 77.69 348 HIS A CA 1
ATOM 2811 C C . HIS A 1 348 ? -9.159 -5.398 33.258 1.00 77.69 348 HIS A C 1
ATOM 2813 O O . HIS A 1 348 ? -8.444 -5.094 34.214 1.00 77.69 348 HIS A O 1
ATOM 2819 N N . ARG A 1 349 ? -9.080 -6.618 32.704 1.00 79.50 349 ARG A N 1
ATOM 2820 C CA . ARG A 1 349 ? -8.130 -7.646 33.166 1.00 79.50 349 ARG A CA 1
ATOM 2821 C C . ARG A 1 349 ? -6.677 -7.223 32.951 1.00 79.50 349 ARG A C 1
ATOM 2823 O O . ARG A 1 349 ? -5.823 -7.551 33.772 1.00 79.50 349 ARG A O 1
ATOM 2830 N N . TYR A 1 350 ? -6.390 -6.546 31.843 1.00 76.81 350 TYR A N 1
ATOM 2831 C CA . TYR A 1 350 ? -5.056 -6.047 31.530 1.00 76.81 350 TYR A CA 1
ATOM 2832 C C . TYR A 1 350 ? -4.615 -4.964 32.527 1.00 76.81 350 TYR A C 1
ATOM 2834 O O . TYR A 1 350 ? -3.518 -5.060 33.073 1.00 76.81 350 TYR A O 1
ATOM 2842 N N . VAL A 1 351 ? -5.490 -3.993 32.802 1.00 68.38 351 VAL A N 1
ATOM 2843 C CA . VAL A 1 351 ? -5.293 -2.884 33.752 1.00 68.38 351 VAL A CA 1
ATOM 2844 C C . VAL A 1 351 ? -5.032 -3.426 35.163 1.00 68.38 351 VAL A C 1
ATOM 2846 O O . VAL A 1 351 ? -3.936 -3.228 35.689 1.00 68.38 351 VAL A O 1
ATOM 2849 N N . ARG A 1 352 ? -5.935 -4.272 35.690 1.00 69.38 352 ARG A N 1
ATOM 2850 C CA . ARG A 1 352 ? -5.791 -4.909 37.017 1.00 69.38 352 ARG A CA 1
ATOM 2851 C C . ARG A 1 352 ? -4.469 -5.653 37.207 1.00 69.38 352 ARG A C 1
ATOM 2853 O O . ARG A 1 352 ? -3.916 -5.667 38.299 1.00 69.38 352 ARG A O 1
ATOM 2860 N N . LYS A 1 353 ? -3.974 -6.324 36.162 1.00 70.19 353 LYS A N 1
ATOM 2861 C CA . LYS A 1 353 ? -2.780 -7.178 36.261 1.00 70.19 353 LYS A CA 1
ATOM 2862 C C . LYS A 1 353 ? -1.460 -6.439 36.095 1.00 70.19 353 LYS A C 1
ATOM 2864 O O . LYS A 1 353 ? -0.435 -6.990 36.482 1.00 70.19 353 LYS A O 1
ATOM 2869 N N . ARG A 1 354 ? -1.442 -5.281 35.432 1.00 64.31 354 ARG A N 1
ATOM 2870 C CA . ARG A 1 354 ? -0.183 -4.688 34.952 1.00 64.31 354 ARG A CA 1
ATOM 2871 C C . ARG A 1 354 ? 0.132 -3.298 35.491 1.00 64.31 354 ARG A C 1
ATOM 2873 O O . ARG A 1 354 ? 1.200 -2.820 35.129 1.00 64.31 354 ARG A O 1
ATOM 2880 N N . LYS A 1 355 ? -0.719 -2.730 36.365 1.00 56.69 355 LYS A N 1
ATOM 2881 C CA . LYS A 1 355 ? -0.697 -1.328 36.832 1.00 56.69 355 LYS A CA 1
ATOM 2882 C C . LYS A 1 355 ? -0.666 -0.365 35.634 1.00 56.69 355 LYS A C 1
ATOM 2884 O O . LYS A 1 355 ? 0.333 -0.287 34.935 1.00 56.69 355 LYS A O 1
ATOM 2889 N N . ALA A 1 356 ? -1.780 0.316 35.369 1.00 52.38 356 ALA A N 1
ATOM 2890 C CA . ALA A 1 356 ? -1.912 1.457 34.451 1.00 52.38 356 ALA A CA 1
ATOM 2891 C C . ALA A 1 356 ? -1.086 1.451 33.136 1.00 52.38 356 ALA A C 1
ATOM 2893 O O . ALA A 1 356 ? 0.109 1.763 33.123 1.00 52.38 356 ALA A O 1
ATOM 2894 N N . PRO A 1 357 ? -1.692 1.198 31.959 1.00 56.44 357 PRO A N 1
ATOM 2895 C CA . PRO A 1 357 ? -0.980 1.414 30.705 1.00 56.44 357 PRO A CA 1
ATOM 2896 C C . PRO A 1 357 ? -0.631 2.913 30.540 1.00 56.44 357 PRO A C 1
ATOM 2898 O O . PRO A 1 357 ? -1.530 3.741 30.667 1.00 56.44 357 PRO A O 1
ATOM 2901 N N . PRO A 1 358 ? 0.599 3.285 30.119 1.00 56.31 358 PRO A N 1
ATOM 2902 C CA . PRO A 1 358 ? 1.019 4.683 29.888 1.00 56.31 358 PRO A CA 1
ATOM 2903 C C . PRO A 1 358 ? 0.282 5.390 28.725 1.00 56.31 358 PRO A C 1
ATOM 2905 O O . PRO A 1 358 ? 0.728 6.407 28.217 1.00 56.31 358 PRO A O 1
ATOM 2908 N N . ASN A 1 359 ? -0.824 4.819 28.242 1.00 68.75 359 ASN A N 1
ATOM 2909 C CA . ASN A 1 359 ? -1.640 5.294 27.128 1.00 68.75 359 ASN A CA 1
ATOM 2910 C C . ASN A 1 359 ? -3.135 4.998 27.380 1.00 68.75 359 ASN A C 1
ATOM 2912 O O . ASN A 1 359 ? -3.831 4.585 26.451 1.00 68.75 359 ASN A O 1
ATOM 2916 N N . ALA A 1 360 ? -3.634 5.137 28.615 1.00 73.88 360 ALA A N 1
ATOM 2917 C CA . ALA A 1 360 ? -5.021 4.815 28.988 1.00 73.88 360 ALA A CA 1
ATOM 2918 C C . ALA A 1 360 ? -6.064 5.421 28.025 1.00 73.88 360 ALA A C 1
ATOM 2920 O O . ALA A 1 360 ? -6.942 4.711 27.530 1.00 73.88 360 ALA A O 1
ATOM 2921 N N . PHE A 1 361 ? -5.877 6.680 27.618 1.00 77.38 361 PHE A N 1
ATOM 2922 C CA . PHE A 1 361 ? -6.740 7.343 26.636 1.00 77.38 361 PHE A CA 1
ATOM 2923 C C . PHE A 1 361 ? -6.773 6.679 25.258 1.00 77.38 361 PHE A C 1
ATOM 2925 O O . PHE A 1 361 ? -7.787 6.748 24.570 1.00 77.38 361 PHE A O 1
ATOM 2932 N N . ARG A 1 362 ? -5.700 6.015 24.807 1.00 79.88 362 ARG A N 1
ATOM 2933 C CA . ARG A 1 362 ? -5.738 5.288 23.524 1.00 79.88 362 ARG A CA 1
ATOM 2934 C C . ARG A 1 362 ? -6.688 4.098 23.599 1.00 79.88 362 ARG A C 1
ATOM 2936 O O . ARG A 1 362 ? -7.434 3.863 22.656 1.00 79.88 362 ARG A O 1
ATOM 2943 N N . TRP A 1 363 ? -6.676 3.374 24.716 1.00 83.31 363 TRP A N 1
ATOM 2944 C CA . TRP A 1 363 ? -7.582 2.250 24.954 1.00 83.31 363 TRP A CA 1
ATOM 2945 C C . TRP A 1 363 ? -9.024 2.725 25.105 1.00 83.31 363 TRP A C 1
ATOM 2947 O O . TRP A 1 363 ? -9.914 2.155 24.476 1.00 83.31 363 TRP A O 1
ATOM 2957 N N . LEU A 1 364 ? -9.232 3.813 25.850 1.00 84.25 364 LEU A N 1
ATOM 2958 C CA . LEU A 1 364 ? -10.543 4.438 25.988 1.00 84.25 364 LEU A CA 1
ATOM 2959 C C . LEU A 1 364 ? -11.111 4.867 24.628 1.00 84.25 364 LEU A C 1
ATOM 2961 O O . LEU A 1 364 ? -12.224 4.486 24.279 1.00 84.25 364 LEU A O 1
ATOM 2965 N N . ASN A 1 365 ? -10.323 5.579 23.820 1.00 86.81 365 ASN A N 1
ATOM 2966 C CA . ASN A 1 365 ? -10.734 6.012 22.485 1.00 86.81 365 ASN A CA 1
ATOM 2967 C C . ASN A 1 365 ? -11.132 4.831 21.589 1.00 86.81 365 ASN A C 1
ATOM 2969 O O . ASN A 1 365 ? -12.111 4.924 20.857 1.00 86.81 365 ASN A O 1
ATOM 2973 N N . VAL A 1 366 ? -10.406 3.709 21.645 1.00 88.38 366 VAL A N 1
ATOM 2974 C CA . VAL A 1 366 ? -10.755 2.506 20.873 1.00 88.38 366 VAL A CA 1
ATOM 2975 C C . VAL A 1 366 ? -12.088 1.913 21.335 1.00 88.38 366 VAL A C 1
ATOM 2977 O O . VAL A 1 366 ? -12.921 1.585 20.493 1.00 88.38 366 VAL A O 1
ATOM 2980 N N . LEU A 1 367 ? -12.323 1.818 22.646 1.00 87.69 367 LEU A N 1
ATOM 2981 C CA . LEU A 1 367 ? -13.592 1.324 23.188 1.00 87.69 367 LEU A CA 1
ATOM 2982 C C . LEU A 1 367 ? -14.765 2.244 22.817 1.00 87.69 367 LEU A C 1
ATOM 2984 O O . LEU A 1 367 ? -15.786 1.738 22.353 1.00 87.69 367 LEU A O 1
ATOM 2988 N N . LEU A 1 368 ? -14.606 3.565 22.955 1.00 86.00 368 LEU A N 1
ATOM 2989 C CA . LEU A 1 368 ? -15.628 4.554 22.589 1.00 86.00 368 LEU A CA 1
ATOM 2990 C C . LEU A 1 368 ? -15.925 4.547 21.083 1.00 86.00 368 LEU A C 1
ATOM 2992 O O . LEU A 1 368 ? -17.088 4.575 20.688 1.00 86.00 368 LEU A O 1
ATOM 2996 N N . ILE A 1 369 ? -14.900 4.420 20.228 1.00 86.50 369 ILE A N 1
ATOM 2997 C CA . ILE A 1 369 ? -15.094 4.238 18.780 1.00 86.50 369 ILE A CA 1
ATOM 2998 C C . ILE A 1 369 ? -15.960 3.008 18.506 1.00 86.50 369 ILE A C 1
ATOM 3000 O O . ILE A 1 369 ? -16.844 3.079 17.658 1.00 86.50 369 ILE A O 1
ATOM 3004 N N . GLY A 1 370 ? -15.743 1.894 19.212 1.00 83.06 370 GLY A N 1
ATOM 3005 C CA . GLY A 1 370 ? -16.559 0.686 19.050 1.00 83.06 370 GLY A CA 1
ATOM 3006 C C . GLY A 1 370 ? -18.039 0.917 19.279 1.00 83.06 370 GLY A C 1
ATOM 3007 O O . GLY A 1 370 ? -18.852 0.443 18.498 1.00 83.06 370 GLY A O 1
ATOM 3008 N N . ILE A 1 371 ? -18.372 1.677 20.316 1.00 81.31 371 ILE A N 1
ATOM 3009 C CA . ILE A 1 371 ? -19.757 1.996 20.660 1.00 81.31 371 ILE A CA 1
ATOM 3010 C C . ILE A 1 371 ? -20.390 2.876 19.581 1.00 81.31 371 ILE A C 1
ATOM 3012 O O . ILE A 1 371 ? -21.447 2.549 19.052 1.00 81.31 371 ILE A O 1
ATOM 3016 N N . VAL A 1 372 ? -19.684 3.936 19.180 1.00 83.25 372 VAL A N 1
ATOM 3017 C CA . VAL A 1 372 ? -20.163 4.891 18.169 1.00 83.25 372 VAL A CA 1
ATOM 3018 C C . VAL A 1 372 ? -20.304 4.252 16.780 1.00 83.25 372 VAL A C 1
ATOM 3020 O O . VAL A 1 372 ? -21.150 4.654 15.983 1.00 83.25 372 VAL A O 1
ATOM 3023 N N . THR A 1 373 ? -19.459 3.270 16.453 1.00 82.56 373 THR A N 1
ATOM 3024 C CA . THR A 1 373 ? -19.442 2.612 15.131 1.00 82.56 373 THR A CA 1
ATOM 3025 C C . THR A 1 373 ? -20.297 1.350 15.059 1.00 82.56 373 THR A C 1
ATOM 3027 O O . THR A 1 373 ? -20.715 0.961 13.966 1.00 82.56 373 THR A O 1
ATOM 3030 N N . HIS A 1 374 ? -20.581 0.707 16.193 1.00 80.12 374 HIS A N 1
ATOM 3031 C CA . HIS A 1 374 ? -21.347 -0.535 16.264 1.00 80.12 374 HIS A CA 1
ATOM 3032 C C . HIS A 1 374 ? -22.505 -0.458 17.277 1.00 80.12 374 HIS A C 1
ATOM 3034 O O . HIS A 1 374 ? -22.619 -1.351 18.118 1.00 80.12 374 HIS A O 1
ATOM 3040 N N . PRO A 1 375 ? -23.429 0.517 17.156 1.00 73.44 375 PRO A N 1
ATOM 3041 C CA . PRO A 1 375 ? -24.467 0.769 18.162 1.00 73.44 375 PRO A CA 1
ATOM 3042 C C . PRO A 1 375 ? -25.367 -0.448 18.423 1.00 73.44 375 PRO A C 1
ATOM 3044 O O . PRO A 1 375 ? -25.741 -0.717 19.559 1.00 73.44 375 PRO A O 1
ATOM 3047 N N . LYS A 1 376 ? -25.651 -1.262 17.394 1.00 74.94 376 LYS A N 1
ATOM 3048 C CA . LYS A 1 376 ? -26.421 -2.513 17.542 1.00 74.94 376 LYS A CA 1
ATOM 3049 C C . LYS A 1 376 ? -25.698 -3.568 18.386 1.00 74.94 376 LYS A C 1
ATOM 3051 O O . LYS A 1 376 ? -26.338 -4.300 19.129 1.00 74.94 376 LYS A O 1
ATOM 3056 N N . ALA A 1 377 ? -24.375 -3.658 18.254 1.00 70.81 377 ALA A N 1
ATOM 3057 C CA . ALA A 1 377 ? -23.557 -4.613 19.000 1.00 70.81 377 ALA A CA 1
ATOM 3058 C C . ALA A 1 377 ? -23.216 -4.112 20.411 1.00 70.81 377 ALA A C 1
ATOM 3060 O O . ALA A 1 377 ? -22.665 -4.867 21.204 1.00 70.81 377 ALA A O 1
ATOM 3061 N N . THR A 1 378 ? -23.530 -2.852 20.718 1.00 69.19 378 THR A N 1
ATOM 3062 C CA . THR A 1 378 ? -23.297 -2.217 22.019 1.00 69.19 378 THR A CA 1
ATOM 3063 C C . THR A 1 378 ? -24.584 -1.713 22.668 1.00 69.19 378 THR A C 1
ATOM 3065 O O . THR A 1 378 ? -24.518 -0.933 23.609 1.00 69.19 378 THR A O 1
ATOM 3068 N N . SER A 1 379 ? -25.753 -2.160 22.203 1.00 67.69 379 SER A N 1
ATOM 3069 C CA . SER A 1 379 ? -27.066 -1.741 22.725 1.00 67.69 379 SER A CA 1
ATOM 3070 C C . SER A 1 379 ? -27.286 -2.094 24.199 1.00 67.69 379 SER A C 1
ATOM 3072 O O . SER A 1 379 ? -28.098 -1.480 24.877 1.00 67.69 379 SER A O 1
ATOM 3074 N N . HIS A 1 380 ? -26.554 -3.091 24.686 1.00 66.19 380 HIS A N 1
ATOM 3075 C CA . HIS A 1 380 ? -26.566 -3.592 26.058 1.00 66.19 380 HIS A CA 1
ATOM 3076 C C . HIS A 1 380 ? -25.518 -2.908 26.953 1.00 66.19 380 HIS A C 1
ATOM 3078 O O . HIS A 1 380 ? -25.470 -3.189 28.146 1.00 66.19 380 HIS A O 1
ATOM 3084 N N . VAL A 1 381 ? -24.678 -2.022 26.402 1.00 68.25 381 VAL A N 1
ATOM 3085 C CA . VAL A 1 381 ? -23.675 -1.288 27.182 1.00 68.25 381 VAL A CA 1
ATOM 3086 C C . VAL A 1 381 ? -24.369 -0.197 27.988 1.00 68.25 381 VAL A C 1
ATOM 3088 O O . VAL A 1 381 ? -24.890 0.766 27.428 1.00 68.25 381 VAL A O 1
ATOM 3091 N N . THR A 1 382 ? -24.354 -0.331 29.311 1.00 66.75 382 THR A N 1
ATOM 3092 C CA . THR A 1 382 ? -24.977 0.643 30.222 1.00 66.75 382 THR A CA 1
ATOM 3093 C C . THR A 1 382 ? -24.040 1.827 30.511 1.00 66.75 382 THR A C 1
ATOM 3095 O O . THR A 1 382 ? -22.817 1.695 30.398 1.00 66.75 382 THR A O 1
ATOM 3098 N N . ALA A 1 383 ? -24.571 2.982 30.964 1.00 64.06 383 ALA A N 1
ATOM 3099 C CA . ALA A 1 383 ? -23.708 4.050 31.515 1.00 64.06 383 ALA A CA 1
ATOM 3100 C C . ALA A 1 383 ? -22.789 3.510 32.589 1.00 64.06 383 ALA A C 1
ATOM 3102 O O . ALA A 1 383 ? -21.620 3.858 32.607 1.00 64.06 383 ALA A O 1
ATOM 3103 N N . ARG A 1 384 ? -23.325 2.683 33.487 1.00 66.12 384 ARG A N 1
ATOM 3104 C CA . ARG A 1 384 ? -22.589 2.147 34.625 1.00 66.12 384 ARG A CA 1
ATOM 3105 C C . ARG A 1 384 ? -21.365 1.362 34.168 1.00 66.12 384 ARG A C 1
ATOM 3107 O O . ARG A 1 384 ? -20.276 1.562 34.694 1.00 66.12 384 ARG A O 1
ATOM 3114 N N . GLU A 1 385 ? -21.514 0.512 33.153 1.00 69.94 385 GLU A N 1
ATOM 3115 C CA . GLU A 1 385 ? -20.378 -0.189 32.551 1.00 69.94 385 GLU A CA 1
ATOM 3116 C C . GLU A 1 385 ? -19.362 0.780 31.944 1.00 69.94 385 GLU A C 1
ATOM 3118 O O . GLU A 1 385 ? -18.159 0.601 32.129 1.00 69.94 385 GLU A O 1
ATOM 3123 N N . MET A 1 386 ? -19.824 1.823 31.254 1.00 69.50 386 MET A N 1
ATOM 3124 C CA . MET A 1 386 ? -18.936 2.808 30.642 1.00 69.50 386 MET A CA 1
ATOM 3125 C C . MET A 1 386 ? -18.200 3.667 31.674 1.00 69.50 386 MET A C 1
ATOM 3127 O O . MET A 1 386 ? -16.994 3.871 31.543 1.00 69.50 386 MET A O 1
ATOM 3131 N N . VAL A 1 387 ? -18.901 4.098 32.723 1.00 67.69 387 VAL A N 1
ATOM 3132 C CA . VAL A 1 387 ? -18.343 4.774 33.895 1.00 67.69 387 VAL A CA 1
ATOM 3133 C C . VAL A 1 387 ? -17.269 3.899 34.505 1.00 67.69 387 VAL A C 1
ATOM 3135 O O . VAL A 1 387 ? -16.130 4.329 34.599 1.00 67.69 387 VAL A O 1
ATOM 3138 N N . ASN A 1 388 ? -17.579 2.640 34.812 1.00 70.44 388 ASN A N 1
ATOM 3139 C CA . ASN A 1 388 ? -16.610 1.717 35.389 1.00 70.44 388 ASN A CA 1
ATOM 3140 C C . ASN A 1 388 ? -15.382 1.537 34.487 1.00 70.44 388 ASN A C 1
ATOM 3142 O O . ASN A 1 388 ? -14.259 1.502 34.980 1.00 70.44 388 ASN A O 1
ATOM 3146 N N . VAL A 1 389 ? -15.554 1.432 33.168 1.00 73.69 389 VAL A N 1
ATOM 3147 C CA . VAL A 1 389 ? -14.430 1.327 32.223 1.00 73.69 389 VAL A CA 1
ATOM 3148 C C . VAL A 1 389 ? -13.560 2.583 32.241 1.00 73.69 389 VAL A C 1
ATOM 3150 O O . VAL A 1 389 ? -12.338 2.464 32.322 1.00 73.69 389 VAL A O 1
ATOM 3153 N N . ILE A 1 390 ? -14.169 3.768 32.169 1.00 71.12 390 ILE A N 1
ATOM 3154 C CA . ILE A 1 390 ? -13.459 5.052 32.167 1.00 71.12 390 ILE A CA 1
ATOM 3155 C C . ILE A 1 390 ? -12.757 5.258 33.505 1.00 71.12 390 ILE A C 1
ATOM 3157 O O . ILE A 1 390 ? -11.552 5.487 33.531 1.00 71.12 390 ILE A O 1
ATOM 3161 N N . THR A 1 391 ? -13.477 5.082 34.607 1.00 68.44 391 THR A N 1
ATOM 3162 C CA . THR A 1 391 ? -12.964 5.191 35.968 1.00 68.44 391 THR A CA 1
ATOM 3163 C C . THR A 1 391 ? -11.784 4.257 36.195 1.00 68.44 391 THR A C 1
ATOM 3165 O O . THR A 1 391 ? -10.724 4.725 36.589 1.00 68.44 391 THR A O 1
ATOM 3168 N N . ASN A 1 392 ? -11.895 2.971 35.849 1.00 71.44 392 ASN A N 1
ATOM 3169 C CA . ASN A 1 392 ? -10.788 2.023 36.009 1.00 71.44 392 ASN A CA 1
ATOM 3170 C C . ASN A 1 392 ? -9.576 2.366 35.127 1.00 71.44 392 ASN A C 1
ATOM 3172 O O . ASN A 1 392 ? -8.438 2.148 35.531 1.00 71.44 392 ASN A O 1
ATOM 3176 N N . LEU A 1 393 ? -9.791 2.883 33.912 1.00 72.94 393 LEU A N 1
ATOM 3177 C CA . LEU A 1 393 ? -8.696 3.295 33.030 1.00 72.94 393 LEU A CA 1
ATOM 3178 C C . LEU A 1 393 ? -7.998 4.568 33.523 1.00 72.94 393 LEU A C 1
ATOM 3180 O O . LEU A 1 393 ? -6.781 4.686 33.365 1.00 72.94 393 LEU A O 1
ATOM 3184 N N . LEU A 1 394 ? -8.756 5.504 34.098 1.00 68.75 394 LEU A N 1
ATOM 3185 C CA . LEU A 1 394 ? -8.261 6.806 34.541 1.00 68.75 394 LEU A CA 1
ATOM 3186 C C . LEU A 1 394 ? -7.673 6.775 35.957 1.00 68.75 394 LEU A C 1
ATOM 3188 O O . LEU A 1 394 ? -6.585 7.315 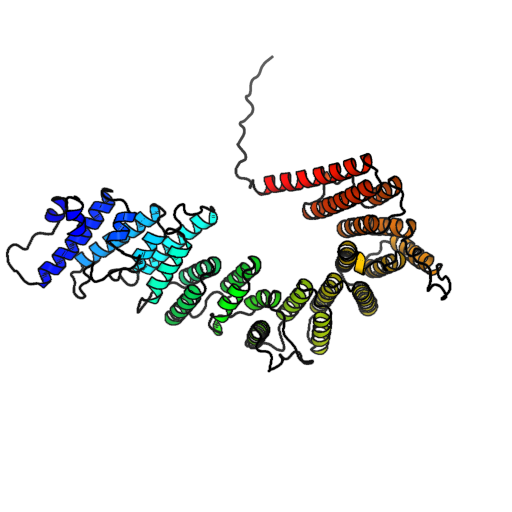36.144 1.00 68.75 394 LEU A O 1
ATOM 3192 N N . GLN A 1 395 ? -8.311 6.100 36.921 1.00 63.75 395 GLN A N 1
ATOM 3193 C CA . GLN A 1 395 ? -7.804 5.942 38.297 1.00 63.75 395 GLN A CA 1
ATOM 3194 C C . GLN A 1 395 ? -6.388 5.359 38.311 1.00 63.75 395 GLN A C 1
ATOM 3196 O O . GLN A 1 395 ? -5.508 5.852 39.015 1.00 63.75 395 GLN A O 1
ATOM 3201 N N . ASP A 1 396 ? -6.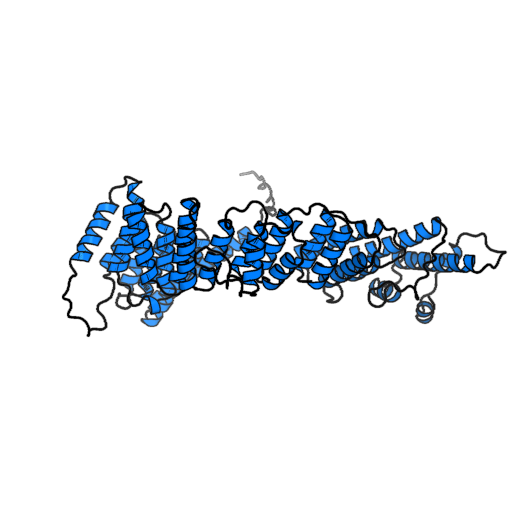147 4.361 37.467 1.00 57.12 396 ASP A N 1
ATOM 3202 C CA . ASP A 1 396 ? -4.838 3.743 37.323 1.00 57.12 396 ASP A CA 1
ATOM 3203 C C . ASP A 1 396 ? -3.827 4.697 36.663 1.00 57.12 396 ASP A C 1
ATOM 3205 O O . ASP A 1 396 ? -2.678 4.775 37.097 1.00 57.12 396 ASP A O 1
ATOM 3209 N N . SER A 1 397 ? -4.238 5.481 35.658 1.00 56.16 397 SER A N 1
ATOM 3210 C CA . SER A 1 397 ? -3.359 6.479 35.026 1.00 56.16 397 SER A CA 1
ATOM 3211 C C . SER A 1 397 ? -2.945 7.615 35.973 1.00 56.16 397 SER A C 1
ATOM 3213 O O . SER A 1 397 ? -1.832 8.126 35.863 1.00 56.16 397 SER A O 1
ATOM 3215 N N . GLN A 1 398 ? -3.793 7.954 36.951 1.00 52.56 398 GLN A N 1
ATOM 3216 C CA . GLN A 1 398 ? -3.538 8.998 37.947 1.00 52.56 398 GLN A CA 1
ATOM 3217 C C . GLN A 1 398 ? -2.660 8.544 39.118 1.00 52.56 398 GLN A C 1
ATOM 3219 O O . GLN A 1 398 ? -2.124 9.386 39.835 1.00 52.56 398 GLN A O 1
ATOM 3224 N N . ALA A 1 399 ? -2.410 7.241 39.290 1.00 47.69 399 ALA A N 1
ATOM 3225 C CA . ALA A 1 399 ? -1.470 6.761 40.304 1.00 47.69 399 ALA A CA 1
ATOM 3226 C C . ALA A 1 399 ? -0.028 7.287 40.098 1.00 47.69 399 ALA A C 1
ATOM 3228 O O . ALA A 1 399 ? 0.784 7.179 41.017 1.00 47.69 399 ALA A O 1
ATOM 3229 N N . SER A 1 400 ? 0.298 7.881 38.936 1.00 39.75 400 SER A N 1
ATOM 3230 C CA . SER A 1 400 ? 1.582 8.560 38.699 1.00 39.75 400 SER A CA 1
ATOM 3231 C C . SER A 1 400 ? 1.546 10.092 38.810 1.00 39.75 400 SER A C 1
ATOM 3233 O O . SER A 1 400 ? 2.618 10.683 38.887 1.00 39.75 400 SER A O 1
ATOM 3235 N N . ASN A 1 401 ? 0.375 10.743 38.831 1.00 41.25 401 ASN A N 1
ATOM 3236 C CA . ASN A 1 401 ? 0.254 12.206 38.871 1.00 41.25 401 ASN A CA 1
ATOM 3237 C C . ASN A 1 401 ? -0.631 12.638 40.048 1.00 41.25 401 ASN A C 1
ATOM 3239 O O . ASN A 1 401 ? -1.845 12.457 40.039 1.00 41.25 401 ASN A O 1
ATOM 3243 N N . LYS A 1 402 ? -0.005 13.231 41.071 1.00 37.69 402 LYS A N 1
ATOM 3244 C CA . LYS A 1 402 ? -0.647 13.774 42.280 1.00 37.69 402 LYS A CA 1
ATOM 3245 C C . LYS A 1 402 ? -1.487 15.032 41.978 1.00 37.69 402 LYS A C 1
ATOM 3247 O O . LYS A 1 402 ? -1.124 16.123 42.401 1.00 37.69 402 LYS A O 1
ATOM 3252 N N . LEU A 1 403 ? -2.614 14.895 41.282 1.00 40.75 403 LEU A N 1
ATOM 3253 C CA . LEU A 1 403 ? -3.656 15.928 41.208 1.00 40.75 403 LEU A CA 1
ATOM 3254 C C . LEU A 1 403 ? -4.977 15.329 41.715 1.00 40.75 403 LEU A C 1
ATOM 3256 O O . LEU A 1 403 ? -5.600 14.482 41.082 1.00 40.75 403 LEU A O 1
ATOM 3260 N N . LEU A 1 404 ? -5.337 15.734 42.936 1.00 41.56 404 LEU A N 1
ATOM 3261 C CA . LEU A 1 404 ? -6.331 15.126 43.824 1.00 41.56 404 LEU A CA 1
ATOM 3262 C C . LEU A 1 404 ? -7.844 15.468 43.650 1.00 41.56 404 LEU A C 1
ATOM 3264 O O . LEU A 1 404 ? -8.609 14.921 44.441 1.00 41.56 404 LEU A O 1
ATOM 3268 N N . PRO A 1 405 ? -8.373 16.243 42.673 1.00 43.88 405 PRO A N 1
ATOM 3269 C CA . PRO A 1 405 ? -9.835 16.450 42.584 1.00 43.88 405 PRO A CA 1
ATOM 3270 C C . PRO A 1 405 ? -10.608 15.271 41.961 1.00 43.88 405 PRO A C 1
ATOM 3272 O O . PRO A 1 405 ? -11.765 15.019 42.292 1.00 43.88 405 PRO A O 1
ATOM 3275 N N . THR A 1 406 ? -9.974 14.521 41.059 1.00 48.44 406 THR A N 1
ATOM 3276 C CA . THR A 1 406 ? -10.612 13.475 40.238 1.00 48.44 406 THR A CA 1
ATOM 3277 C C . THR A 1 406 ? -10.854 12.175 40.992 1.00 48.44 406 THR A C 1
ATOM 3279 O O . THR A 1 406 ? -11.833 11.490 40.719 1.00 48.44 406 THR A O 1
ATOM 3282 N N . LYS A 1 407 ? -10.006 11.827 41.967 1.00 43.69 407 LYS A N 1
ATOM 3283 C CA . LYS A 1 407 ? -10.127 10.564 42.710 1.00 43.69 407 LYS A CA 1
ATOM 3284 C C . LYS A 1 407 ? -11.425 10.501 43.522 1.00 43.69 407 LYS A C 1
ATOM 3286 O O . LYS A 1 407 ? -12.097 9.479 43.474 1.00 43.69 407 LYS A O 1
ATOM 3291 N N . ASN A 1 408 ? -11.813 11.599 44.176 1.00 45.84 408 ASN A N 1
ATOM 3292 C CA . ASN A 1 408 ? -13.065 11.680 44.937 1.00 45.84 408 ASN A CA 1
ATOM 3293 C C . ASN A 1 408 ? -14.295 11.628 44.020 1.00 45.84 408 ASN A C 1
ATOM 3295 O O . ASN A 1 408 ? -15.239 10.908 44.324 1.00 45.84 408 ASN A O 1
ATOM 3299 N N . ALA A 1 409 ? -14.262 12.309 42.869 1.00 49.03 409 ALA A N 1
ATOM 3300 C CA . ALA A 1 409 ? -15.339 12.249 41.875 1.00 49.03 409 ALA A CA 1
ATOM 3301 C C . ALA A 1 409 ? -15.488 10.846 41.253 1.00 49.03 409 ALA A C 1
ATOM 3303 O O . ALA A 1 409 ? -16.597 10.360 41.059 1.00 49.03 409 ALA A O 1
ATOM 3304 N N . LEU A 1 410 ? -14.367 10.169 40.984 1.00 51.62 410 LEU A N 1
ATOM 3305 C CA . LEU A 1 410 ? -14.329 8.805 40.454 1.00 51.62 410 LEU A CA 1
ATOM 3306 C C . LEU A 1 410 ? -14.764 7.751 41.488 1.00 51.62 410 LEU A C 1
ATOM 3308 O O . LEU A 1 410 ? -15.364 6.748 41.107 1.00 51.62 410 LEU A O 1
ATOM 3312 N N . GLN A 1 411 ? -14.475 7.972 42.774 1.00 48.41 411 GLN A N 1
ATOM 3313 C CA . GLN A 1 411 ? -14.933 7.131 43.885 1.00 48.41 411 GLN A CA 1
ATOM 3314 C C . GLN A 1 411 ? -16.449 7.292 44.100 1.00 48.41 411 GLN A C 1
ATOM 3316 O O . GLN A 1 411 ? -17.166 6.302 44.042 1.00 48.41 411 GLN A O 1
ATOM 3321 N N . LEU A 1 412 ? -16.950 8.534 44.180 1.00 50.78 412 LEU A N 1
ATOM 3322 C CA . LEU A 1 412 ? -18.387 8.849 44.246 1.00 50.78 412 LEU A CA 1
ATOM 3323 C C . LEU A 1 412 ? -19.176 8.234 43.080 1.00 50.78 412 LEU A C 1
ATOM 3325 O O . LEU A 1 412 ? -20.262 7.704 43.284 1.00 50.78 412 LEU A O 1
ATOM 3329 N N . LEU A 1 413 ? -18.616 8.252 41.868 1.00 51.09 413 LEU A N 1
ATOM 3330 C CA . LEU A 1 413 ? -19.183 7.590 40.689 1.00 51.09 413 LEU A CA 1
ATOM 3331 C C . LEU A 1 413 ? -19.260 6.062 40.830 1.00 51.09 413 LEU A C 1
ATOM 3333 O O . LEU A 1 413 ? -20.234 5.448 40.394 1.00 51.09 413 LEU A O 1
ATOM 3337 N N . ALA A 1 414 ? -18.221 5.439 41.392 1.00 49.53 414 ALA A N 1
ATOM 3338 C CA . ALA A 1 414 ? -18.165 3.994 41.605 1.00 49.53 414 ALA A CA 1
ATOM 3339 C C . ALA A 1 414 ? -19.128 3.534 42.716 1.00 49.53 414 ALA A C 1
ATOM 3341 O O . ALA A 1 414 ? -19.719 2.454 42.598 1.00 49.53 414 ALA A O 1
ATOM 3342 N N . ASP A 1 415 ? -19.317 4.377 43.733 1.00 47.19 415 ASP A N 1
ATOM 3343 C CA . ASP A 1 415 ? -20.208 4.152 44.873 1.00 47.19 415 ASP A CA 1
ATOM 3344 C C . ASP A 1 415 ? -21.682 4.359 44.467 1.00 47.19 415 ASP A C 1
ATOM 3346 O O . ASP A 1 415 ? -22.498 3.457 44.639 1.00 47.19 415 ASP A O 1
ATOM 3350 N N . GLN A 1 416 ? -22.010 5.453 43.762 1.00 46.66 416 GLN A N 1
ATOM 3351 C CA . GLN A 1 416 ? -23.350 5.684 43.185 1.00 46.66 416 GLN A CA 1
ATOM 3352 C C . GLN A 1 416 ? -23.746 4.617 42.158 1.00 46.66 416 GLN A C 1
ATOM 3354 O O . GLN A 1 416 ? -24.921 4.282 41.998 1.00 46.66 416 GLN A O 1
ATOM 3359 N N . ALA A 1 417 ? -22.765 4.062 41.445 1.00 41.84 417 ALA A N 1
ATOM 3360 C CA . ALA A 1 417 ? -22.990 2.902 40.607 1.00 41.84 417 ALA A CA 1
ATOM 3361 C C . ALA A 1 417 ? -23.386 1.680 41.452 1.00 41.84 417 ALA A C 1
ATOM 3363 O O . ALA A 1 417 ? -24.316 0.983 41.058 1.00 41.84 417 ALA A O 1
ATOM 3364 N N . HIS A 1 418 ? -22.726 1.406 42.583 1.00 40.06 418 HIS A N 1
ATOM 3365 C CA . HIS A 1 418 ? -23.006 0.237 43.429 1.00 40.06 418 HIS A CA 1
ATOM 3366 C C . HIS A 1 418 ? -24.429 0.209 44.000 1.00 40.06 418 HIS A C 1
ATOM 3368 O O . HIS A 1 418 ? -25.020 -0.867 44.026 1.00 40.06 418 HIS A O 1
ATOM 3374 N N . ASP A 1 419 ? -25.037 1.352 44.310 1.00 38.16 419 ASP A N 1
ATOM 3375 C CA . ASP A 1 419 ? -26.360 1.406 44.957 1.00 38.16 419 ASP A CA 1
ATOM 3376 C C . ASP A 1 419 ? -27.557 1.014 44.060 1.00 38.16 419 ASP A C 1
ATOM 3378 O O . ASP A 1 419 ? -28.683 0.881 44.531 1.00 38.16 419 ASP A O 1
ATOM 3382 N N . THR A 1 420 ? -27.343 0.727 42.771 1.00 40.69 420 THR A N 1
ATOM 3383 C CA . THR A 1 420 ? -28.392 0.226 41.850 1.00 40.69 420 THR A CA 1
ATOM 3384 C C . THR A 1 420 ? -28.427 -1.306 41.740 1.00 40.69 420 THR A C 1
ATOM 3386 O O . THR A 1 420 ? -28.625 -1.863 40.660 1.00 40.69 420 THR A O 1
ATOM 3389 N N . HIS A 1 421 ? -28.212 -2.022 42.847 1.00 34.19 421 HIS A N 1
ATOM 3390 C CA . HIS A 1 421 ? -28.503 -3.458 42.940 1.00 34.19 421 HIS A CA 1
ATOM 3391 C C . HIS A 1 421 ? -30.007 -3.685 43.161 1.00 34.19 421 HIS A C 1
ATOM 3393 O O . HIS A 1 421 ? -30.453 -3.968 44.268 1.00 34.19 421 HIS A O 1
ATOM 3399 N N . LEU A 1 422 ? -30.802 -3.587 42.094 1.00 33.75 422 LEU A N 1
ATOM 3400 C CA . LEU A 1 422 ? -32.151 -4.152 42.079 1.00 33.75 422 LEU A CA 1
ATOM 3401 C C . LEU A 1 422 ? -32.077 -5.609 41.603 1.00 33.75 422 LEU A C 1
ATOM 3403 O O . LEU A 1 422 ? -31.681 -5.870 40.473 1.00 33.75 422 LEU A O 1
ATOM 3407 N N . SER A 1 423 ? -32.402 -6.503 42.543 1.00 30.97 423 SER A N 1
ATOM 3408 C CA . SER A 1 423 ? -32.940 -7.874 42.462 1.00 30.97 423 SER A CA 1
ATOM 3409 C C . SER A 1 423 ? -32.770 -8.698 41.158 1.00 30.97 423 SER A C 1
ATOM 3411 O O . SER A 1 423 ? -33.080 -8.211 40.071 1.00 30.97 423 SER A O 1
ATOM 3413 N N . PRO A 1 424 ? -32.400 -9.996 41.240 1.00 34.56 424 PRO A N 1
ATOM 3414 C CA . PRO A 1 424 ? -32.151 -10.872 40.088 1.00 34.56 424 PRO A CA 1
ATOM 3415 C C . PRO A 1 424 ? -33.389 -11.288 39.256 1.00 34.56 424 PRO A C 1
ATOM 3417 O O . PRO A 1 424 ? -33.253 -12.140 38.381 1.00 34.56 424 PRO A O 1
ATOM 3420 N N . ASP A 1 425 ? -34.565 -10.678 39.439 1.00 33.22 425 ASP A N 1
ATOM 3421 C CA . ASP A 1 425 ? -35.818 -11.106 38.783 1.00 33.22 425 ASP A CA 1
ATOM 3422 C C . ASP A 1 425 ? -36.187 -10.385 37.466 1.00 33.22 425 ASP A C 1
ATOM 3424 O O . ASP A 1 425 ? -37.233 -10.649 36.867 1.00 33.22 425 ASP A O 1
ATOM 3428 N N . TYR A 1 426 ? -35.335 -9.516 36.918 1.00 33.44 426 TYR A N 1
ATOM 3429 C CA . TYR A 1 426 ? -35.661 -8.777 35.687 1.00 33.44 426 TYR A CA 1
ATOM 3430 C C . TYR A 1 426 ? -35.225 -9.499 34.400 1.00 33.44 426 TYR A C 1
ATOM 3432 O O . TYR A 1 426 ? -34.269 -9.109 33.737 1.00 33.44 426 TYR A O 1
ATOM 3440 N N . THR A 1 427 ? -35.980 -10.523 33.987 1.00 32.12 427 THR A N 1
ATOM 3441 C CA . THR A 1 427 ? -35.892 -11.114 32.628 1.00 32.12 427 THR A CA 1
ATOM 3442 C C . THR A 1 427 ? -36.994 -10.643 31.669 1.00 32.12 427 THR A C 1
ATOM 3444 O O . THR A 1 427 ? -37.071 -11.130 30.543 1.00 32.12 427 THR A O 1
ATOM 3447 N N . LYS A 1 428 ? -37.852 -9.686 32.059 1.00 30.05 428 LYS A N 1
ATOM 3448 C CA . LYS A 1 428 ? -39.045 -9.320 31.263 1.00 30.05 428 LYS A CA 1
ATOM 3449 C C . LYS A 1 428 ? -39.365 -7.824 31.144 1.00 30.05 428 LYS A C 1
ATOM 3451 O O . LYS A 1 428 ? -40.522 -7.476 30.942 1.00 30.05 428 LYS A O 1
ATOM 3456 N N . LEU A 1 429 ? -38.375 -6.933 31.206 1.00 30.06 429 LEU A N 1
ATOM 3457 C CA . LEU A 1 429 ? -38.597 -5.509 30.912 1.00 30.06 429 LEU A CA 1
ATOM 3458 C C . LEU A 1 429 ? -37.611 -4.991 29.857 1.00 30.06 429 LEU A C 1
ATOM 3460 O O . LEU A 1 429 ? -36.423 -4.850 30.148 1.00 30.06 429 LEU A O 1
ATOM 3464 N N . PRO A 1 430 ? -38.073 -4.678 28.633 1.00 35.19 430 PRO A N 1
ATOM 3465 C CA . PRO A 1 430 ? -37.328 -3.799 27.749 1.00 35.19 430 PRO A CA 1
ATOM 3466 C C . PRO A 1 430 ? -37.475 -2.366 28.296 1.00 35.19 430 PRO A C 1
ATOM 3468 O O . PRO A 1 430 ? -38.581 -1.998 28.667 1.00 35.19 430 PRO A O 1
ATOM 3471 N N . LEU A 1 431 ? -36.391 -1.574 28.332 1.00 35.56 431 LEU A N 1
ATOM 3472 C CA . LEU A 1 431 ? -36.332 -0.103 28.564 1.00 35.56 431 LEU A CA 1
ATOM 3473 C C . LEU A 1 431 ? -35.691 0.471 29.854 1.00 35.56 431 LEU A C 1
ATOM 3475 O O . LEU A 1 431 ? -35.688 1.690 29.988 1.00 35.56 431 LEU A O 1
ATOM 3479 N N . VAL A 1 432 ? -35.023 -0.287 30.737 1.00 35.50 432 VAL A N 1
ATOM 3480 C CA . VAL A 1 432 ? -34.317 0.311 31.915 1.00 35.50 432 VAL A CA 1
ATOM 3481 C C . VAL A 1 432 ? -32.788 0.164 31.857 1.00 35.50 432 VAL A C 1
ATOM 3483 O O . VAL A 1 432 ? -32.118 -0.155 32.834 1.00 35.50 432 VAL A O 1
ATOM 3486 N N . HIS A 1 433 ? -32.199 0.403 30.686 1.00 39.81 433 HIS A N 1
ATOM 3487 C CA . HIS A 1 433 ? -30.736 0.443 30.516 1.00 39.81 433 HIS A CA 1
ATOM 3488 C C . HIS A 1 433 ? -30.238 1.789 29.992 1.00 39.81 433 HIS A C 1
ATOM 3490 O O . HIS A 1 433 ? -29.168 1.869 29.390 1.00 39.81 433 HIS A O 1
ATOM 3496 N N . GLN A 1 434 ? -31.005 2.860 30.215 1.00 46.38 434 GLN A N 1
ATOM 3497 C CA . GLN A 1 434 ? -30.556 4.178 29.808 1.00 46.38 434 GLN A CA 1
ATOM 3498 C C . GLN A 1 434 ? -29.494 4.722 30.765 1.00 46.38 434 GLN A C 1
ATOM 3500 O O . GLN A 1 434 ? -29.617 4.592 31.986 1.00 46.38 434 GLN A O 1
ATOM 3505 N N . PRO A 1 435 ? -28.429 5.319 30.220 1.00 51.06 435 PRO A N 1
ATOM 3506 C CA . PRO A 1 435 ? -27.455 6.028 31.022 1.00 51.06 435 PRO A CA 1
ATOM 3507 C C . PRO A 1 435 ? -28.133 7.148 31.824 1.00 51.06 435 PRO A C 1
ATOM 3509 O O . PRO A 1 435 ? -28.834 7.971 31.241 1.00 51.06 435 PRO A O 1
ATOM 3512 N N . SER A 1 436 ? -27.936 7.210 33.147 1.00 56.97 436 SER A N 1
ATOM 3513 C CA . SER A 1 436 ? -28.401 8.384 33.893 1.00 56.97 436 SER A CA 1
ATOM 3514 C C . SER A 1 436 ? -27.608 9.600 33.402 1.00 56.97 436 SER A C 1
ATOM 3516 O O . SER A 1 436 ? -26.378 9.552 33.274 1.00 56.97 436 SER A O 1
ATOM 3518 N N . ALA A 1 437 ? -28.308 10.690 33.082 1.00 58.75 437 ALA A N 1
ATOM 3519 C CA . ALA A 1 437 ? -27.682 11.918 32.591 1.00 58.75 437 ALA A CA 1
ATOM 3520 C C . ALA A 1 437 ? -26.569 12.400 33.542 1.00 58.75 437 ALA A C 1
ATOM 3522 O O . ALA A 1 437 ? -25.500 12.803 33.090 1.00 58.75 437 ALA A O 1
ATOM 3523 N N . ALA A 1 438 ? -26.770 12.237 34.855 1.00 59.47 438 ALA A N 1
ATOM 3524 C CA . ALA A 1 438 ? -25.804 12.577 35.897 1.00 59.47 438 ALA A CA 1
ATOM 3525 C C . ALA A 1 438 ? -24.460 11.838 35.755 1.00 59.47 438 ALA A C 1
ATOM 3527 O O . ALA A 1 438 ? -23.407 12.476 35.767 1.00 59.47 438 ALA A O 1
ATOM 3528 N N . SER A 1 439 ? -24.471 10.514 35.554 1.00 61.91 439 SER A N 1
ATOM 3529 C CA . SER A 1 439 ? -23.237 9.730 35.404 1.00 61.91 439 SER A CA 1
ATOM 3530 C C . SER A 1 439 ? -22.436 10.135 34.167 1.00 61.91 439 SER A C 1
ATOM 3532 O O . SER A 1 439 ? -21.207 10.114 34.167 1.00 61.91 439 SER A O 1
ATOM 3534 N N . VAL A 1 440 ? -23.124 10.537 33.103 1.00 63.19 440 VAL A N 1
ATOM 3535 C CA . VAL A 1 440 ? -22.484 10.973 31.862 1.00 63.19 440 VAL A CA 1
ATOM 3536 C C . VAL A 1 440 ? -21.949 12.399 31.953 1.00 63.19 440 VAL A C 1
ATOM 3538 O O . VAL A 1 440 ? -20.862 12.664 31.442 1.00 63.19 440 VAL A O 1
ATOM 3541 N N . ILE A 1 441 ? -22.655 13.300 32.635 1.00 64.75 441 ILE A N 1
ATOM 3542 C CA . ILE A 1 441 ? -22.168 14.656 32.927 1.00 64.75 441 ILE A CA 1
ATOM 3543 C C . ILE A 1 441 ? -20.891 14.581 33.770 1.00 64.75 441 ILE A C 1
ATOM 3545 O O . ILE A 1 441 ? -19.892 15.227 33.461 1.00 64.75 441 ILE A O 1
ATOM 3549 N N . GLN A 1 442 ? -20.864 13.721 34.786 1.00 64.19 442 GLN A N 1
ATOM 3550 C CA . GLN A 1 442 ? -19.669 13.520 35.605 1.00 64.19 442 GLN A CA 1
ATOM 3551 C C . GLN A 1 442 ? -18.499 12.945 34.783 1.00 64.19 442 GLN A C 1
ATOM 3553 O O . GLN A 1 442 ? -17.368 13.413 34.916 1.00 64.19 442 GLN A O 1
ATOM 3558 N N . LEU A 1 443 ? -18.756 12.013 33.857 1.00 67.31 443 LEU A N 1
ATOM 3559 C CA . LEU A 1 443 ? -17.743 11.538 32.903 1.00 67.31 443 LEU A CA 1
ATOM 3560 C C . LEU A 1 443 ? -17.221 12.644 31.979 1.00 67.31 443 LEU A C 1
ATOM 3562 O O . LEU A 1 443 ? -16.019 12.700 31.711 1.00 67.31 443 LEU A O 1
ATOM 3566 N N . ALA A 1 444 ? -18.103 13.527 31.510 1.00 67.94 444 ALA A N 1
ATOM 3567 C CA . ALA A 1 444 ? -17.731 14.687 30.710 1.00 67.94 444 ALA A CA 1
ATOM 3568 C C . ALA A 1 444 ? -16.770 15.606 31.475 1.00 67.94 444 ALA A C 1
ATOM 3570 O O . ALA A 1 444 ? -15.725 15.973 30.939 1.00 67.94 444 ALA A O 1
ATOM 3571 N N . HIS A 1 445 ? -17.067 15.902 32.744 1.00 69.31 445 HIS A N 1
ATOM 3572 C CA . HIS A 1 445 ? -16.200 16.713 33.602 1.00 69.31 445 HIS A CA 1
ATOM 3573 C C . HIS A 1 445 ? -14.827 16.079 33.824 1.00 69.31 445 HIS A C 1
ATOM 3575 O O . HIS A 1 445 ? -13.813 16.769 33.709 1.00 69.31 445 HIS A O 1
ATOM 3581 N N . VAL A 1 446 ? -14.775 14.769 34.081 1.00 69.69 446 VAL A N 1
ATOM 3582 C CA . VAL A 1 446 ? -13.506 14.045 34.243 1.00 69.69 446 VAL A CA 1
ATOM 3583 C C . VAL A 1 446 ? -12.668 14.128 32.964 1.00 69.69 446 VAL A C 1
ATOM 3585 O O . VAL A 1 446 ? -11.488 14.466 33.016 1.00 69.69 446 VAL A O 1
ATOM 3588 N N . LEU A 1 447 ? -13.263 13.872 31.795 1.00 72.44 447 LEU A N 1
ATOM 3589 C CA . LEU A 1 447 ? -12.535 13.942 30.524 1.00 72.44 447 LEU A CA 1
ATOM 3590 C C . LEU A 1 447 ? -12.124 15.370 30.149 1.00 72.44 447 LEU A C 1
ATOM 3592 O O . LEU A 1 447 ? -11.100 15.540 29.480 1.00 72.44 447 LEU A O 1
ATOM 3596 N N . LYS A 1 448 ? -12.904 16.378 30.559 1.00 70.94 448 LYS A N 1
ATOM 3597 C CA . LYS A 1 448 ? -12.584 17.802 30.397 1.00 70.94 448 LYS A CA 1
ATOM 3598 C C . LYS A 1 448 ? -11.361 18.193 31.223 1.00 70.94 448 LYS A C 1
ATOM 3600 O O . LYS A 1 448 ? -10.436 18.773 30.665 1.00 70.94 448 LYS A O 1
ATOM 3605 N N . ALA A 1 449 ? -11.314 17.797 32.496 1.00 68.69 449 ALA A N 1
ATOM 3606 C CA . ALA A 1 449 ? -10.175 18.052 33.382 1.00 68.69 449 ALA A CA 1
ATOM 3607 C C . ALA A 1 449 ? -8.864 17.428 32.867 1.00 68.69 449 ALA A C 1
ATOM 3609 O O . ALA A 1 449 ? -7.791 17.997 33.035 1.00 68.69 449 ALA A O 1
ATOM 3610 N N . GLU A 1 450 ? -8.955 16.284 32.188 1.00 69.75 450 GLU A N 1
ATOM 3611 C CA . GLU A 1 450 ? -7.811 15.565 31.615 1.00 69.75 450 GLU A CA 1
ATOM 3612 C C . GLU A 1 450 ? -7.352 16.080 30.234 1.00 69.75 450 GLU A C 1
ATOM 3614 O O . GLU A 1 450 ? -6.383 15.571 29.667 1.00 69.75 450 GLU A O 1
ATOM 3619 N N . GLY A 1 451 ? -8.058 17.044 29.633 1.00 68.81 451 GLY A N 1
ATOM 3620 C CA . GLY A 1 451 ? -7.665 17.646 28.353 1.00 68.81 451 GLY A CA 1
ATOM 3621 C C . GLY A 1 451 ? -7.693 16.700 27.140 1.00 68.81 451 GLY A C 1
ATOM 3622 O O . GLY A 1 451 ? -7.076 16.991 26.113 1.00 68.81 451 GLY A O 1
ATOM 3623 N N . ASN A 1 452 ? -8.393 15.556 27.202 1.00 77.12 452 ASN A N 1
ATOM 3624 C CA . ASN A 1 452 ? -8.469 14.616 26.076 1.00 77.12 452 ASN A CA 1
ATOM 3625 C C . ASN A 1 452 ? -9.688 14.863 25.172 1.00 77.12 452 ASN A C 1
ATOM 3627 O O . ASN A 1 452 ? -10.675 14.122 25.212 1.00 77.12 452 ASN A O 1
ATOM 3631 N N . LEU A 1 453 ? -9.581 15.858 24.288 1.00 79.50 453 LEU A N 1
ATOM 3632 C CA . LEU A 1 453 ? -10.664 16.274 23.387 1.00 79.50 453 LEU A CA 1
ATOM 3633 C C . LEU A 1 453 ? -11.232 15.133 22.520 1.00 79.50 453 LEU A C 1
ATOM 3635 O O . LEU A 1 453 ? -12.434 15.064 22.282 1.00 79.50 453 LEU A O 1
ATOM 3639 N N . ARG A 1 454 ? -10.397 14.185 22.070 1.00 82.25 454 ARG A N 1
ATOM 3640 C CA . ARG A 1 454 ? -10.873 13.037 21.273 1.00 82.25 454 ARG A CA 1
ATOM 3641 C C . ARG A 1 454 ? -11.840 12.152 22.058 1.00 82.25 454 ARG A C 1
ATOM 3643 O O . ARG A 1 454 ? -12.848 11.720 21.504 1.00 82.25 454 ARG A O 1
ATOM 3650 N N . SER A 1 455 ? -11.528 11.887 23.326 1.00 82.38 455 SER A N 1
ATOM 3651 C CA . SER A 1 455 ? -12.382 11.068 24.191 1.00 82.38 455 SER A CA 1
ATOM 3652 C C . SER A 1 455 ? -13.694 11.795 24.484 1.00 82.38 455 SER A C 1
ATOM 3654 O O . SER A 1 455 ? -14.747 11.168 24.441 1.00 82.38 455 SER A O 1
ATOM 3656 N N . GLN A 1 456 ? -13.640 13.117 24.693 1.00 82.75 456 GLN A N 1
ATOM 3657 C CA . GLN A 1 456 ? -14.821 13.969 24.890 1.00 82.75 456 GLN A CA 1
ATOM 3658 C C . GLN A 1 456 ? -15.746 13.945 23.662 1.00 82.75 456 GLN A C 1
ATOM 3660 O O . GLN A 1 456 ? -16.937 13.675 23.791 1.00 82.75 456 GLN A O 1
ATOM 3665 N N . LEU A 1 457 ? -15.192 14.126 22.457 1.00 85.50 457 LEU A N 1
ATOM 3666 C CA . LEU A 1 457 ? -15.936 14.072 21.194 1.00 85.50 457 LEU A CA 1
ATOM 3667 C C . LEU A 1 457 ? -16.611 12.713 20.972 1.00 85.50 457 LEU A C 1
ATOM 3669 O O . LEU A 1 457 ? -17.771 12.647 20.569 1.00 85.50 457 LEU A O 1
ATOM 3673 N N . LEU A 1 458 ? -15.903 11.614 21.242 1.00 85.19 458 LEU A N 1
ATOM 3674 C CA . LEU A 1 458 ? -16.466 10.269 21.107 1.00 85.19 458 LEU A CA 1
ATOM 3675 C C . LEU A 1 458 ? -17.536 9.976 22.165 1.00 85.19 458 LEU A C 1
ATOM 3677 O O . LEU A 1 458 ? -18.531 9.330 21.839 1.00 85.19 458 LEU A O 1
ATOM 3681 N N . LEU A 1 459 ? -17.360 10.471 23.396 1.00 84.00 459 LEU A N 1
ATOM 3682 C CA . LEU A 1 459 ? -18.382 10.382 24.436 1.00 84.00 459 LEU A CA 1
ATOM 3683 C C . LEU A 1 459 ? -19.637 11.159 24.018 1.00 84.00 459 LEU A C 1
ATOM 3685 O O . LEU A 1 459 ? -20.729 10.607 24.077 1.00 84.00 459 LEU A O 1
ATOM 3689 N N . GLY A 1 460 ? -19.481 12.378 23.492 1.00 84.25 460 GLY A N 1
ATOM 3690 C CA . GLY A 1 460 ? -20.580 13.173 22.936 1.00 84.25 460 GLY A CA 1
ATOM 3691 C C . GLY A 1 460 ? -21.377 12.410 21.881 1.00 84.25 460 GLY A C 1
ATOM 3692 O O . GLY A 1 460 ? -22.600 12.326 21.966 1.00 84.25 460 GLY A O 1
ATOM 3693 N N . ARG A 1 461 ? -20.686 11.766 20.932 1.00 85.69 461 ARG A N 1
ATOM 3694 C CA . ARG A 1 461 ? -21.328 10.936 19.898 1.00 85.69 461 ARG A CA 1
ATOM 3695 C C . ARG A 1 461 ? -22.100 9.759 20.488 1.00 85.69 461 ARG A C 1
ATOM 3697 O O . ARG A 1 461 ? -23.202 9.476 20.033 1.00 85.69 461 ARG A O 1
ATOM 3704 N N . TRP A 1 462 ? -21.558 9.095 21.507 1.00 82.38 462 TRP A N 1
ATOM 3705 C CA . TRP A 1 462 ? -22.270 8.016 22.193 1.00 82.38 462 TRP A CA 1
ATOM 3706 C C . TRP A 1 462 ? -23.555 8.507 22.875 1.00 82.38 462 TRP A C 1
ATOM 3708 O O . TRP A 1 462 ? -24.589 7.849 22.755 1.00 82.38 462 TRP A O 1
ATOM 3718 N N . ILE A 1 463 ? -23.512 9.671 23.530 1.00 79.62 463 ILE A N 1
ATOM 3719 C CA . ILE A 1 463 ? -24.670 10.281 24.203 1.00 79.62 463 ILE A CA 1
ATOM 3720 C C . ILE A 1 463 ? -25.787 10.544 23.202 1.00 79.62 463 ILE A C 1
ATOM 3722 O O . ILE A 1 463 ? -26.913 10.101 23.413 1.00 79.62 463 ILE A O 1
ATOM 3726 N N . ILE A 1 464 ? -25.454 11.193 22.085 1.00 81.31 464 ILE A N 1
ATOM 3727 C CA . ILE A 1 464 ? -26.403 11.498 21.007 1.00 81.31 464 ILE A CA 1
ATOM 3728 C C . ILE A 1 464 ? -27.084 10.227 20.492 1.00 81.31 464 ILE A C 1
ATOM 3730 O O . ILE A 1 464 ? -28.273 10.246 20.202 1.00 81.31 464 ILE A O 1
ATOM 3734 N N . GLN A 1 465 ? -26.341 9.124 20.389 1.00 78.12 465 GLN A N 1
ATOM 3735 C CA . GLN A 1 465 ? -26.851 7.860 19.856 1.00 78.12 465 GLN A CA 1
ATOM 3736 C C . GLN A 1 465 ? -27.622 7.005 20.870 1.00 78.12 465 GLN A C 1
ATOM 3738 O O . GLN A 1 465 ? -28.369 6.127 20.450 1.00 78.12 465 GLN A O 1
ATOM 3743 N N . SER A 1 466 ? -27.406 7.200 22.174 1.00 69.75 466 SER A N 1
ATOM 3744 C CA . SER A 1 466 ? -27.911 6.287 23.217 1.00 69.75 466 SER A CA 1
ATOM 3745 C C . SER A 1 466 ? -28.966 6.911 24.125 1.00 69.75 466 SER A C 1
ATOM 3747 O O . SER A 1 466 ? -29.617 6.197 24.883 1.00 69.75 466 SER A O 1
ATOM 3749 N N . MET A 1 467 ? -29.122 8.236 24.084 1.00 70.44 467 MET A N 1
ATOM 3750 C CA . MET A 1 467 ? -30.010 8.982 24.974 1.00 70.44 467 MET A CA 1
ATOM 3751 C C . MET A 1 467 ? -31.191 9.599 24.225 1.00 70.44 467 MET A C 1
ATOM 3753 O O . MET A 1 467 ? -31.372 10.821 24.187 1.00 70.44 467 MET A O 1
ATOM 3757 N N . ASP A 1 468 ? -32.031 8.736 23.656 1.00 66.19 468 ASP A N 1
ATOM 3758 C CA . ASP A 1 468 ? -33.221 9.159 22.912 1.00 66.19 468 ASP A CA 1
ATOM 3759 C C . ASP A 1 468 ? -34.231 9.929 23.783 1.00 66.19 468 ASP A C 1
ATOM 3761 O O . ASP A 1 468 ? -34.938 10.786 23.256 1.00 66.19 468 ASP A O 1
ATOM 3765 N N . ASN A 1 469 ? -34.226 9.719 25.105 1.00 67.25 469 ASN A N 1
ATOM 3766 C CA . ASN A 1 469 ? -35.171 10.334 26.048 1.00 67.25 469 ASN A CA 1
ATOM 3767 C C . ASN A 1 469 ? -34.754 11.722 26.567 1.00 67.25 469 ASN A C 1
ATOM 3769 O O . ASN A 1 469 ? -35.534 12.369 27.262 1.00 67.25 469 ASN A O 1
ATOM 3773 N N . LEU A 1 470 ? -33.538 12.195 26.273 1.00 72.69 470 LEU A N 1
ATOM 3774 C CA . LEU A 1 470 ? -33.121 13.538 26.689 1.00 72.69 470 LEU A CA 1
ATOM 3775 C C . LEU A 1 470 ? -33.883 14.610 25.915 1.00 72.69 470 LEU A C 1
ATOM 3777 O O . LEU A 1 470 ? -34.004 14.517 24.695 1.00 72.69 470 LEU A O 1
ATOM 3781 N N . SER A 1 471 ? -34.305 15.680 26.588 1.00 80.00 471 SER A N 1
ATOM 3782 C CA . SER A 1 471 ? -34.845 16.857 25.904 1.00 80.00 471 SER A CA 1
ATOM 3783 C C . SER A 1 471 ? -33.779 17.500 25.003 1.00 80.00 471 SER A C 1
ATOM 3785 O O . SER A 1 471 ? -32.575 17.377 25.245 1.00 80.00 471 SER A O 1
ATOM 3787 N N . THR A 1 472 ? -34.199 18.181 23.935 1.00 83.31 472 THR A N 1
ATOM 3788 C CA . THR A 1 472 ? -33.270 18.897 23.044 1.00 83.31 472 THR A CA 1
ATOM 3789 C C . THR A 1 472 ? -32.386 19.917 23.789 1.00 83.31 472 THR A C 1
ATOM 3791 O O . THR A 1 472 ? -31.179 19.907 23.542 1.00 83.31 472 THR A O 1
ATOM 3794 N N . PRO A 1 473 ? -32.906 20.731 24.736 1.00 81.12 473 PRO A N 1
ATOM 3795 C CA . PRO A 1 473 ? -32.073 21.624 25.545 1.00 81.12 473 PRO A CA 1
ATOM 3796 C C . PRO A 1 473 ? -31.023 20.879 26.376 1.00 81.12 473 PRO A C 1
ATOM 3798 O O . PRO A 1 473 ? -29.856 21.255 26.350 1.00 81.12 473 PRO A O 1
ATOM 3801 N N . ALA A 1 474 ? -31.407 19.778 27.032 1.00 76.94 474 ALA A N 1
ATOM 3802 C CA . ALA A 1 474 ? -30.477 18.983 27.832 1.00 76.94 474 ALA A CA 1
ATOM 3803 C C . ALA A 1 474 ? -29.375 18.349 26.968 1.00 76.94 474 ALA A C 1
ATOM 3805 O O . ALA A 1 474 ? -28.214 18.307 27.367 1.00 76.94 474 ALA A O 1
ATOM 3806 N N . LEU A 1 475 ? -29.707 17.893 25.754 1.00 80.19 475 LEU A N 1
ATOM 3807 C CA . LEU A 1 475 ? -28.712 17.365 24.819 1.00 80.19 475 LEU A CA 1
ATOM 3808 C C . LEU A 1 475 ? -27.706 18.451 24.404 1.00 80.19 475 LEU A C 1
ATOM 3810 O O . LEU A 1 475 ? -26.505 18.189 24.369 1.00 80.19 475 LEU A O 1
ATOM 3814 N N . TRP A 1 476 ? -28.175 19.670 24.118 1.00 82.62 476 TRP A N 1
ATOM 3815 C CA . TRP A 1 476 ? -27.300 20.804 23.808 1.00 82.62 476 TRP A CA 1
ATOM 3816 C C . TRP A 1 476 ? -26.385 21.166 24.972 1.00 82.62 476 TRP A C 1
ATOM 3818 O O . TRP A 1 476 ? -25.184 21.312 24.761 1.00 82.62 476 TRP A O 1
ATOM 3828 N N . GLU A 1 477 ? -26.929 21.248 26.183 1.00 80.19 477 GLU A N 1
ATOM 3829 C CA . GLU A 1 477 ? -26.173 21.540 27.401 1.00 80.19 477 GLU A CA 1
ATOM 3830 C C . GLU A 1 477 ? -25.094 20.477 27.663 1.00 80.19 477 GLU A C 1
ATOM 3832 O O . GLU A 1 477 ? -23.938 20.791 27.942 1.00 80.19 477 GLU A O 1
ATOM 3837 N N . MET A 1 478 ? -25.420 19.194 27.485 1.00 76.81 478 MET A N 1
ATOM 3838 C CA . MET A 1 478 ? -24.445 18.108 27.629 1.00 76.81 478 MET A CA 1
ATOM 3839 C C . MET A 1 478 ? -23.314 18.195 26.599 1.00 76.81 478 MET A C 1
ATOM 3841 O O . MET A 1 478 ? -22.154 17.953 26.934 1.00 76.81 478 MET A O 1
ATOM 3845 N N . ILE A 1 479 ? -23.622 18.558 25.353 1.00 82.56 479 ILE A N 1
ATOM 3846 C CA . ILE A 1 479 ? -22.604 18.741 24.313 1.00 82.56 479 ILE A CA 1
ATOM 3847 C C . ILE A 1 479 ? -21.765 19.997 24.561 1.00 82.56 479 ILE A C 1
ATOM 3849 O O . ILE A 1 479 ? -20.551 19.946 24.378 1.00 82.56 479 ILE A O 1
ATOM 3853 N N . GLN A 1 480 ? -22.372 21.090 25.024 1.00 79.12 480 GLN A N 1
ATOM 3854 C CA . GLN A 1 480 ? -21.674 22.308 25.450 1.00 79.12 480 GLN A CA 1
ATOM 3855 C C . GLN A 1 480 ? -20.705 22.037 26.604 1.00 79.12 480 GLN A C 1
ATOM 3857 O O . GLN A 1 480 ? -19.593 22.551 26.622 1.00 79.12 480 GLN A O 1
ATOM 3862 N N . ASN A 1 481 ? -21.083 21.167 27.537 1.00 75.25 481 ASN A N 1
ATOM 3863 C CA . ASN A 1 481 ? -20.201 20.766 28.628 1.00 75.25 481 ASN A CA 1
ATOM 3864 C C . ASN A 1 481 ? -19.015 19.906 28.155 1.00 75.25 481 ASN A C 1
ATOM 3866 O O . ASN A 1 481 ? -17.950 19.938 28.775 1.00 75.25 481 ASN A O 1
ATOM 3870 N N . LEU A 1 482 ? -19.178 19.167 27.053 1.00 74.81 482 LEU A N 1
ATOM 3871 C CA . LEU A 1 482 ? -18.152 18.301 26.465 1.00 74.81 482 LEU A CA 1
ATOM 3872 C C . LEU A 1 482 ? -17.220 18.996 25.478 1.00 74.81 482 LEU A C 1
ATOM 3874 O O . LEU A 1 482 ? -16.110 18.517 25.263 1.00 74.81 482 LEU A O 1
ATOM 3878 N N . LEU A 1 483 ? -17.672 20.070 24.842 1.00 73.81 483 LEU A N 1
ATOM 3879 C CA . LEU A 1 483 ? -16.928 20.777 23.813 1.00 73.81 483 LEU A CA 1
ATOM 3880 C C . LEU A 1 483 ? -16.637 22.206 24.253 1.00 73.81 483 LEU A C 1
ATOM 3882 O O . LEU A 1 483 ? -17.571 22.919 24.611 1.00 73.81 483 LEU A O 1
ATOM 3886 N N . PRO A 1 484 ? -15.397 22.695 24.111 1.00 68.19 484 PRO A N 1
ATOM 3887 C CA . PRO A 1 484 ? -15.145 24.124 24.190 1.00 68.19 484 PRO A CA 1
ATOM 3888 C C . PRO A 1 484 ? -15.672 24.777 22.899 1.00 68.19 484 PRO A C 1
ATOM 3890 O O . PRO A 1 484 ? -14.925 25.010 21.951 1.00 68.19 484 PRO A O 1
ATOM 3893 N N . LEU A 1 485 ? -16.992 25.001 22.814 1.00 67.00 485 LEU A N 1
ATOM 3894 C CA . LEU A 1 485 ? -17.637 25.569 21.620 1.00 67.00 485 LEU A CA 1
ATOM 3895 C C . LEU A 1 485 ? -17.073 26.953 21.264 1.00 67.00 485 LEU A C 1
ATOM 3897 O O . LEU A 1 485 ? -17.005 27.313 20.091 1.00 67.00 485 LEU A O 1
ATOM 3901 N N . GLU A 1 486 ? -16.632 27.694 22.275 1.00 66.56 486 GLU A N 1
ATOM 3902 C CA . GLU A 1 486 ? -16.015 29.014 22.148 1.00 66.56 486 GLU A CA 1
ATOM 3903 C C . GLU A 1 486 ? -14.616 28.933 21.505 1.00 66.56 486 GLU A C 1
ATOM 3905 O O . GLU A 1 486 ? -14.245 29.794 20.710 1.00 66.56 486 GLU A O 1
ATOM 3910 N N . GLU A 1 487 ? -13.888 27.833 21.718 1.00 69.06 487 GLU A N 1
ATOM 3911 C CA . GLU A 1 487 ? -12.522 27.597 21.218 1.00 69.06 487 GLU A CA 1
ATOM 3912 C C . GLU A 1 487 ? -12.496 26.724 19.947 1.00 69.06 487 GLU A C 1
ATOM 3914 O O . GLU A 1 487 ? -11.444 26.259 19.501 1.00 69.06 487 GLU A O 1
ATOM 3919 N N . LEU A 1 488 ? -13.644 26.502 19.290 1.00 68.50 488 LEU A N 1
ATOM 3920 C CA . LEU A 1 488 ? -13.712 25.741 18.028 1.00 68.50 488 LEU A CA 1
ATOM 3921 C C . LEU A 1 488 ? -12.785 26.304 16.941 1.00 68.50 488 LEU A C 1
ATOM 3923 O O . LEU A 1 488 ? -12.364 25.575 16.037 1.00 68.50 488 LEU A O 1
ATOM 3927 N N . HIS A 1 489 ? -12.472 27.597 17.024 1.00 67.25 489 HIS A N 1
ATOM 3928 C CA . HIS A 1 489 ? -11.573 28.320 16.134 1.00 67.25 489 HIS A CA 1
ATOM 3929 C C . HIS A 1 489 ? -10.078 28.045 16.391 1.00 67.25 489 HIS A C 1
ATOM 3931 O O . HIS A 1 489 ? -9.262 28.388 15.541 1.00 67.25 489 HIS A O 1
ATOM 3937 N N . GLU A 1 490 ? -9.722 27.346 17.471 1.00 70.56 490 GLU A N 1
ATOM 3938 C CA . GLU A 1 490 ? -8.335 26.994 17.819 1.00 70.56 490 GLU A CA 1
ATOM 3939 C C . GLU A 1 490 ? -8.014 25.509 17.573 1.00 70.56 490 GLU A C 1
ATOM 3941 O O . GLU A 1 490 ? -6.855 25.099 17.532 1.00 70.56 490 GLU A O 1
ATOM 3946 N N . LEU A 1 491 ? -9.034 24.678 17.323 1.00 74.56 491 LEU A N 1
ATOM 3947 C CA . LEU A 1 491 ? -8.852 23.235 17.127 1.00 74.56 491 LEU A CA 1
ATOM 3948 C C . LEU A 1 491 ? -8.030 22.885 15.878 1.00 74.56 491 LEU A C 1
ATOM 3950 O O . LEU A 1 491 ? -8.237 23.454 14.809 1.00 74.56 491 LEU A O 1
ATOM 3954 N N . ALA A 1 492 ? -7.150 21.885 15.990 1.00 75.75 492 ALA A N 1
ATOM 3955 C CA . ALA A 1 492 ? -6.375 21.364 14.861 1.00 75.75 492 ALA A CA 1
ATOM 3956 C C . ALA A 1 492 ? -7.236 20.506 13.895 1.00 75.75 492 ALA A C 1
ATOM 3958 O O . ALA A 1 492 ? -8.184 19.848 14.346 1.00 75.75 492 ALA A O 1
ATOM 3959 N N . PRO A 1 493 ? -6.863 20.397 12.599 1.00 74.25 493 PRO A N 1
ATOM 3960 C CA . PRO A 1 493 ? -7.609 19.654 11.572 1.00 74.25 493 PRO A CA 1
ATOM 3961 C C . PRO A 1 493 ? -8.136 18.258 11.953 1.00 74.25 493 PRO A C 1
ATOM 3963 O O . PRO A 1 493 ? -9.321 18.005 11.736 1.00 74.25 493 PRO A O 1
ATOM 3966 N N . PRO A 1 494 ? -7.346 17.345 12.562 1.00 74.38 494 PRO A N 1
ATOM 3967 C CA . PRO A 1 494 ? -7.839 16.001 12.880 1.00 74.38 494 PRO A CA 1
ATOM 3968 C C . PRO A 1 494 ? -8.950 15.985 13.942 1.00 74.38 494 PRO A C 1
ATOM 3970 O O . PRO A 1 494 ? -9.718 15.028 14.011 1.00 74.38 494 PRO A O 1
ATOM 3973 N N . TYR A 1 495 ? -9.057 17.022 14.779 1.00 79.25 495 TYR A N 1
ATOM 3974 C CA . TYR A 1 495 ? -10.156 17.148 15.739 1.00 79.25 495 TYR A CA 1
ATOM 3975 C C . TYR A 1 495 ? -11.392 17.774 15.095 1.00 79.25 495 TYR A C 1
ATOM 3977 O O . TYR A 1 495 ? -12.502 17.353 15.410 1.00 79.25 495 TYR A O 1
ATOM 3985 N N . LEU A 1 496 ? -11.210 18.693 14.138 1.00 81.19 496 LEU A N 1
ATOM 3986 C CA . LEU A 1 496 ? -12.311 19.281 13.372 1.00 81.19 496 LEU A CA 1
ATOM 3987 C C . LEU A 1 496 ? -13.123 18.212 12.626 1.00 81.19 496 LEU A C 1
ATOM 3989 O O . LEU A 1 496 ? -14.348 18.286 12.629 1.00 81.19 496 LEU A O 1
ATOM 3993 N N . GLU A 1 497 ? -12.486 17.180 12.063 1.00 82.06 497 GLU A N 1
ATOM 3994 C CA . GLU A 1 497 ? -13.195 16.054 11.426 1.00 82.06 497 GLU A CA 1
ATOM 3995 C C . GLU A 1 497 ? -14.130 15.317 12.400 1.00 82.06 497 GLU A C 1
ATOM 3997 O O . GLU A 1 497 ? -15.281 15.012 12.078 1.00 82.06 497 GLU A O 1
ATOM 4002 N N . HIS A 1 498 ? -13.658 15.059 13.622 1.00 82.06 498 HIS A N 1
ATOM 4003 C CA . HIS A 1 498 ? -14.457 14.417 14.666 1.00 82.06 498 HIS A CA 1
ATOM 4004 C C . HIS A 1 498 ? -15.593 15.320 15.165 1.00 82.06 498 HIS A C 1
ATOM 4006 O O . HIS A 1 498 ? -16.698 14.829 15.409 1.00 82.06 498 HIS A O 1
ATOM 4012 N N . THR A 1 499 ? -15.349 16.626 15.262 1.00 85.50 499 THR A N 1
ATOM 4013 C CA . THR A 1 499 ? -16.358 17.631 15.612 1.00 85.50 499 THR A CA 1
ATOM 4014 C C . THR A 1 499 ? -17.444 17.747 14.537 1.00 85.50 499 THR A C 1
ATOM 4016 O O . THR A 1 499 ? -18.628 17.809 14.863 1.00 85.50 499 THR A O 1
ATOM 4019 N N . ILE A 1 500 ? -17.080 17.693 13.250 1.00 86.88 500 ILE A N 1
ATOM 4020 C CA . ILE A 1 500 ? -18.047 17.656 12.141 1.00 86.88 500 ILE A CA 1
ATOM 4021 C C . ILE A 1 500 ? -18.955 16.432 12.271 1.00 86.88 500 ILE A C 1
ATOM 4023 O O . ILE A 1 500 ? -20.174 16.571 12.183 1.00 86.88 500 ILE A O 1
ATOM 4027 N N . ALA A 1 501 ? -18.381 15.251 12.519 1.00 87.06 501 ALA A N 1
ATOM 4028 C CA . ALA A 1 501 ? -19.158 14.025 12.693 1.00 87.06 501 ALA A CA 1
ATOM 4029 C C . ALA A 1 501 ? -20.131 14.113 13.884 1.00 87.06 501 ALA A C 1
ATOM 4031 O O . ALA A 1 501 ? -21.269 13.665 13.778 1.00 87.06 501 ALA A O 1
ATOM 4032 N N . LEU A 1 502 ? -19.717 14.731 14.996 1.00 89.81 502 LEU A N 1
ATOM 4033 C CA . LEU A 1 502 ? -20.594 14.988 16.142 1.00 89.81 502 LEU A CA 1
ATOM 4034 C C . LEU A 1 502 ? -21.783 15.887 15.765 1.00 89.81 502 LEU A C 1
ATOM 4036 O O . LEU A 1 502 ? -22.924 15.556 16.077 1.00 89.81 502 LEU A O 1
ATOM 4040 N N . PHE A 1 503 ? -21.537 17.006 15.077 1.00 91.25 503 PHE A N 1
ATOM 4041 C CA . PHE A 1 503 ? -22.604 17.924 14.667 1.00 91.25 503 PHE A CA 1
ATOM 4042 C C . PHE A 1 503 ? -23.540 17.331 13.610 1.00 91.25 503 PHE A C 1
ATOM 4044 O O . PHE A 1 503 ? -24.733 17.635 13.600 1.00 91.25 503 PHE A O 1
ATOM 4051 N N . GLN A 1 504 ? -23.025 16.459 12.742 1.00 90.06 504 GLN A N 1
ATOM 4052 C CA . GLN A 1 504 ? -23.851 15.682 11.820 1.00 90.06 504 GLN A CA 1
ATOM 4053 C C . GLN A 1 504 ? -24.777 14.721 12.574 1.00 90.06 504 GLN A C 1
ATOM 4055 O O . GLN A 1 504 ? -25.974 14.691 12.282 1.00 90.06 504 GLN A O 1
ATOM 4060 N N . ASP A 1 505 ? -24.254 14.000 13.572 1.00 88.94 505 ASP A N 1
ATOM 4061 C CA . ASP A 1 505 ? -25.056 13.113 14.420 1.00 88.94 505 ASP A CA 1
ATOM 4062 C C . ASP A 1 505 ? -26.124 13.907 15.203 1.00 88.94 505 ASP A C 1
ATOM 4064 O O . ASP A 1 505 ? -27.290 13.510 15.219 1.00 88.94 505 ASP A O 1
ATOM 4068 N N . LEU A 1 506 ? -25.772 15.072 15.770 1.00 90.31 506 LEU A N 1
ATOM 4069 C CA . LEU A 1 506 ? -26.717 15.980 16.445 1.00 90.31 506 LEU A CA 1
ATOM 4070 C C . LEU A 1 506 ? -27.837 16.443 15.522 1.00 90.31 506 LEU A C 1
ATOM 4072 O O . LEU A 1 506 ? -29.015 16.332 15.857 1.00 90.31 506 LEU A O 1
ATOM 4076 N N . GLY A 1 507 ? -27.476 16.945 14.340 1.00 89.38 507 GLY A N 1
ATOM 4077 C CA . GLY A 1 507 ? -28.450 17.411 13.360 1.00 89.38 507 GLY A CA 1
ATOM 4078 C C . GLY A 1 507 ? -29.403 16.297 12.924 1.00 89.38 507 GLY A C 1
ATOM 4079 O O . GLY A 1 507 ? -30.594 16.546 12.740 1.00 89.38 507 GLY A O 1
ATOM 4080 N N . ALA A 1 508 ? -28.903 15.063 12.799 1.00 88.81 508 ALA A N 1
ATOM 4081 C CA . ALA A 1 508 ? -29.726 13.902 12.482 1.00 88.81 508 ALA A CA 1
ATOM 4082 C C . ALA A 1 508 ? -30.713 13.564 13.611 1.00 88.81 508 ALA A C 1
ATOM 4084 O O . ALA A 1 508 ? -31.881 13.301 13.325 1.00 88.81 508 ALA A O 1
ATOM 4085 N N . VAL A 1 509 ? -30.281 13.609 14.876 1.00 88.81 509 VAL A N 1
ATOM 4086 C CA . VAL A 1 509 ? -31.156 13.359 16.034 1.00 88.81 509 VAL A CA 1
ATOM 4087 C C . VAL A 1 509 ? -32.216 14.446 16.185 1.00 88.81 509 VAL A C 1
ATOM 4089 O O . VAL A 1 509 ? -33.394 14.122 16.309 1.00 88.81 509 VAL A O 1
ATOM 4092 N N . PHE A 1 510 ? -31.856 15.727 16.083 1.00 90.94 510 PHE A N 1
ATOM 4093 C CA . PHE A 1 510 ? -32.839 16.813 16.167 1.00 90.94 510 PHE A CA 1
ATOM 4094 C C . PHE A 1 510 ? -33.859 16.776 15.034 1.00 90.94 510 PHE A C 1
ATOM 4096 O O . PHE A 1 510 ? -35.041 17.005 15.271 1.00 90.94 510 PHE A O 1
ATOM 4103 N N . LYS A 1 511 ? -33.436 16.391 13.824 1.00 89.19 511 LYS A N 1
ATOM 4104 C CA . LYS A 1 511 ? -34.360 16.186 12.706 1.00 89.19 511 LYS A CA 1
ATOM 4105 C C . LYS A 1 511 ? -35.354 15.051 12.975 1.00 89.19 511 LYS A C 1
ATOM 4107 O O . LYS A 1 511 ? -36.503 15.177 12.581 1.00 89.19 511 LYS A O 1
ATOM 4112 N N . ARG A 1 512 ? -34.941 13.966 13.647 1.00 87.62 512 ARG A N 1
ATOM 4113 C CA . ARG A 1 512 ? -35.855 12.879 14.063 1.00 87.62 512 ARG A CA 1
ATOM 4114 C C . ARG A 1 512 ? -36.843 13.308 15.149 1.00 87.62 512 ARG A C 1
ATOM 4116 O O . ARG A 1 512 ? -37.884 12.683 15.280 1.00 87.62 512 ARG A O 1
ATOM 4123 N N . ARG A 1 513 ? -36.504 14.343 15.921 1.00 86.94 513 ARG A N 1
ATOM 4124 C CA . ARG A 1 513 ? -37.337 14.928 16.984 1.00 86.94 513 ARG A CA 1
ATOM 4125 C C . ARG A 1 513 ? -38.167 16.129 16.513 1.00 86.94 513 ARG A C 1
ATOM 4127 O O . ARG A 1 513 ? -38.692 16.855 17.347 1.00 86.94 513 ARG A O 1
ATOM 4134 N N . ASP A 1 514 ? -38.209 16.384 15.205 1.00 87.38 514 ASP A N 1
ATOM 4135 C CA . ASP A 1 514 ? -38.869 17.539 14.581 1.00 87.38 514 ASP A CA 1
ATOM 4136 C C . ASP A 1 514 ? -38.411 18.931 15.070 1.00 87.38 514 ASP A C 1
ATOM 4138 O O . ASP A 1 514 ? -39.025 19.950 14.745 1.00 87.38 514 ASP A O 1
ATOM 4142 N N . ASP A 1 515 ? -37.257 19.033 15.741 1.00 89.62 515 ASP A N 1
ATOM 4143 C CA . ASP A 1 515 ? -36.649 20.319 16.090 1.00 89.62 515 ASP A CA 1
ATOM 4144 C C . ASP A 1 515 ? -35.785 20.842 14.934 1.00 89.62 515 ASP A C 1
ATOM 4146 O O . ASP A 1 515 ? -34.561 20.662 14.865 1.00 89.62 515 ASP A O 1
ATOM 4150 N N . ARG A 1 516 ? -36.447 21.521 13.994 1.00 90.12 516 ARG A N 1
ATOM 4151 C CA . ARG A 1 516 ? -35.794 22.102 12.814 1.00 90.12 516 ARG A CA 1
ATOM 4152 C C . ARG A 1 516 ? -34.770 23.178 13.177 1.00 90.12 516 ARG A C 1
ATOM 4154 O O . ARG A 1 516 ? -33.743 23.266 12.507 1.00 90.12 516 ARG A O 1
ATOM 4161 N N . ARG A 1 517 ? -35.017 23.986 14.215 1.00 92.38 517 ARG A N 1
ATOM 4162 C CA . ARG A 1 517 ? -34.120 25.090 14.607 1.00 92.38 517 ARG A CA 1
ATOM 4163 C C . ARG A 1 517 ? -32.790 24.539 15.113 1.00 92.38 517 ARG A C 1
ATOM 4165 O O . ARG A 1 517 ? -31.742 24.898 14.575 1.00 92.38 517 ARG A O 1
ATOM 4172 N N . SER A 1 518 ? -32.839 23.593 16.048 1.00 89.88 518 SER A N 1
ATOM 4173 C CA . SER A 1 518 ? -31.644 22.921 16.567 1.00 89.88 518 SER A CA 1
ATOM 4174 C C . SER A 1 518 ? -30.916 22.120 15.485 1.00 89.88 518 SER A C 1
ATOM 4176 O O . SER A 1 518 ? -29.686 22.143 15.416 1.00 89.88 518 SER A O 1
ATOM 4178 N N . ALA A 1 519 ? -31.652 21.459 14.582 1.00 89.75 519 ALA A N 1
ATOM 4179 C CA . ALA A 1 519 ? -31.049 20.746 13.457 1.00 89.75 519 ALA A CA 1
ATOM 4180 C C . ALA A 1 519 ? -30.278 21.689 12.514 1.00 89.75 519 ALA A C 1
ATOM 4182 O O . ALA A 1 519 ? -29.152 21.377 12.116 1.00 89.75 519 ALA A O 1
ATOM 4183 N N . HIS A 1 520 ? -30.847 22.854 12.182 1.00 91.06 520 HIS A N 1
ATOM 4184 C CA . HIS A 1 520 ? -30.171 23.869 11.371 1.00 91.06 520 HIS A CA 1
ATOM 4185 C C . HIS A 1 520 ? -28.934 24.438 12.070 1.00 91.06 520 HIS A C 1
ATOM 4187 O O . HIS A 1 520 ? -27.891 24.578 11.430 1.00 91.06 520 HIS A O 1
ATOM 4193 N N . GLN A 1 521 ? -29.017 24.705 13.374 1.00 91.88 521 GLN A N 1
ATOM 4194 C CA . GLN A 1 521 ? -27.886 25.188 14.166 1.00 91.88 521 GLN A CA 1
ATOM 4195 C C . GLN A 1 521 ? -26.731 24.175 14.199 1.00 91.88 521 GLN A C 1
ATOM 4197 O O . GLN A 1 521 ? -25.587 24.544 13.936 1.00 91.88 521 GLN A O 1
ATOM 4202 N N . ALA A 1 522 ? -27.012 22.889 14.435 1.00 90.38 522 ALA A N 1
ATOM 4203 C CA . ALA A 1 522 ? -25.990 21.841 14.414 1.00 90.38 522 ALA A CA 1
ATOM 4204 C C . ALA A 1 522 ? -25.319 21.727 13.033 1.00 90.38 522 ALA A C 1
ATOM 4206 O O . ALA A 1 522 ? -24.092 21.707 12.923 1.00 90.38 522 ALA A O 1
ATOM 4207 N N . GLN A 1 523 ? -26.106 21.739 11.953 1.00 91.06 523 GLN A N 1
ATOM 4208 C CA . GLN A 1 523 ? -25.565 21.726 10.589 1.00 91.06 523 GLN A CA 1
ATOM 4209 C C . GLN A 1 523 ? -24.715 22.964 10.282 1.00 91.06 523 GLN A C 1
ATOM 4211 O O . GLN A 1 523 ? -23.700 22.854 9.592 1.00 91.06 523 GLN A O 1
ATOM 4216 N N . TYR A 1 524 ? -25.114 24.135 10.780 1.00 90.81 524 TYR A N 1
ATOM 4217 C CA . TYR A 1 524 ? -24.357 25.372 10.626 1.00 90.81 524 TYR A CA 1
ATOM 4218 C C . TYR A 1 524 ? -22.978 25.277 11.291 1.00 90.81 524 TYR A C 1
ATOM 4220 O O . TYR A 1 524 ? -21.973 25.535 10.627 1.00 90.81 524 TYR A O 1
ATOM 4228 N N . LEU A 1 525 ? -22.913 24.813 12.543 1.00 87.81 525 LEU A N 1
ATOM 4229 C CA . LEU A 1 525 ? -21.649 24.599 13.258 1.00 87.81 525 LEU A CA 1
ATOM 4230 C C . LEU A 1 525 ? -20.752 23.576 12.539 1.00 87.81 525 LEU A C 1
ATOM 4232 O O . LEU A 1 525 ? -19.568 23.829 12.317 1.00 87.81 525 LEU A O 1
ATOM 4236 N N . GLY A 1 526 ? -21.323 22.468 12.051 1.00 86.69 526 GLY A N 1
ATOM 4237 C CA . GLY A 1 526 ? -20.586 21.494 11.237 1.00 86.69 526 GLY A CA 1
ATOM 4238 C C . GLY A 1 526 ? -20.012 22.095 9.944 1.00 86.69 526 GLY A C 1
ATOM 4239 O O . GLY A 1 526 ? -18.869 21.817 9.576 1.00 86.69 526 GLY A O 1
ATOM 4240 N N . ARG A 1 527 ? -20.764 22.973 9.264 1.00 87.81 527 ARG A N 1
ATOM 4241 C CA . ARG A 1 527 ? -20.286 23.690 8.067 1.00 87.81 527 ARG A CA 1
ATOM 4242 C C . ARG A 1 527 ? -19.172 24.684 8.390 1.00 87.81 527 ARG A C 1
ATOM 4244 O O . ARG A 1 527 ? -18.258 24.820 7.579 1.00 87.81 527 ARG A O 1
ATOM 4251 N N . GLN A 1 528 ? -19.223 25.363 9.537 1.00 85.50 528 GLN A N 1
ATOM 4252 C CA . GLN A 1 528 ? -18.141 26.252 9.972 1.00 85.50 528 GLN A CA 1
ATOM 4253 C C . GLN A 1 528 ? -16.828 25.480 10.160 1.00 85.50 528 GLN A C 1
ATOM 4255 O O . GLN A 1 528 ? -15.803 25.885 9.608 1.00 85.50 528 GLN A O 1
ATOM 4260 N N . CYS A 1 529 ? -16.866 24.324 10.832 1.00 84.75 529 CYS A N 1
ATOM 4261 C CA . CYS A 1 529 ? -15.695 23.453 10.971 1.00 84.75 529 CYS A CA 1
ATOM 4262 C C . CYS A 1 529 ? -15.163 22.977 9.606 1.00 84.75 529 CYS A C 1
ATOM 4264 O O . CYS A 1 529 ? -13.959 23.031 9.358 1.00 84.75 529 CYS A O 1
ATOM 4266 N N . LEU A 1 530 ? -16.051 22.571 8.689 1.00 83.81 530 LEU A N 1
ATOM 4267 C CA . LEU A 1 530 ? -15.668 22.105 7.351 1.00 83.81 530 LEU A CA 1
ATOM 4268 C C . LEU A 1 530 ? -14.980 23.198 6.520 1.00 83.81 530 LEU A C 1
ATOM 4270 O O . LEU A 1 530 ? -13.942 22.947 5.908 1.00 83.81 530 LEU A O 1
ATOM 4274 N N . ARG A 1 531 ? -15.529 24.420 6.514 1.00 83.62 531 ARG A N 1
ATOM 4275 C CA . ARG A 1 531 ? -14.929 25.568 5.807 1.00 83.62 531 ARG A CA 1
ATOM 4276 C C . ARG A 1 531 ? -13.502 25.832 6.268 1.00 83.62 531 ARG A C 1
ATOM 4278 O O . ARG A 1 531 ? -12.667 26.222 5.459 1.00 83.62 531 ARG A O 1
ATOM 4285 N N . ARG A 1 532 ? -13.215 25.592 7.545 1.00 78.06 532 ARG A N 1
ATOM 4286 C CA . ARG A 1 532 ? -11.890 25.793 8.119 1.00 78.06 532 ARG A CA 1
ATOM 4287 C C . ARG A 1 532 ? -10.898 24.709 7.701 1.00 78.06 532 ARG A C 1
ATOM 4289 O O . ARG A 1 532 ? -9.792 25.059 7.314 1.00 78.06 532 ARG A O 1
ATOM 4296 N N . ILE A 1 533 ? -11.306 23.437 7.662 1.00 77.81 533 ILE A N 1
ATOM 4297 C CA . ILE A 1 533 ? -10.475 22.354 7.096 1.00 77.81 533 ILE A CA 1
ATOM 4298 C C . ILE A 1 533 ? -10.114 22.666 5.638 1.00 77.81 533 ILE A C 1
ATOM 4300 O O . ILE A 1 533 ? -8.957 22.540 5.247 1.00 77.81 533 ILE A O 1
ATOM 4304 N N . ILE A 1 534 ? -11.086 23.124 4.843 1.00 77.19 534 ILE A N 1
ATOM 4305 C CA . ILE A 1 534 ? -10.864 23.503 3.440 1.00 77.19 534 ILE A CA 1
ATOM 4306 C C . ILE A 1 534 ? -9.953 24.740 3.346 1.00 77.19 534 ILE A C 1
ATOM 4308 O O . ILE A 1 534 ? -9.019 24.763 2.548 1.00 77.19 534 ILE A O 1
ATOM 4312 N N . GLY A 1 535 ? -10.176 25.755 4.187 1.00 68.31 535 GLY A N 1
ATOM 4313 C CA . GLY A 1 535 ? -9.362 26.972 4.232 1.00 68.31 535 GLY A CA 1
ATOM 4314 C C . GLY A 1 535 ? -7.913 26.730 4.672 1.00 68.31 535 GLY A C 1
ATOM 4315 O O . GLY A 1 535 ? -6.995 27.305 4.093 1.00 68.31 535 GLY A O 1
ATOM 4316 N N . GLU A 1 536 ? -7.684 25.856 5.653 1.00 59.84 536 GLU A N 1
ATOM 4317 C CA . GLU A 1 536 ? -6.347 25.435 6.094 1.00 59.84 536 GLU A CA 1
ATOM 4318 C C . GLU A 1 536 ? -5.686 24.486 5.083 1.00 59.84 536 GLU A C 1
ATOM 4320 O O . GLU A 1 536 ? -4.490 24.612 4.829 1.00 59.84 536 GLU A O 1
ATOM 4325 N N . GLY A 1 537 ? -6.453 23.609 4.427 1.00 54.03 537 GLY A N 1
ATOM 4326 C CA . GLY A 1 537 ? -5.981 22.775 3.318 1.00 54.03 537 GLY A CA 1
ATOM 4327 C C . GLY A 1 537 ? -5.489 23.604 2.128 1.00 54.03 537 GLY A C 1
ATOM 4328 O O . GLY A 1 537 ? -4.424 23.322 1.580 1.00 54.03 537 GLY A O 1
ATOM 4329 N N . ASN A 1 538 ? -6.191 24.692 1.801 1.00 46.25 538 ASN A N 1
ATOM 4330 C CA . ASN A 1 538 ? -5.765 25.642 0.772 1.00 46.25 538 ASN A CA 1
ATOM 4331 C C . ASN A 1 538 ? -4.517 26.435 1.196 1.00 46.25 538 ASN A C 1
ATOM 4333 O O . ASN A 1 538 ? -3.625 26.639 0.379 1.00 46.25 538 ASN A O 1
ATOM 4337 N N . LYS A 1 539 ? -4.386 26.817 2.475 1.00 47.75 539 LYS A N 1
ATOM 4338 C CA . LYS A 1 539 ? -3.152 27.439 3.000 1.00 47.75 539 LYS A CA 1
ATOM 4339 C C . LYS A 1 539 ? -1.963 26.469 3.047 1.00 47.75 539 LYS A C 1
ATOM 4341 O O . LYS A 1 539 ? -0.832 26.909 2.905 1.00 47.75 539 LYS A O 1
ATOM 4346 N N . ALA A 1 540 ? -2.195 25.167 3.226 1.00 39.53 540 ALA A N 1
ATOM 4347 C CA . ALA A 1 540 ? -1.146 24.144 3.224 1.00 39.53 540 ALA A CA 1
ATOM 4348 C C . ALA A 1 540 ? -0.679 23.753 1.806 1.00 39.53 540 ALA A C 1
ATOM 4350 O O . ALA A 1 540 ? 0.472 23.345 1.635 1.00 39.53 540 ALA A O 1
ATOM 4351 N N . PHE A 1 541 ? -1.546 23.898 0.796 1.00 33.03 541 PHE A N 1
ATOM 4352 C CA . PHE A 1 541 ? -1.185 23.762 -0.622 1.00 33.03 541 PHE A CA 1
ATOM 4353 C C . PHE A 1 541 ? -0.480 25.003 -1.184 1.00 33.03 541 PHE A C 1
ATOM 4355 O O . PHE A 1 541 ? 0.336 24.878 -2.095 1.00 33.03 541 PHE A O 1
ATOM 4362 N N . VAL A 1 542 ? -0.706 26.180 -0.598 1.00 34.12 542 VAL A N 1
ATOM 4363 C CA . VAL A 1 542 ? 0.099 27.380 -0.859 1.00 34.12 542 VAL A CA 1
ATOM 4364 C C . VAL A 1 542 ? 1.332 27.352 0.051 1.00 34.12 542 VAL A C 1
ATOM 4366 O O . VAL A 1 542 ? 1.369 27.950 1.125 1.00 34.12 542 VAL A O 1
ATOM 4369 N N . ARG A 1 543 ? 2.370 26.612 -0.356 1.00 31.19 543 ARG A N 1
ATOM 4370 C CA . ARG A 1 543 ? 3.689 26.728 0.282 1.00 31.19 543 ARG A CA 1
ATOM 4371 C C . ARG A 1 543 ? 4.332 28.098 -0.018 1.00 31.19 543 ARG A C 1
ATOM 4373 O O . ARG A 1 543 ? 4.024 28.726 -1.027 1.00 31.19 543 ARG A O 1
ATOM 4380 N N . PRO A 1 544 ? 5.226 28.570 0.866 1.00 34.94 544 PRO A N 1
ATOM 4381 C CA . PRO A 1 544 ? 5.547 29.981 1.077 1.00 34.94 544 PRO A CA 1
ATOM 4382 C C . PRO A 1 544 ? 6.591 30.517 0.086 1.00 34.94 544 PRO A C 1
ATOM 4384 O O . PRO A 1 544 ? 7.690 30.888 0.489 1.00 34.94 544 PRO A O 1
ATOM 4387 N N . HIS A 1 545 ? 6.260 30.561 -1.204 1.00 34.34 545 HIS A N 1
ATOM 4388 C CA . HIS A 1 545 ? 7.067 31.289 -2.192 1.00 34.34 545 HIS A CA 1
ATOM 4389 C C . HIS A 1 545 ? 6.332 32.425 -2.906 1.00 34.34 545 HIS A C 1
ATOM 4391 O O . HIS A 1 545 ? 6.998 33.280 -3.476 1.00 34.34 545 HIS A O 1
ATOM 4397 N N . ASP A 1 546 ? 5.016 32.546 -2.725 1.00 34.25 546 ASP A N 1
ATOM 4398 C CA . ASP A 1 546 ? 4.230 33.641 -3.300 1.00 34.25 546 ASP A CA 1
ATOM 4399 C C . ASP A 1 546 ? 3.724 34.596 -2.212 1.00 34.25 546 ASP A C 1
ATOM 4401 O O . ASP A 1 546 ? 2.528 34.841 -2.063 1.00 34.25 546 ASP A O 1
ATOM 4405 N N . ARG A 1 547 ? 4.645 35.158 -1.418 1.00 32.19 547 ARG A N 1
ATOM 4406 C CA . ARG A 1 547 ? 4.384 36.495 -0.871 1.00 32.19 547 ARG A CA 1
ATOM 4407 C C . ARG A 1 547 ? 4.790 37.485 -1.959 1.00 32.19 547 ARG A C 1
ATOM 4409 O O . ARG A 1 547 ? 5.994 37.670 -2.141 1.00 32.19 547 ARG A O 1
ATOM 4416 N N . PRO A 1 548 ? 3.854 38.139 -2.669 1.00 32.19 548 PRO A N 1
ATOM 4417 C CA . PRO A 1 548 ? 4.206 39.363 -3.366 1.00 32.19 548 PRO A CA 1
ATOM 4418 C C . PRO A 1 548 ? 4.811 40.309 -2.326 1.00 32.19 548 PRO A C 1
ATOM 4420 O O . PRO A 1 548 ? 4.199 40.593 -1.292 1.00 32.19 548 PRO A O 1
ATOM 4423 N N . GLN A 1 549 ? 6.051 40.735 -2.568 1.00 33.47 549 GLN A N 1
ATOM 4424 C CA . GLN A 1 549 ? 6.631 41.891 -1.902 1.00 33.47 549 GLN A CA 1
ATOM 4425 C C . GLN A 1 549 ? 5.759 43.089 -2.282 1.00 33.47 549 GLN A C 1
ATOM 4427 O O . GLN A 1 549 ? 6.009 43.757 -3.282 1.00 33.47 549 GLN A O 1
ATOM 4432 N N . TYR A 1 550 ? 4.684 43.320 -1.531 1.00 33.06 550 TYR A N 1
ATOM 4433 C CA . TYR A 1 550 ? 3.954 44.565 -1.650 1.00 33.06 550 TYR A CA 1
ATOM 4434 C C . TYR A 1 550 ? 4.875 45.676 -1.166 1.00 33.06 550 TYR A C 1
ATOM 4436 O O . TYR A 1 550 ? 5.420 45.630 -0.061 1.00 33.06 550 TYR A O 1
ATOM 4444 N N . GLY A 1 551 ? 5.109 46.596 -2.098 1.00 32.19 551 GLY A N 1
ATOM 4445 C CA . GLY A 1 551 ? 6.018 47.715 -2.004 1.00 32.19 551 GLY A CA 1
ATOM 4446 C C . GLY A 1 551 ? 5.872 48.514 -0.718 1.00 32.19 551 GLY A C 1
ATOM 4447 O O . GLY A 1 551 ? 4.809 48.603 -0.106 1.00 32.19 551 GLY A O 1
ATOM 4448 N N . LYS A 1 552 ? 6.998 49.129 -0.361 1.00 34.19 552 LYS A N 1
ATOM 4449 C CA . LYS A 1 552 ? 7.096 50.265 0.551 1.00 34.19 552 LYS A CA 1
ATOM 4450 C C . LYS A 1 552 ? 5.886 51.204 0.376 1.00 34.19 552 LYS A C 1
ATOM 4452 O O . LYS A 1 552 ? 5.538 51.501 -0.769 1.00 34.19 552 LYS A O 1
ATOM 4457 N N . PRO A 1 553 ? 5.274 51.699 1.464 1.00 32.91 553 PRO A N 1
ATOM 4458 C CA . PRO A 1 553 ? 4.262 52.738 1.347 1.00 32.91 553 PRO A CA 1
ATOM 4459 C C . PRO A 1 553 ? 4.892 53.981 0.696 1.00 32.91 553 PRO A C 1
ATOM 4461 O O . PRO A 1 553 ? 6.045 54.304 1.008 1.00 32.91 553 PRO A O 1
ATOM 4464 N N . PRO A 1 554 ? 4.181 54.674 -0.210 1.00 32.19 554 PRO A N 1
ATOM 4465 C CA . PRO A 1 554 ? 4.648 55.949 -0.718 1.00 32.19 554 PRO A CA 1
ATOM 4466 C C . PRO A 1 554 ? 4.715 56.934 0.449 1.00 32.19 554 PRO A C 1
ATOM 4468 O O . PRO A 1 554 ? 3.721 57.212 1.119 1.00 32.19 554 PRO A O 1
ATOM 4471 N N . GLN A 1 555 ? 5.920 57.439 0.695 1.00 36.19 555 GLN A N 1
ATOM 4472 C CA . GLN A 1 555 ? 6.110 58.701 1.386 1.00 36.19 555 GLN A CA 1
ATOM 4473 C C . GLN A 1 555 ? 5.392 59.767 0.565 1.00 36.19 555 GLN A C 1
ATOM 4475 O O . GLN A 1 555 ? 5.732 59.955 -0.596 1.00 36.19 555 GLN A O 1
ATOM 4480 N N . ASN A 1 556 ? 4.431 60.455 1.166 1.00 31.44 556 ASN A N 1
ATOM 4481 C CA . ASN A 1 556 ? 4.174 61.847 0.846 1.00 31.44 556 ASN A CA 1
ATOM 4482 C C . ASN A 1 556 ? 3.815 62.559 2.149 1.00 31.44 556 ASN A C 1
ATOM 4484 O O . ASN A 1 556 ? 2.796 62.282 2.779 1.00 31.44 556 ASN A O 1
ATOM 4488 N N . TYR A 1 557 ? 4.732 63.442 2.541 1.00 32.25 557 TYR A N 1
ATOM 4489 C CA . TYR A 1 557 ? 4.446 64.659 3.289 1.00 32.25 557 TYR A CA 1
ATOM 4490 C C . TYR A 1 557 ? 3.346 65.439 2.539 1.00 32.25 557 TYR A C 1
ATOM 4492 O O . TYR A 1 557 ? 3.187 65.285 1.329 1.00 32.25 557 TYR A O 1
ATOM 4500 N N . SER A 1 558 ? 2.505 66.227 3.186 1.00 34.81 558 SER A N 1
ATOM 4501 C CA . SER A 1 558 ? 2.827 67.461 3.913 1.00 34.81 558 SER A CA 1
ATOM 4502 C C . SER A 1 558 ? 1.511 67.986 4.514 1.00 34.81 558 SER A C 1
ATOM 4504 O O . SER A 1 558 ? 0.468 67.430 4.161 1.00 34.81 558 SER A O 1
ATOM 4506 N N . PRO A 1 559 ? 1.508 69.006 5.395 1.00 43.03 559 PRO A N 1
ATOM 4507 C CA . PRO A 1 559 ? 0.259 69.698 5.720 1.00 43.03 559 PRO A CA 1
ATOM 4508 C C . PRO A 1 559 ? -0.506 70.143 4.468 1.00 43.03 559 PRO A C 1
ATOM 4510 O O . PRO A 1 559 ? 0.160 70.554 3.485 1.00 43.03 559 PRO A O 1
#

Secondary structure (DSSP, 8-state):
-HHHHTTT-PPPHHHHHTS-S--SS---HHHHHHHHHHHHHHHHHHHHHHT-S-HHHHHHHHSGGGS--TTTS---SS--HHHHHHHHHHHHHHHHHHHHTT-HHHHHHGGG-TTS-TTHHHHHHHHHHHHHHHHHHTT---SSSTT-HHHHHHHHHHHHHH-SS----HHHHHHHHHHHHHTT-HHHHHHHHHHHHHTT-----HHHHHHHHHHHHHTT-HHHHHHHHHHS-GGG--GGGHHHHHHH-----B-TTSPBPTT--SHHHHHHHHHHSSSS-SS--HHHHHHHHHHHHHTT-HHHHHHHHHHHHHH----HHHHHHHHHHHHHHHHHTT-HHHHHHHHHHHHHHHS--TTHHHHHHHHHHHHHH-GGGGTT--HHHHHHHHHHHHHHHHTTS--THHHHHHHHHHHHHHT----TT-SS-SS--PPPHHHHHHHHHHHHHTT-HHHHHHHHHHHHHH-TTS-HHHHHHHHHHHS-GGGTTT--HHHHHHHHHHHHHHHHHHHHTT-HHHHHHHHHHHHHHHHHHHHHHHHHHS-TT-------PPP----

Foldseek 3Di:
DVVVVVVVDDLPVVLVVVPDDDDPDDDDPVVVLLVVLSSVLSSLVVCLVVVVDDLVVVLCLQQPVLAGDCVNHPDDPDYDPVSLVSNQVSLVSSLVSCLVVLQLSSSLSSLNDPSHDLCVSQVSLVSSLVSLVVCVVVVPAPPDPNSGNLNSLVSNLVSQLPDPQHDYDLVSLLSSLLSCLVSLVLVSNLSSLVSVVVVVPPARPLVSLLVSLLVCLVVVNLVSSLSNLVSHDLSSRDLSNLLSNLLAQLPFDADLLRHGDPPDPDSNSVSQCSNQPDPPDPPDDLSSLLSNLNSLLVVLPLVVLVSSLNSVVVSDDDDPVSNVSSLLSSLSSCLSNLNLVVSLVSVLVVCVPPQADLCLVSSLLSSLCSCLVNVVSCVQPALLSNLVSLLSNVVSNCVVPPDPPVVVLSVVLNVVSVVPPDDPPPPDDDDDRAYDLVSLLSVLVNCVVVVPLSSLLSSLSSCLVRVLPDDLVSNVVSNVSSDVLVCLVVDDLVSLVSLLVSLCSQLVSCVVVVNNVSNVVSNVSSVVSVVVNVVVVVVVVPDPPPPPPPDDDDDDDDD

Sequence (559 aa):
MVALLNEGYELPIAVIEACPQPWKHSMHDRQNEALRDHIQCAFLIYVLENKAMPLGRINEIWYPNGVFDETLHWCPTDRPRYLSLYQRYAIQTLFYKQLNAGNVYSAACTLTDKRLRPSQPKRMLQELLRVITRITDRNDLSKDPQESPRNALRVACAAFTAMRAPTITSMTAARMLQFLAASRLDQAVKDWIGLMQRCRFDQLDNMHLGHITRYLCRNSASAEAYTFVMNLPLKWRHRSMYPALLSHFSDIMLNKDGSLDPQDQSRSATVWRAATSLPNQEKGTIALWLARLGSHATYKRASHALRDEYIIRQLGGFDPRALRQISFLTVCTLVRAGRWSLASRYVHRYVRKRKAPPNAFRWLNVLLIGIVTHPKATSHVTAREMVNVITNLLQDSQASNKLLPTKNALQLLADQAHDTHLSPDYTKLPLVHQPSAASVIQLAHVLKAEGNLRSQLLLGRWIIQSMDNLSTPALWEMIQNLLPLEELHELAPPYLEHTIALFQDLGAVFKRRDDRRSAHQAQYLGRQCLRRIIGEGNKAFVRPHDRPQYGKPPQNYSP

pLDDT: mean 74.47, std 17.06, range [30.05, 95.31]